Protein AF-A0A8S3YEE6-F1 (afdb_monomer)

Foldseek 3Di:
DVVVVVVVVVVVVVVVVVVVVVVVVVVVVVVVVVVVVVVVVVVVVVVVVVVVVVVVVVVVVVVVVVVVVVVVVVVVVVVVVVVVVVVVVVVVVVVVVVVVVVVVVVVVVVVVVVVVVVVVVVVVVVVVVVVVVVVVVVVVVVVVVVVVVVVVVVVVVVVDDDDDDDCDPVVVVVVVVVVVVVVVVVVVVVVVVVVVVVVVVVVVVVVVVVVVVVVVVVVVVVVVVVVVVVVVVVVVVDDPCCVVPVADQPPPHPCPPPPDDDDDPVVVVVVVVVVVVVVCPSVVRNVVVVVVVVVVVVVVVVVVVVVVVVVVVVVVVVCCLVDPDPVNVPDDHPVDDDPDDDDPPPPPPPPPVPPDDPDDPDDPPVNVVVVVPD

InterPro domains:
  IPR029440 Dynein regulatory complex protein 1, C-terminal [PF14775] (280-319)
  IPR039750 Dynein regulatory complex protein [PTHR21625] (1-246)

Sequence (374 aa):
LHNERLDMISREYCQQLEMICEEFDLERAMLKEHHHTEMNNIDDILYAMDAMHQADESEALAEYEMMEVEIKNKSLEGKQALRLKLGTKIEELWQQFRQMLHNCNEINEDRRTAFDIIKQKDDKRSKEIDINNRKLARLEKQIRQLRAKLRARTRGYDKGEGSAKDDDEDEAFNRAERMRLAKDFHQTKEEINQVRLHASEKLVRLIIDSSKAVKELRKQIDKAVSVLKLAEICRKLETEEEKLVPFYVSSLGEQKNLKNVAVEPSSRLLAEAMQDCYGLENFWKRYNKVLLDKLSLDKEKDSLTAENQQLRRLLKQYMDSISVNEQVMNQNNPLLVVKNGLTSCKMPEMCTCLRQAPPKTVIEAAHVARQLLN

Solvent-accessible surface area (backbone atoms only — not comparable to full-atom values): 21585 Å² total; per-residue (Å²): 110,72,66,60,50,52,54,46,52,52,48,52,50,51,50,51,52,49,51,52,51,51,51,50,52,49,52,53,50,52,52,52,51,51,51,51,52,52,51,52,52,48,52,54,48,50,52,52,50,52,54,49,50,53,49,54,52,50,50,52,52,52,51,51,53,51,50,52,51,50,53,52,46,54,53,50,50,52,53,52,52,51,51,50,57,53,49,52,52,50,50,52,50,52,50,51,51,50,51,52,53,50,52,51,51,51,53,49,51,54,51,49,53,54,48,52,54,50,50,56,51,48,59,50,49,51,55,50,49,53,54,49,52,56,51,48,55,52,49,52,52,49,51,53,52,49,53,51,53,47,54,61,50,47,72,67,48,81,79,68,87,89,89,88,86,85,60,71,65,64,49,51,55,51,48,54,54,50,52,50,52,50,49,55,50,50,52,54,51,51,52,52,49,52,54,52,49,54,52,48,52,52,48,54,50,51,52,52,54,50,53,50,51,51,52,52,54,49,53,52,49,54,51,51,51,50,53,51,52,49,50,54,59,52,57,72,75,51,51,71,66,51,70,76,52,58,70,76,81,55,88,76,56,92,63,89,71,72,87,78,66,88,74,54,82,77,52,50,62,52,51,56,59,43,60,80,41,62,89,41,54,63,56,54,51,45,51,52,51,55,51,50,52,51,55,51,51,52,52,50,50,52,52,53,51,53,49,51,53,48,52,53,50,51,50,48,52,54,51,51,72,75,42,96,43,74,74,45,74,74,46,98,42,93,90,63,81,74,95,73,86,88,77,79,82,72,66,77,74,76,79,66,82,82,65,76,71,77,80,77,84,78,78,57,72,73,63,58,56,62,67,74,73,112

Mean predicted aligned error: 21.63 Å

Organism: NCBI:txid100452

Secondary structure (DSSP, 8-state):
-HHHHHHHHHHHHHHHHHHHHHHHHHHHHHHHHHHHHHHHHHHHHHHHHHHHHHHHHHHHHHHHHHHHHHHHHHHHHHHHHHHHHHHHHHHHHHHHHHHHHHHHHHHHHHHHHHHHHHHHHHHHHHHHHHHHHHHHHHHHHHHHHHHHHHHHHHTTTTT------S-HHHHHHHHHHHHHHHHHHHHHHHHHHHHHHHHHHHHHHHHHHHHHHHHHHHHHHHHHHHHHHHHHHHHHHS-HHHHH--S---SS---TTGGGS---HHHHHHHHHHHTTGGGHHHHHHHHHHHHHHHHHHHHHHHHHHHHHHHHHHHHHHHHHHS--HHHHTS--TT---SSS------PPP--TT-PPPP-----HHHHHHHS--

Radius of gyration: 60.1 Å; Cα contacts (8 Å, |Δi|>4): 18; chains: 1; bounding box: 126×74×203 Å

pLDDT: mean 82.24, std 19.17, range [36.66, 98.19]

Structure (mmCIF, N/CA/C/O backbone):
data_AF-A0A8S3YEE6-F1
#
_entry.id   AF-A0A8S3YEE6-F1
#
loop_
_atom_site.group_PDB
_atom_site.id
_atom_site.type_symbol
_atom_site.label_atom_id
_atom_site.label_alt_id
_atom_site.label_comp_id
_atom_site.label_asym_id
_atom_site.label_entity_id
_atom_site.label_seq_id
_atom_site.pdbx_PDB_ins_code
_atom_site.Cartn_x
_atom_site.Cartn_y
_atom_site.Cartn_z
_atom_site.occupancy
_atom_site.B_iso_or_equiv
_atom_site.auth_seq_id
_atom_site.auth_comp_id
_atom_site.auth_asym_id
_atom_site.auth_atom_id
_atom_site.pdbx_PDB_model_num
ATOM 1 N N . LEU A 1 1 ? -63.039 6.258 112.478 1.00 63.81 1 LEU A N 1
ATOM 2 C CA . LEU A 1 1 ? -62.241 5.058 112.138 1.00 63.81 1 LEU A CA 1
ATOM 3 C C . LEU A 1 1 ? -62.551 4.463 110.762 1.00 63.81 1 LEU A C 1
ATOM 5 O O . LEU A 1 1 ? -61.678 4.541 109.912 1.00 63.81 1 LEU A O 1
ATOM 9 N N . HIS A 1 2 ? -63.733 3.888 110.482 1.00 69.31 2 HIS A N 1
ATOM 10 C CA . HIS A 1 2 ? -63.985 3.290 109.150 1.00 69.31 2 HIS A CA 1
ATOM 11 C C . HIS A 1 2 ? -64.164 4.340 108.035 1.00 69.31 2 HIS A C 1
ATOM 13 O O . HIS A 1 2 ? -63.555 4.212 106.978 1.00 69.31 2 HIS A O 1
ATOM 19 N N . ASN A 1 3 ? -64.899 5.424 108.312 1.00 74.94 3 ASN A N 1
ATOM 20 C CA . ASN A 1 3 ? -65.070 6.538 107.367 1.00 74.94 3 ASN A CA 1
ATOM 21 C C . ASN A 1 3 ? -63.749 7.269 107.080 1.00 74.94 3 ASN A C 1
ATOM 23 O O . ASN A 1 3 ? -63.423 7.502 105.929 1.00 74.94 3 ASN A O 1
ATOM 27 N N . GLU A 1 4 ? -62.923 7.514 108.101 1.00 75.94 4 GLU A N 1
ATOM 28 C CA . GLU A 1 4 ? -61.595 8.131 107.920 1.00 75.94 4 GLU A CA 1
ATOM 29 C C . GLU A 1 4 ? -60.660 7.277 107.049 1.00 75.94 4 GLU A C 1
ATOM 31 O O . GLU A 1 4 ? -59.846 7.814 106.302 1.00 75.94 4 GLU A O 1
ATOM 36 N N . ARG A 1 5 ? -60.785 5.943 107.118 1.00 78.94 5 ARG A N 1
ATOM 37 C CA . ARG A 1 5 ? -60.018 5.012 106.280 1.00 78.94 5 ARG A CA 1
ATOM 38 C C . ARG A 1 5 ? -60.508 5.007 104.831 1.00 78.94 5 ARG A C 1
ATOM 40 O O . ARG A 1 5 ? -59.680 4.949 103.929 1.00 78.94 5 ARG A O 1
ATOM 47 N N . LEU A 1 6 ? -61.821 5.088 104.606 1.00 82.88 6 LEU A N 1
ATOM 48 C CA . LEU A 1 6 ? -62.396 5.249 103.265 1.00 82.88 6 LEU A CA 1
ATOM 49 C C . LEU A 1 6 ? -61.996 6.593 102.642 1.00 82.88 6 LEU A C 1
ATOM 51 O O . LEU A 1 6 ? -61.593 6.618 101.485 1.00 82.88 6 LEU A O 1
ATOM 55 N N . ASP A 1 7 ? -62.000 7.677 103.420 1.00 83.94 7 ASP A N 1
ATOM 56 C CA . ASP A 1 7 ? -61.558 8.999 102.960 1.00 83.94 7 ASP A CA 1
ATOM 57 C C . ASP A 1 7 ? -60.056 9.044 102.658 1.00 83.94 7 ASP A C 1
ATOM 59 O O . ASP A 1 7 ? -59.615 9.795 101.790 1.00 83.94 7 ASP A O 1
ATOM 63 N N . MET A 1 8 ? -59.241 8.276 103.385 1.00 86.69 8 MET A N 1
ATOM 64 C CA . MET A 1 8 ? -57.809 8.139 103.109 1.00 86.69 8 MET A CA 1
ATOM 65 C C . MET A 1 8 ? -57.569 7.374 101.802 1.00 86.69 8 MET A C 1
ATOM 67 O O . MET A 1 8 ? -56.869 7.884 100.938 1.00 86.69 8 MET A O 1
ATOM 71 N N . ILE A 1 9 ? -58.222 6.222 101.609 1.00 86.69 9 ILE A N 1
ATOM 72 C CA . ILE A 1 9 ? -58.109 5.423 100.376 1.00 86.69 9 ILE A CA 1
ATOM 73 C C . ILE A 1 9 ? -58.664 6.188 99.170 1.00 86.69 9 ILE A C 1
ATOM 75 O O . ILE A 1 9 ? -58.085 6.138 98.093 1.00 86.69 9 ILE A O 1
ATOM 79 N N . SER A 1 10 ? -59.763 6.929 99.335 1.00 86.25 10 SER A N 1
ATOM 80 C CA . SER A 1 10 ? -60.301 7.771 98.263 1.00 86.25 10 SER A CA 1
ATOM 81 C C . SER A 1 10 ? -59.336 8.897 97.894 1.00 86.25 10 SER A C 1
ATOM 83 O O . SER A 1 10 ? -59.216 9.214 96.716 1.00 86.25 10 SER A O 1
ATOM 85 N N . ARG A 1 11 ? -58.633 9.491 98.870 1.00 88.56 11 ARG A N 1
ATOM 86 C CA . ARG A 1 11 ? -57.589 10.492 98.604 1.00 88.56 11 ARG A CA 1
ATOM 87 C C . ARG A 1 11 ? -56.377 9.879 97.909 1.00 88.56 11 ARG A C 1
ATOM 89 O O . ARG A 1 11 ? -55.910 10.455 96.937 1.00 88.56 11 ARG A O 1
ATOM 96 N N . GLU A 1 12 ? -55.915 8.716 98.357 1.00 88.44 12 GLU A N 1
ATOM 97 C CA . GLU A 1 12 ? -54.815 7.975 97.723 1.00 88.44 12 GLU A CA 1
ATOM 98 C C . GLU A 1 12 ? -55.166 7.558 96.288 1.00 88.44 12 GLU A C 1
ATOM 100 O O . GLU A 1 12 ? -54.354 7.724 95.384 1.00 88.44 12 GLU A O 1
ATOM 105 N N . TYR A 1 13 ? -56.392 7.083 96.052 1.00 90.56 13 TYR A N 1
ATOM 106 C CA . TYR A 1 13 ? -56.887 6.751 94.717 1.00 90.56 13 TYR A CA 1
ATOM 107 C C . TYR A 1 13 ? -56.945 7.984 93.811 1.00 90.56 13 TYR A C 1
ATOM 109 O O . TYR A 1 13 ? -56.474 7.922 92.680 1.00 90.56 13 TYR A O 1
ATOM 117 N N . CYS A 1 14 ? -57.475 9.112 94.298 1.00 91.50 14 CYS A N 1
ATOM 118 C CA . CYS A 1 14 ? -57.495 10.356 93.526 1.00 91.50 14 CYS A CA 1
ATOM 119 C C . CYS A 1 14 ? -56.078 10.847 93.202 1.00 91.50 14 CYS A C 1
ATOM 121 O O . CYS A 1 14 ? -55.842 11.253 92.073 1.00 91.50 14 CYS A O 1
ATOM 123 N N . GLN A 1 15 ? -55.137 10.754 94.147 1.00 92.00 15 GLN A N 1
ATOM 124 C CA . GLN A 1 15 ? -53.732 11.103 93.915 1.00 92.00 15 GLN A CA 1
ATOM 125 C C . GLN A 1 15 ? -53.071 10.184 92.884 1.00 92.00 15 GLN A C 1
ATOM 127 O O . GLN A 1 15 ? -52.366 10.660 92.007 1.00 92.00 15 GLN A O 1
ATOM 132 N N . GLN A 1 16 ? -53.309 8.873 92.950 1.00 90.88 16 GLN A N 1
ATOM 133 C CA . GLN A 1 16 ? -52.801 7.930 91.948 1.00 90.88 16 GLN A CA 1
ATOM 134 C C . GLN A 1 16 ? -53.408 8.175 90.568 1.00 90.88 16 GLN A C 1
ATOM 136 O O . GLN A 1 16 ? -52.700 8.104 89.570 1.00 90.88 16 GLN A O 1
ATOM 141 N N . LEU A 1 17 ? -54.703 8.487 90.507 1.00 93.44 17 LEU A N 1
ATOM 142 C CA . LEU A 1 17 ? -55.378 8.825 89.260 1.00 93.44 17 LEU A CA 1
ATOM 143 C C . LEU A 1 17 ? -54.824 10.127 88.665 1.00 93.44 17 LEU A C 1
ATOM 145 O O . LEU A 1 17 ? -54.610 10.194 87.461 1.00 93.44 17 LEU A O 1
ATOM 149 N N . GLU A 1 18 ? -54.560 11.131 89.500 1.00 93.75 18 GLU A N 1
ATOM 150 C CA . GLU A 1 18 ? -53.941 12.396 89.096 1.00 93.75 18 GLU A CA 1
ATOM 151 C C . GLU A 1 18 ? -52.511 12.179 88.584 1.00 93.75 18 GLU A C 1
ATOM 153 O O . GLU A 1 18 ? -52.214 12.594 87.468 1.00 93.75 18 GLU A O 1
ATOM 158 N N . MET A 1 19 ? -51.676 11.419 89.304 1.00 94.12 19 MET A N 1
ATOM 159 C CA . MET A 1 19 ? -50.324 11.063 88.849 1.00 94.12 19 MET A CA 1
ATOM 160 C C . MET A 1 19 ? -50.337 10.325 87.505 1.00 94.12 19 MET A C 1
ATOM 162 O O . MET A 1 19 ? -49.579 10.680 86.613 1.00 94.12 19 MET A O 1
ATOM 166 N N . ILE A 1 20 ? -51.217 9.334 87.324 1.00 94.19 20 ILE A N 1
ATOM 167 C CA . ILE A 1 20 ? -51.311 8.587 86.058 1.00 94.19 20 ILE A CA 1
ATOM 168 C C . ILE A 1 20 ? -51.791 9.493 84.916 1.00 94.19 20 ILE A C 1
ATOM 170 O O . ILE A 1 20 ? -51.318 9.359 83.789 1.00 94.19 20 ILE A O 1
ATOM 174 N N . CYS A 1 21 ? -52.724 10.413 85.177 1.00 94.38 21 CYS A N 1
ATOM 175 C CA . CYS A 1 21 ? -53.159 11.391 84.179 1.00 94.38 21 CYS A CA 1
ATOM 176 C C . CYS A 1 21 ? -52.013 12.330 83.776 1.00 94.38 21 CYS A C 1
ATOM 178 O O . CYS A 1 21 ? -51.818 12.563 82.585 1.00 94.38 21 CYS A O 1
ATOM 180 N N . GLU A 1 22 ? -51.237 12.825 84.742 1.00 95.06 22 GLU A N 1
ATOM 181 C CA . GLU A 1 22 ? -50.062 13.662 84.483 1.00 95.06 22 GLU A CA 1
ATOM 182 C C . GLU A 1 22 ? -48.980 12.899 83.708 1.00 95.06 22 GLU A C 1
ATOM 184 O O . GLU A 1 22 ? -48.466 13.410 82.714 1.00 95.06 22 GLU A O 1
ATOM 189 N N . GLU A 1 23 ? -48.671 11.662 84.104 1.00 94.88 23 GLU A N 1
ATOM 190 C CA . GLU A 1 23 ? -47.734 10.782 83.396 1.00 94.88 23 GLU A CA 1
ATOM 191 C C . GLU A 1 23 ? -48.195 10.518 81.959 1.00 94.88 23 GLU A C 1
ATOM 193 O O . GLU A 1 23 ? -47.405 10.651 81.024 1.00 94.88 23 GLU A O 1
ATOM 198 N N . PHE A 1 24 ? -49.481 10.225 81.753 1.00 95.81 24 PHE A N 1
ATOM 199 C CA . PHE A 1 24 ? -50.042 10.010 80.422 1.00 95.81 24 PHE A CA 1
ATOM 200 C C . PHE A 1 24 ? -49.959 11.267 79.547 1.00 95.81 24 PHE A C 1
ATOM 202 O O . PHE A 1 24 ? -49.604 11.180 78.368 1.00 95.81 24 PHE A O 1
ATOM 209 N N . ASP A 1 25 ? -50.274 12.441 80.095 1.00 95.69 25 ASP A N 1
ATOM 210 C CA . ASP A 1 25 ? -50.194 13.698 79.351 1.00 95.69 25 ASP A CA 1
ATOM 211 C C . ASP A 1 25 ? -48.740 14.075 79.026 1.00 95.69 25 ASP A C 1
ATOM 213 O O . ASP A 1 25 ? -48.468 14.547 77.915 1.00 95.69 25 ASP A O 1
ATOM 217 N N . LEU A 1 26 ? -47.798 13.795 79.933 1.00 96.19 26 LEU A N 1
ATOM 218 C CA . LEU A 1 26 ? -46.360 13.946 79.701 1.00 96.19 26 LEU A CA 1
ATOM 219 C C . LEU A 1 26 ? -45.859 12.998 78.608 1.00 96.19 26 LEU A C 1
ATOM 221 O O . LEU A 1 26 ? -45.224 13.448 77.654 1.00 96.19 26 LEU A O 1
ATOM 225 N N . GLU A 1 27 ? -46.174 11.704 78.688 1.00 95.81 27 GLU A N 1
ATOM 226 C CA . GLU A 1 27 ? -45.815 10.722 77.658 1.00 95.81 27 GLU A CA 1
ATOM 227 C C . GLU A 1 27 ? -46.410 11.090 76.298 1.00 95.81 27 GLU A C 1
ATOM 229 O O . GLU A 1 27 ? -45.727 11.041 75.272 1.00 95.81 27 GLU A O 1
ATOM 234 N N . ARG A 1 28 ? -47.670 11.532 76.275 1.00 95.94 28 ARG A N 1
ATOM 235 C CA . ARG A 1 28 ? -48.333 11.995 75.056 1.00 95.94 28 ARG A CA 1
ATOM 236 C C . ARG A 1 28 ? -47.659 13.235 74.474 1.00 95.94 28 ARG A C 1
ATOM 238 O O . ARG A 1 28 ? -47.588 13.353 73.248 1.00 95.94 28 ARG A O 1
ATOM 245 N N . ALA A 1 29 ? -47.206 14.168 75.310 1.00 96.19 29 ALA A N 1
ATOM 246 C CA . ALA A 1 29 ? -46.462 15.342 74.867 1.00 96.19 29 ALA A CA 1
ATOM 247 C C . ALA A 1 29 ? -45.104 14.940 74.272 1.00 96.19 29 ALA A C 1
ATOM 249 O O . ALA A 1 29 ? -44.813 15.325 73.139 1.00 96.19 29 ALA A O 1
ATOM 250 N N . MET A 1 30 ? -44.347 14.083 74.967 1.00 96.31 30 MET A N 1
ATOM 251 C CA . MET A 1 30 ? -43.065 13.557 74.485 1.00 96.31 30 MET A CA 1
ATOM 252 C C . MET A 1 30 ? -43.214 12.797 73.165 1.00 96.31 30 MET A C 1
ATOM 254 O O . MET A 1 30 ? -42.421 12.995 72.250 1.00 96.31 30 MET A O 1
ATOM 258 N N . LEU A 1 31 ? -44.251 11.964 73.016 1.00 96.12 31 LEU A N 1
ATOM 259 C CA . LEU A 1 31 ? -44.482 11.210 71.782 1.00 96.12 31 LEU A CA 1
ATOM 260 C C . LEU A 1 31 ? -44.803 12.130 70.598 1.00 96.12 31 LEU A C 1
ATOM 262 O O . LEU A 1 31 ? -44.346 11.881 69.485 1.00 96.12 31 LEU A O 1
ATOM 266 N N . LYS A 1 32 ? -45.578 13.198 70.821 1.00 96.12 32 LYS A N 1
ATOM 267 C CA . LYS A 1 32 ? -45.870 14.197 69.781 1.00 96.12 32 LYS A CA 1
ATOM 268 C C . LYS A 1 32 ? -44.627 14.981 69.383 1.00 96.12 32 LYS A C 1
ATOM 270 O O . LYS A 1 32 ? -44.433 15.214 68.194 1.00 96.12 32 LYS A O 1
ATOM 275 N N . GLU A 1 33 ? -43.817 15.387 70.355 1.00 96.94 33 GLU A N 1
ATOM 276 C CA . GLU A 1 33 ? -42.556 16.081 70.101 1.00 96.94 33 GLU A CA 1
ATOM 277 C C . GLU A 1 33 ? -41.596 15.180 69.325 1.00 96.94 33 GLU A C 1
ATOM 279 O O . GLU A 1 33 ? -41.106 15.579 68.273 1.00 96.94 33 GLU A O 1
ATOM 284 N N . HIS A 1 34 ? -41.429 13.930 69.763 1.00 96.06 34 HIS A N 1
ATOM 285 C CA . HIS A 1 34 ? -40.610 12.950 69.063 1.00 96.06 34 HIS A CA 1
ATOM 286 C C . HIS A 1 34 ? -41.113 12.708 67.634 1.00 96.06 34 HIS A C 1
ATOM 288 O O . HIS A 1 34 ? -40.337 12.754 66.683 1.00 96.06 34 HIS A O 1
ATOM 294 N N . HIS A 1 35 ? -42.424 12.537 67.446 1.00 96.31 35 HIS A N 1
ATOM 295 C CA . HIS A 1 35 ? -43.001 12.408 66.110 1.00 96.31 35 HIS A CA 1
ATOM 296 C C . HIS A 1 35 ? -42.727 13.642 65.239 1.00 96.31 35 HIS A C 1
ATOM 298 O O . HIS A 1 35 ? -42.396 13.495 64.067 1.00 96.31 35 HIS A O 1
ATOM 304 N N . HIS A 1 36 ? -42.820 14.849 65.802 1.00 97.00 36 HIS A N 1
ATOM 305 C CA . HIS A 1 36 ? -42.505 16.078 65.080 1.00 97.00 36 HIS A CA 1
ATOM 306 C C . HIS A 1 36 ? -41.024 16.148 64.684 1.00 97.00 36 HIS A C 1
ATOM 308 O O . HIS A 1 36 ? -40.724 16.492 63.544 1.00 97.00 36 HIS A O 1
ATOM 314 N N . THR A 1 37 ? -40.104 15.760 65.575 1.00 96.50 37 THR A N 1
ATOM 315 C CA . THR A 1 37 ? -38.673 15.694 65.244 1.00 96.50 37 THR A CA 1
ATOM 316 C C . THR A 1 37 ? -38.381 14.665 64.157 1.00 96.50 37 THR A C 1
ATOM 318 O O . THR A 1 37 ? -37.628 14.964 63.239 1.00 96.50 37 THR A O 1
ATOM 321 N N . GLU A 1 38 ? -39.015 13.489 64.202 1.00 95.94 38 GLU A N 1
ATOM 322 C CA . GLU A 1 38 ? -38.841 12.460 63.171 1.00 95.94 38 GLU A CA 1
ATOM 323 C C . GLU A 1 38 ? -39.396 12.915 61.814 1.00 95.94 38 GLU A C 1
ATOM 325 O O . GLU A 1 38 ? -38.757 12.686 60.792 1.00 95.94 38 GLU A O 1
ATOM 330 N N . MET A 1 39 ? -40.544 13.605 61.786 1.00 96.88 39 MET A N 1
ATOM 331 C CA . MET A 1 39 ? -41.083 14.184 60.547 1.00 96.88 39 MET A CA 1
ATOM 332 C C . MET A 1 39 ? -40.140 15.239 59.956 1.00 96.88 39 MET A C 1
ATOM 334 O O . MET A 1 39 ? -39.842 15.175 58.769 1.00 96.88 39 MET A O 1
ATOM 338 N N . ASN A 1 40 ? -39.602 16.144 60.781 1.00 96.81 40 ASN A N 1
ATOM 339 C CA . ASN A 1 40 ? -38.640 17.148 60.315 1.00 96.81 40 ASN A CA 1
ATOM 340 C C . ASN A 1 40 ? -37.344 16.496 59.795 1.00 96.81 40 ASN A C 1
ATOM 342 O O . ASN A 1 40 ? -36.834 16.893 58.754 1.00 96.81 40 ASN A O 1
ATOM 346 N N . ASN A 1 41 ? -36.838 15.457 60.472 1.00 96.62 41 ASN A N 1
ATOM 347 C CA . ASN A 1 41 ? -35.661 14.714 60.012 1.00 96.62 41 ASN A CA 1
ATOM 348 C C . ASN A 1 41 ? -35.906 14.049 58.648 1.00 96.62 41 ASN A C 1
ATOM 350 O O . ASN A 1 41 ? -35.016 14.030 57.801 1.00 96.62 41 ASN A O 1
ATOM 354 N N . ILE A 1 42 ? -37.099 13.484 58.432 1.00 96.88 42 ILE A N 1
ATOM 355 C CA . ILE A 1 42 ? -37.473 12.887 57.144 1.00 96.88 42 ILE A CA 1
ATOM 356 C C . ILE A 1 42 ? -37.543 13.963 56.057 1.00 96.88 42 ILE A C 1
ATOM 358 O O . ILE A 1 42 ? -37.022 13.732 54.968 1.00 96.88 42 ILE A O 1
ATOM 362 N N . ASP A 1 43 ? -38.123 15.127 56.348 1.00 97.06 43 ASP A N 1
ATOM 363 C CA . ASP A 1 43 ? -38.178 16.250 55.405 1.00 97.06 43 ASP A CA 1
ATOM 364 C C . ASP A 1 43 ? -36.769 16.740 55.020 1.00 97.06 43 ASP A C 1
ATOM 366 O O . ASP A 1 43 ? -36.494 16.954 53.838 1.00 97.06 43 ASP A O 1
ATOM 370 N N . ASP A 1 44 ? -35.843 16.831 55.980 1.00 97.69 44 ASP A N 1
ATOM 371 C CA . ASP A 1 44 ? -34.444 17.192 55.720 1.00 97.69 44 ASP A CA 1
ATOM 372 C C . ASP A 1 44 ? -33.729 16.145 54.850 1.00 97.69 44 ASP A C 1
ATOM 374 O O . ASP A 1 44 ? -32.987 16.494 53.926 1.00 97.69 44 ASP A O 1
ATOM 378 N N . ILE A 1 45 ? -33.965 14.853 55.109 1.00 97.06 45 ILE A N 1
ATOM 379 C CA . ILE A 1 45 ? -33.424 13.758 54.290 1.00 97.06 45 ILE A CA 1
ATOM 380 C C . ILE A 1 45 ? -33.986 13.825 52.868 1.00 97.06 45 ILE A C 1
ATOM 382 O O . ILE A 1 45 ? -33.223 13.673 51.915 1.00 97.06 45 ILE A O 1
ATOM 386 N N . LEU A 1 46 ? -35.291 14.064 52.711 1.00 96.81 46 LEU A N 1
ATOM 387 C CA . LEU A 1 46 ? -35.928 14.209 51.400 1.00 96.81 46 LEU A CA 1
ATOM 388 C C . LEU A 1 46 ? -35.343 15.397 50.635 1.00 96.81 46 LEU A C 1
ATOM 390 O O . LEU A 1 46 ? -34.975 15.244 49.474 1.00 96.81 46 LEU A O 1
ATOM 394 N N . TYR A 1 47 ? -35.167 16.543 51.293 1.00 97.62 47 TYR A N 1
ATOM 395 C CA . TYR A 1 47 ? -34.553 17.716 50.676 1.00 97.62 47 TYR A CA 1
ATOM 396 C C . TYR A 1 47 ? -33.101 17.455 50.248 1.00 97.62 47 TYR A C 1
ATOM 398 O O . TYR A 1 47 ? -32.698 17.824 49.144 1.00 97.62 47 TYR A O 1
ATOM 406 N N . ALA A 1 48 ? -32.309 16.789 51.095 1.00 97.69 48 ALA A N 1
ATOM 407 C CA . ALA A 1 48 ? -30.940 16.408 50.756 1.00 97.69 48 ALA A CA 1
ATOM 408 C C . ALA A 1 48 ? -30.898 15.424 49.576 1.00 97.69 48 ALA A C 1
ATOM 410 O O . ALA A 1 48 ? -30.070 15.577 48.680 1.00 97.69 48 ALA A O 1
ATOM 411 N N . MET A 1 49 ? -31.806 14.446 49.552 1.00 96.81 49 MET A N 1
ATOM 412 C CA . MET A 1 49 ? -31.924 13.472 48.470 1.00 96.81 49 MET A CA 1
ATOM 413 C C . MET A 1 49 ? -32.325 14.140 47.148 1.00 96.81 49 MET A C 1
ATOM 415 O O . MET A 1 49 ? -31.706 13.862 46.124 1.00 96.81 49 MET A O 1
ATOM 419 N N . ASP A 1 50 ? -33.288 15.062 47.162 1.00 97.00 50 ASP A N 1
ATOM 420 C CA . ASP A 1 50 ? -33.695 15.823 45.975 1.00 97.00 50 ASP A CA 1
ATOM 421 C C . ASP A 1 50 ? -32.557 16.709 45.450 1.00 97.00 50 ASP A C 1
ATOM 423 O O . ASP A 1 50 ? -32.325 16.773 44.242 1.00 97.00 50 ASP A O 1
ATOM 427 N N . ALA A 1 51 ? -31.803 17.358 46.342 1.00 97.31 51 ALA A N 1
ATOM 428 C CA . ALA A 1 51 ? -30.639 18.152 45.957 1.00 97.31 51 ALA A CA 1
ATOM 429 C C . ALA A 1 51 ? -29.530 17.287 45.335 1.00 97.31 51 ALA A C 1
ATOM 431 O O . ALA A 1 51 ? -28.916 17.693 44.347 1.00 97.31 51 ALA A O 1
ATOM 432 N N . MET A 1 52 ? -29.290 16.089 45.882 1.00 97.19 52 MET A N 1
ATOM 433 C CA . MET A 1 52 ? -28.353 15.124 45.301 1.00 97.19 52 MET A CA 1
ATOM 434 C C . MET A 1 52 ? -28.825 14.640 43.931 1.00 97.19 52 MET A C 1
ATOM 436 O O . MET A 1 52 ? -28.045 14.668 42.988 1.00 97.19 52 MET A O 1
ATOM 440 N N . HIS A 1 53 ? -30.102 14.281 43.781 1.00 96.44 53 HIS A N 1
ATOM 441 C CA . HIS A 1 53 ? -30.648 13.866 42.490 1.00 96.44 53 HIS A CA 1
ATOM 442 C C . HIS A 1 53 ? -30.547 14.964 41.429 1.00 96.44 53 HIS A C 1
ATOM 444 O O . HIS A 1 53 ? -30.169 14.678 40.298 1.00 96.44 53 HIS A O 1
ATOM 450 N N . GLN A 1 54 ? -30.808 16.224 41.784 1.00 97.25 54 GLN A N 1
ATOM 451 C CA . GLN A 1 54 ? -30.616 17.349 40.864 1.00 97.25 54 GLN A CA 1
ATOM 452 C C . GLN A 1 54 ? -29.143 17.544 40.478 1.00 97.25 54 GLN A C 1
ATOM 454 O O . GLN A 1 54 ? -28.851 17.887 39.331 1.00 97.25 54 GLN A O 1
ATOM 459 N N . ALA A 1 55 ? -28.213 17.332 41.414 1.00 97.44 55 ALA A N 1
ATOM 460 C CA . ALA A 1 55 ? -26.782 17.389 41.129 1.00 97.44 55 ALA A CA 1
ATOM 461 C C . ALA A 1 55 ? -26.355 16.258 40.180 1.00 97.44 55 ALA A C 1
ATOM 463 O O . ALA A 1 55 ? -25.710 16.543 39.172 1.00 97.44 55 ALA A O 1
ATOM 464 N N . ASP A 1 56 ? -26.788 15.023 40.445 1.00 96.75 56 ASP A N 1
ATOM 465 C CA . ASP A 1 56 ? -26.520 13.853 39.601 1.00 96.75 56 ASP A CA 1
ATOM 466 C C . ASP A 1 56 ? -27.104 14.037 38.189 1.00 96.75 56 ASP A C 1
ATOM 468 O O . ASP A 1 56 ? -26.440 13.760 37.190 1.00 96.75 56 ASP A O 1
ATOM 472 N N . GLU A 1 57 ? -28.336 14.548 38.076 1.00 96.00 57 GLU A N 1
ATOM 473 C CA . GLU A 1 57 ? -28.956 14.868 36.785 1.00 96.00 57 GLU A CA 1
ATOM 474 C C . GLU A 1 57 ? -28.171 15.949 36.032 1.00 96.00 57 GLU A C 1
ATOM 476 O O . GLU A 1 57 ? -27.942 15.824 34.826 1.00 96.00 57 GLU A O 1
ATOM 481 N N . SER A 1 58 ? -27.731 17.000 36.728 1.00 95.75 58 SER A N 1
ATOM 482 C CA . SER A 1 58 ? -26.930 18.066 36.126 1.00 95.75 58 SER A CA 1
ATOM 483 C C . SER A 1 58 ? -25.554 17.574 35.674 1.00 95.75 58 SER A C 1
ATOM 485 O O . SER A 1 58 ? -25.077 18.014 34.627 1.00 95.75 58 SER A O 1
ATOM 487 N N . GLU A 1 59 ? -24.908 16.698 36.445 1.00 97.25 59 GLU A N 1
ATOM 488 C CA . GLU A 1 59 ? -23.627 16.085 36.086 1.00 97.25 59 GLU A CA 1
ATOM 489 C C . GLU A 1 59 ? -23.794 15.192 34.857 1.00 97.25 59 GLU A C 1
ATOM 491 O O . GLU A 1 59 ? -23.080 15.372 33.871 1.00 97.25 59 GLU A O 1
ATOM 496 N N . ALA A 1 60 ? -24.811 14.326 34.852 1.00 95.25 60 ALA A N 1
ATOM 497 C CA . ALA A 1 60 ? -25.117 13.477 33.710 1.00 95.25 60 ALA A CA 1
ATOM 498 C C . ALA A 1 60 ? -25.359 14.309 32.439 1.00 95.25 60 ALA A C 1
ATOM 500 O O . ALA A 1 60 ? -24.781 14.018 31.393 1.00 95.25 60 ALA A O 1
ATOM 501 N N . LEU A 1 61 ? -26.163 15.378 32.511 1.00 97.31 61 LEU A N 1
ATOM 502 C CA . LEU A 1 61 ? -26.396 16.279 31.373 1.00 97.31 61 LEU A CA 1
ATOM 503 C C . LEU A 1 61 ? -25.101 16.933 30.874 1.00 97.31 61 LEU A C 1
ATOM 505 O O . LEU A 1 61 ? -24.868 16.960 29.664 1.00 97.31 61 LEU A O 1
ATOM 509 N N . ALA A 1 62 ? -24.240 17.404 31.777 1.00 96.94 62 ALA A N 1
ATOM 510 C CA . ALA A 1 62 ? -22.954 17.990 31.407 1.00 96.94 62 ALA A CA 1
ATOM 511 C C . ALA A 1 62 ? -22.025 16.968 30.724 1.00 96.94 62 ALA A C 1
ATOM 513 O O . ALA A 1 62 ? -21.369 17.293 29.729 1.00 96.94 62 ALA A O 1
ATOM 514 N N . GLU A 1 63 ? -21.994 15.723 31.206 1.00 97.19 63 GLU A N 1
ATOM 515 C CA . GLU A 1 63 ? -21.251 14.633 30.567 1.00 97.19 63 GLU A CA 1
ATOM 516 C C . GLU A 1 63 ? -21.784 14.322 29.164 1.00 97.19 63 GLU A C 1
ATOM 518 O O . GLU A 1 63 ? -20.997 14.177 28.221 1.00 97.19 63 GLU A O 1
ATOM 523 N N . TYR A 1 64 ? -23.110 14.267 28.992 1.00 96.19 64 TYR A N 1
ATOM 524 C CA . TYR A 1 64 ? -23.731 14.061 27.682 1.00 96.19 64 TYR A CA 1
ATOM 525 C C . TYR A 1 64 ? -23.385 15.190 26.706 1.00 96.19 64 TYR A C 1
ATOM 527 O O . TYR A 1 64 ? -23.002 14.913 25.566 1.00 96.19 64 TYR A O 1
ATOM 535 N N . GLU A 1 65 ? -23.469 16.450 27.139 1.00 96.50 65 GLU A N 1
ATOM 536 C CA . GLU A 1 65 ? -23.100 17.609 26.318 1.00 96.50 65 GLU A CA 1
ATOM 537 C C . GLU A 1 65 ? -21.616 17.574 25.927 1.00 96.50 65 GLU A C 1
ATOM 539 O O . GLU A 1 65 ? -21.267 17.792 24.761 1.00 96.50 65 GLU A O 1
ATOM 544 N N . MET A 1 66 ? -20.731 17.230 26.868 1.00 96.12 66 MET A N 1
ATOM 545 C CA . MET A 1 66 ? -19.304 17.059 26.600 1.00 96.12 66 MET A CA 1
ATOM 546 C C . MET A 1 66 ? -19.058 15.957 25.561 1.00 96.12 66 MET A C 1
ATOM 548 O O . MET A 1 66 ? -18.320 16.177 24.596 1.00 96.12 66 MET A O 1
ATOM 552 N N . MET A 1 67 ? -19.692 14.793 25.722 1.00 96.38 67 MET A N 1
ATOM 553 C CA . MET A 1 67 ? -19.566 13.674 24.788 1.00 96.38 67 MET A CA 1
ATOM 554 C C . MET A 1 67 ? -20.078 14.052 23.393 1.00 96.38 67 MET A C 1
ATOM 556 O O . MET A 1 67 ? -19.448 13.721 22.385 1.00 96.38 67 MET A O 1
ATOM 560 N N . GLU A 1 68 ? -21.188 14.786 23.306 1.00 97.75 68 GLU A N 1
ATOM 561 C CA . GLU A 1 68 ? -21.734 15.253 22.034 1.00 97.75 68 GLU A CA 1
ATOM 562 C C . GLU A 1 68 ? -20.759 16.203 21.318 1.00 97.75 68 GLU A C 1
ATOM 564 O O . GLU A 1 68 ? -20.515 16.066 20.112 1.00 97.75 68 GLU A O 1
ATOM 569 N N . VAL A 1 69 ? -20.161 17.144 22.054 1.00 97.62 69 VAL A N 1
ATOM 570 C CA . VAL A 1 69 ? -19.144 18.063 21.525 1.00 97.62 69 VAL A CA 1
ATOM 571 C C . VAL A 1 69 ? -17.899 17.301 21.075 1.00 97.62 69 VAL A C 1
ATOM 573 O O . VAL A 1 69 ? -17.384 17.562 19.985 1.00 97.62 69 VAL A O 1
ATOM 576 N N . GLU A 1 70 ? -17.433 16.325 21.853 1.00 97.88 70 GLU A N 1
ATOM 577 C CA . GLU A 1 70 ? -16.273 15.510 21.496 1.00 97.88 70 GLU A CA 1
ATOM 578 C C . GLU A 1 70 ? -16.520 14.707 20.209 1.00 97.88 70 GLU A C 1
ATOM 580 O O . GLU A 1 70 ? -15.677 14.695 19.308 1.00 97.88 70 GLU A O 1
ATOM 585 N N . ILE A 1 71 ? -17.697 14.086 20.067 1.00 96.81 71 ILE A N 1
ATOM 586 C CA . ILE A 1 71 ? -18.083 13.351 18.853 1.00 96.81 71 ILE A CA 1
ATOM 587 C C . ILE A 1 71 ? -18.142 14.293 17.644 1.00 96.81 71 ILE A C 1
ATOM 589 O O . ILE A 1 71 ? -17.616 13.962 16.573 1.00 96.81 71 ILE A O 1
ATOM 593 N N . LYS A 1 72 ? -18.745 15.481 17.797 1.00 98.00 72 LYS A N 1
ATOM 594 C CA . LYS A 1 72 ? -18.794 16.502 16.737 1.00 98.00 72 LYS A CA 1
ATOM 595 C C . LYS A 1 72 ? -17.388 16.940 16.322 1.00 98.00 72 LYS A C 1
ATOM 597 O O . LYS A 1 72 ? -17.110 16.997 15.122 1.00 98.00 72 LYS A O 1
ATOM 602 N N . ASN A 1 73 ? -16.497 17.178 17.283 1.00 97.25 73 ASN A N 1
ATOM 603 C CA . ASN A 1 73 ? -15.112 17.570 17.025 1.00 97.25 73 ASN A CA 1
ATOM 604 C C . ASN A 1 73 ? -14.335 16.465 16.302 1.00 97.25 73 ASN A C 1
ATOM 606 O O . ASN A 1 73 ? -13.771 16.731 15.243 1.00 97.25 73 ASN A O 1
ATOM 610 N N . LYS A 1 74 ? -14.400 15.211 16.770 1.00 97.62 74 LYS A N 1
ATOM 611 C CA . LYS A 1 74 ? -13.758 14.062 16.100 1.00 97.62 74 LYS A CA 1
ATOM 612 C C . LYS A 1 74 ? -14.241 13.886 14.658 1.00 97.62 74 LYS A C 1
ATOM 614 O O . LYS A 1 74 ? -13.446 13.633 13.752 1.00 97.62 74 LYS A O 1
ATOM 619 N N . SER A 1 75 ? -15.542 14.051 14.419 1.00 95.12 75 SER A N 1
ATOM 620 C CA . SER A 1 75 ? -16.121 14.002 13.070 1.00 95.12 75 SER A CA 1
ATOM 621 C C . SER A 1 75 ? -15.583 15.128 12.176 1.00 95.12 75 SER A C 1
ATOM 623 O O . SER A 1 75 ? -15.199 14.904 11.020 1.00 95.12 75 SER A O 1
ATOM 625 N N . LEU A 1 76 ? -15.496 16.345 12.718 1.00 97.81 76 LEU A N 1
ATOM 626 C CA . LEU A 1 76 ? -14.998 17.520 12.011 1.00 97.81 76 LEU A CA 1
ATOM 627 C C . LEU A 1 76 ? -13.498 17.406 11.693 1.00 97.81 76 LEU A C 1
ATOM 629 O O . LEU A 1 76 ? -13.100 17.675 10.557 1.00 97.81 76 LEU A O 1
ATOM 633 N N . GLU A 1 77 ? -12.690 16.926 12.636 1.00 97.00 77 GLU A N 1
ATOM 634 C CA . GLU A 1 77 ? -11.273 16.603 12.444 1.00 97.00 77 GLU A CA 1
ATOM 635 C C . GLU A 1 77 ? -11.081 15.528 11.371 1.00 97.00 77 GLU A C 1
ATOM 637 O O . GLU A 1 77 ? -10.278 15.706 10.453 1.00 97.00 77 GLU A O 1
ATOM 642 N N . GLY A 1 78 ? -11.872 14.449 11.406 1.00 96.94 78 GLY A N 1
ATOM 643 C CA . GLY A 1 78 ? -11.846 13.401 10.385 1.00 96.94 78 GLY A CA 1
ATOM 644 C C . GLY A 1 78 ? -12.133 13.947 8.982 1.00 96.94 78 GLY A C 1
ATOM 645 O O . GLY A 1 78 ? -11.414 13.644 8.023 1.00 96.94 78 GLY A O 1
ATOM 646 N N . LYS A 1 79 ? -13.133 14.827 8.857 1.00 97.88 79 LYS A N 1
ATOM 647 C CA . LYS A 1 79 ? -13.456 15.509 7.595 1.00 97.88 79 LYS A CA 1
ATOM 648 C C . LYS A 1 79 ? -12.320 16.422 7.127 1.00 97.88 79 LYS A C 1
ATOM 650 O O . LYS A 1 79 ? -12.002 16.428 5.936 1.00 97.88 79 LYS A O 1
ATOM 655 N N . GLN A 1 80 ? -11.705 17.187 8.028 1.00 97.25 80 GLN A N 1
ATOM 656 C CA . GLN A 1 80 ? -10.573 18.057 7.695 1.00 97.25 80 GLN A CA 1
ATOM 657 C C . GLN A 1 80 ? -9.340 17.252 7.271 1.00 97.25 80 GLN A C 1
ATOM 659 O O . GLN A 1 80 ? -8.726 17.574 6.254 1.00 97.25 80 GLN A O 1
ATOM 664 N N . ALA A 1 81 ? -9.030 16.163 7.975 1.00 97.88 81 ALA A N 1
ATOM 665 C CA . ALA A 1 81 ? -7.934 15.264 7.637 1.00 97.88 81 ALA A CA 1
ATOM 666 C C . ALA A 1 81 ? -8.126 14.632 6.250 1.00 97.88 81 ALA A C 1
ATOM 668 O O . ALA A 1 81 ? -7.192 14.599 5.448 1.00 97.88 81 ALA A O 1
ATOM 669 N N . LEU A 1 82 ? -9.342 14.175 5.928 1.00 97.25 82 LEU A N 1
ATOM 670 C CA . LEU A 1 82 ? -9.668 13.664 4.593 1.00 97.25 82 LEU A CA 1
ATOM 671 C C . LEU A 1 82 ? -9.547 14.748 3.521 1.00 97.25 82 LEU A C 1
ATOM 673 O O . LEU A 1 82 ? -8.966 14.500 2.465 1.00 97.25 82 LEU A O 1
ATOM 677 N N . ARG A 1 83 ? -10.046 15.959 3.793 1.00 98.19 83 ARG A N 1
ATOM 678 C CA . ARG A 1 83 ? -9.926 17.095 2.873 1.00 98.19 83 ARG A CA 1
ATOM 679 C C . ARG A 1 83 ? -8.465 17.430 2.583 1.00 98.19 83 ARG A C 1
ATOM 681 O O . ARG A 1 83 ? -8.132 17.651 1.424 1.00 98.19 83 ARG A O 1
ATOM 688 N N . LEU A 1 84 ? -7.607 17.436 3.603 1.00 98.00 84 LEU A N 1
ATOM 689 C CA . LEU A 1 84 ? -6.178 17.695 3.440 1.00 98.00 84 LEU A CA 1
ATOM 690 C C . LEU A 1 84 ? -5.510 16.595 2.607 1.00 98.00 84 LEU A C 1
ATOM 692 O O . LEU A 1 84 ? -4.844 16.911 1.629 1.00 98.00 84 LEU A O 1
ATOM 696 N N . LYS A 1 85 ? -5.753 15.316 2.931 1.00 97.25 85 LYS A N 1
ATOM 697 C CA . LYS A 1 85 ? -5.205 14.166 2.186 1.00 97.25 85 LYS A CA 1
ATOM 698 C C . LYS A 1 85 ? -5.621 14.165 0.713 1.00 97.25 85 LYS A C 1
ATOM 700 O O . LYS A 1 85 ? -4.819 13.858 -0.165 1.00 97.25 85 LYS A O 1
ATOM 705 N N . LEU A 1 86 ? -6.885 14.479 0.430 1.00 97.56 86 LEU A N 1
ATOM 706 C CA . LEU A 1 86 ? -7.374 14.570 -0.945 1.00 97.56 86 LEU A CA 1
ATOM 707 C C . LEU A 1 86 ? -6.816 15.808 -1.654 1.00 97.56 86 LEU A C 1
ATOM 709 O O . LEU A 1 86 ? -6.433 15.710 -2.816 1.00 97.56 86 LEU A O 1
ATOM 713 N N . GLY A 1 87 ? -6.720 16.941 -0.955 1.00 98.00 87 GLY A N 1
ATOM 714 C CA . GLY A 1 87 ? -6.111 18.167 -1.470 1.00 98.00 87 GLY A CA 1
ATOM 715 C C . GLY A 1 87 ? -4.656 17.959 -1.884 1.00 98.00 87 GLY A C 1
ATOM 716 O O . GLY A 1 87 ? -4.308 18.236 -3.029 1.00 98.00 87 GLY A O 1
ATOM 717 N N . THR A 1 88 ? -3.839 17.363 -1.012 1.00 97.50 88 THR A N 1
ATOM 718 C CA . THR A 1 88 ? -2.430 17.070 -1.312 1.00 97.50 88 THR A CA 1
ATOM 719 C C . THR A 1 88 ? -2.304 16.113 -2.495 1.00 97.50 88 THR A C 1
ATOM 721 O O . THR A 1 88 ? -1.474 16.323 -3.375 1.00 97.50 88 THR A O 1
ATOM 724 N N . LYS A 1 89 ? -3.177 15.097 -2.593 1.00 97.62 89 LYS A N 1
ATOM 725 C CA . LYS A 1 89 ? -3.153 14.167 -3.729 1.00 97.62 89 LYS A CA 1
ATOM 726 C C . LYS A 1 89 ? -3.518 14.838 -5.051 1.00 97.62 89 LYS A C 1
ATOM 728 O O . LYS A 1 89 ? -2.915 14.533 -6.080 1.00 97.62 89 LYS A O 1
ATOM 733 N N . ILE A 1 90 ? -4.494 15.742 -5.031 1.00 98.00 90 ILE A N 1
ATOM 734 C CA . ILE A 1 90 ? -4.870 16.543 -6.198 1.00 98.00 90 ILE A CA 1
ATOM 735 C C . ILE A 1 90 ? -3.692 17.428 -6.624 1.00 98.00 90 ILE A C 1
ATOM 737 O O . ILE A 1 90 ? -3.371 17.469 -7.809 1.00 98.00 90 ILE A O 1
ATOM 741 N N . GLU A 1 91 ? -3.015 18.086 -5.683 1.00 98.12 91 GLU A N 1
ATOM 742 C CA . GLU A 1 91 ? -1.845 18.928 -5.962 1.00 98.12 91 GLU A CA 1
ATOM 743 C C . GLU A 1 91 ? -0.674 18.133 -6.555 1.00 98.12 91 GLU A C 1
ATOM 745 O O . GLU A 1 91 ? -0.113 18.548 -7.572 1.00 98.12 91 GLU A O 1
ATOM 750 N N . GLU A 1 92 ? -0.359 16.959 -5.998 1.00 97.94 92 GLU A N 1
ATOM 751 C CA . GLU A 1 92 ? 0.650 16.043 -6.545 1.00 97.94 92 GLU A CA 1
ATOM 752 C C . GLU A 1 92 ? 0.339 15.654 -7.995 1.00 97.94 92 GLU A C 1
ATOM 754 O O . GLU A 1 92 ? 1.204 15.743 -8.869 1.00 97.94 92 GLU A O 1
ATOM 759 N N . LEU A 1 93 ? -0.904 15.238 -8.271 1.00 98.06 93 LEU A N 1
ATOM 760 C CA . LEU A 1 93 ? -1.326 14.863 -9.621 1.00 98.06 93 LEU A CA 1
ATOM 761 C C . LEU A 1 93 ? -1.236 16.056 -10.573 1.00 98.06 93 LEU A C 1
ATOM 763 O O . LEU A 1 93 ? -0.734 15.921 -11.687 1.00 98.06 93 LEU A O 1
ATOM 767 N N . TRP A 1 94 ? -1.654 17.243 -10.134 1.00 98.19 94 TRP A N 1
ATOM 768 C CA . TRP A 1 94 ? -1.525 18.466 -10.924 1.00 98.19 94 TRP A CA 1
ATOM 769 C C . TRP A 1 94 ? -0.077 18.831 -11.231 1.00 98.19 94 TRP A C 1
ATOM 771 O O . TRP A 1 94 ? 0.209 19.338 -12.320 1.00 98.19 94 TRP A O 1
ATOM 781 N N . GLN A 1 95 ? 0.840 18.603 -10.295 1.00 98.19 95 GLN A N 1
ATOM 782 C CA . GLN A 1 95 ? 2.261 18.837 -10.516 1.00 98.19 95 GLN A CA 1
ATOM 783 C C . GLN A 1 95 ? 2.829 17.837 -11.528 1.00 98.19 95 GLN A C 1
ATOM 785 O O . GLN A 1 95 ? 3.520 18.251 -12.459 1.00 98.19 95 GLN A O 1
ATOM 790 N N . GLN A 1 96 ? 2.467 16.556 -11.417 1.00 97.88 96 GLN A N 1
ATOM 791 C CA . GLN A 1 96 ? 2.856 15.522 -12.380 1.00 97.88 96 GLN A CA 1
ATOM 792 C C . GLN A 1 96 ? 2.327 15.826 -13.786 1.00 97.88 96 GLN A C 1
ATOM 794 O O . GLN A 1 96 ? 3.087 15.784 -14.751 1.00 97.88 96 GLN A O 1
ATOM 799 N N . PHE A 1 97 ? 1.052 16.208 -13.919 1.00 97.19 97 PHE A N 1
ATOM 800 C CA . PHE A 1 97 ? 0.478 16.596 -15.210 1.00 97.19 97 PHE A CA 1
ATOM 801 C C . PHE A 1 97 ? 1.211 17.783 -15.832 1.00 97.19 97 PHE A C 1
ATOM 803 O O . PHE A 1 97 ? 1.518 17.755 -17.024 1.00 97.19 97 PHE A O 1
ATOM 810 N N . ARG A 1 98 ? 1.538 18.808 -15.034 1.00 97.88 98 ARG A N 1
ATOM 811 C CA . ARG A 1 98 ? 2.302 19.966 -15.515 1.00 97.88 98 ARG A CA 1
ATOM 812 C C . ARG A 1 98 ? 3.710 19.588 -15.961 1.00 97.88 98 ARG A C 1
ATOM 814 O O . ARG A 1 98 ? 4.134 20.039 -17.020 1.00 97.88 98 ARG A O 1
ATOM 821 N N . GLN A 1 99 ? 4.404 18.739 -15.208 1.00 97.56 99 GLN A N 1
ATOM 822 C CA . GLN A 1 99 ? 5.731 18.244 -15.584 1.00 97.56 99 GLN A CA 1
ATOM 823 C C . GLN A 1 99 ? 5.687 17.430 -16.882 1.00 97.56 99 GLN A C 1
ATOM 825 O O . GLN A 1 99 ? 6.508 17.647 -17.769 1.00 97.56 99 GLN A O 1
ATOM 830 N N . MET A 1 100 ? 4.699 16.545 -17.033 1.00 95.88 100 MET A N 1
ATOM 831 C CA . MET A 1 100 ? 4.528 15.750 -18.251 1.00 95.88 100 MET A CA 1
ATOM 832 C C . MET A 1 100 ? 4.215 16.620 -19.470 1.00 95.88 100 MET A C 1
ATOM 834 O O . MET A 1 100 ? 4.806 16.413 -20.528 1.00 95.88 100 MET A O 1
ATOM 838 N N . LEU A 1 101 ? 3.329 17.610 -19.322 1.00 97.06 101 LEU A N 1
ATOM 839 C CA . LEU A 1 101 ? 3.032 18.587 -20.374 1.00 97.06 101 LEU A CA 1
ATOM 840 C C . LEU A 1 101 ? 4.273 19.390 -20.765 1.00 97.06 101 LEU A C 1
ATOM 842 O O . LEU A 1 101 ? 4.538 19.559 -21.952 1.00 97.06 101 LEU A O 1
ATOM 846 N N . HIS A 1 102 ? 5.039 19.853 -19.778 1.00 97.69 102 HIS A N 1
ATOM 847 C CA . HIS A 1 102 ? 6.265 20.605 -20.014 1.00 97.69 102 HIS A CA 1
ATOM 848 C C . HIS A 1 102 ? 7.289 19.776 -20.796 1.00 97.69 102 HIS A C 1
ATOM 850 O O . HIS A 1 102 ? 7.691 20.190 -21.877 1.00 97.69 102 HIS A O 1
ATOM 856 N N . ASN A 1 103 ? 7.592 18.560 -20.336 1.00 97.56 103 ASN A N 1
ATOM 857 C CA . ASN A 1 103 ? 8.512 17.648 -21.017 1.00 97.56 103 ASN A CA 1
ATOM 858 C C . ASN A 1 103 ? 8.039 17.293 -22.441 1.00 97.56 103 ASN A C 1
ATOM 860 O O . ASN A 1 103 ? 8.828 17.254 -23.379 1.00 97.56 103 ASN A O 1
ATOM 864 N N . CYS A 1 104 ? 6.735 17.066 -22.644 1.00 95.81 104 CYS A N 1
ATOM 865 C CA . CYS A 1 104 ? 6.201 16.810 -23.985 1.00 95.81 104 CYS A CA 1
ATOM 866 C C . CYS A 1 104 ? 6.387 18.012 -24.919 1.00 95.81 104 CYS A C 1
ATOM 868 O O . CYS A 1 104 ? 6.713 17.824 -26.091 1.00 95.81 104 CYS A O 1
ATOM 870 N N . ASN A 1 105 ? 6.183 19.232 -24.419 1.00 96.81 105 ASN A N 1
ATOM 871 C CA . ASN A 1 105 ? 6.414 20.445 -25.198 1.00 96.81 105 ASN A CA 1
ATOM 872 C C . ASN A 1 105 ? 7.898 20.623 -25.526 1.00 96.81 105 ASN A C 1
ATOM 874 O O . ASN A 1 105 ? 8.214 20.884 -26.681 1.00 96.81 105 ASN A O 1
ATOM 878 N N . GLU A 1 106 ? 8.794 20.407 -24.562 1.00 97.00 106 GLU A N 1
ATOM 879 C CA . GLU A 1 106 ? 10.243 20.457 -24.789 1.00 97.00 106 GLU A CA 1
ATOM 880 C C . GLU A 1 106 ? 10.684 19.435 -25.843 1.00 97.00 106 GLU A C 1
ATOM 882 O O . GLU A 1 106 ? 11.304 19.806 -26.835 1.00 97.00 106 GLU A O 1
ATOM 887 N N . ILE A 1 107 ? 10.263 18.171 -25.721 1.00 96.19 107 ILE A N 1
ATOM 888 C CA . ILE A 1 107 ? 10.577 17.132 -26.714 1.00 96.19 107 ILE A CA 1
ATOM 889 C C . ILE A 1 107 ? 10.026 17.497 -28.100 1.00 96.19 107 ILE A C 1
ATOM 891 O O . ILE A 1 107 ? 10.667 17.219 -29.118 1.00 96.19 107 ILE A O 1
ATOM 895 N N . ASN A 1 108 ? 8.827 18.080 -28.176 1.00 95.44 108 ASN A N 1
ATOM 896 C CA . ASN A 1 108 ? 8.251 18.501 -29.451 1.00 95.44 108 ASN A CA 1
ATOM 897 C C . ASN A 1 108 ? 9.022 19.674 -30.071 1.00 95.44 108 ASN A C 1
ATOM 899 O O . ASN A 1 108 ? 9.255 19.653 -31.280 1.00 95.44 108 ASN A O 1
ATOM 903 N N . GLU A 1 109 ? 9.456 20.651 -29.275 1.00 96.38 109 GLU A N 1
ATOM 904 C CA . GLU A 1 109 ? 10.300 21.759 -29.737 1.00 96.38 109 GLU A CA 1
ATOM 905 C C . GLU A 1 109 ? 11.691 21.268 -30.173 1.00 96.38 109 GLU A C 1
ATOM 907 O O . GLU A 1 109 ? 12.159 21.622 -31.257 1.00 96.38 109 GLU A O 1
ATOM 912 N N . ASP A 1 110 ? 12.318 20.352 -29.435 1.00 95.88 110 ASP A N 1
ATOM 913 C CA . ASP A 1 110 ? 13.591 19.729 -29.823 1.00 95.88 110 ASP A CA 1
ATOM 914 C C . ASP A 1 110 ? 13.472 18.959 -31.145 1.00 95.88 110 ASP A C 1
ATOM 916 O O . ASP A 1 110 ? 14.320 19.055 -32.036 1.00 95.88 110 ASP A O 1
ATOM 920 N N . ARG A 1 111 ? 12.380 18.209 -31.328 1.00 94.94 111 ARG A N 1
ATOM 921 C CA . ARG A 1 111 ? 12.103 17.513 -32.593 1.00 94.94 111 ARG A CA 1
ATOM 922 C C . ARG A 1 111 ? 11.867 18.489 -33.734 1.00 94.94 111 ARG A C 1
ATOM 924 O O . ARG A 1 111 ? 12.343 18.247 -34.844 1.00 94.94 111 ARG A O 1
ATOM 931 N N . ARG A 1 112 ? 11.144 19.578 -33.474 1.00 96.50 112 ARG A N 1
ATOM 932 C CA . ARG A 1 112 ? 10.871 20.627 -34.458 1.00 96.50 112 ARG A CA 1
ATOM 933 C C . ARG A 1 112 ? 12.161 21.306 -34.905 1.00 96.50 112 ARG A C 1
ATOM 935 O O . ARG A 1 112 ? 12.409 21.394 -36.104 1.00 96.50 112 ARG A O 1
ATOM 942 N N . THR A 1 113 ? 13.019 21.697 -33.968 1.00 96.50 113 THR A N 1
ATOM 943 C CA . THR A 1 113 ? 14.312 22.321 -34.277 1.00 96.50 113 THR A CA 1
ATOM 944 C C . THR A 1 113 ? 15.247 21.361 -35.015 1.00 96.50 113 THR A C 1
ATOM 946 O O . THR A 1 113 ? 15.853 21.745 -36.018 1.00 96.50 113 THR A O 1
ATOM 949 N N . ALA A 1 114 ? 15.321 20.090 -34.605 1.00 96.12 114 ALA A N 1
ATOM 950 C CA . ALA A 1 114 ? 16.097 19.069 -35.310 1.00 96.12 114 ALA A CA 1
ATOM 951 C C . ALA A 1 114 ? 15.602 18.858 -36.751 1.00 96.12 114 ALA A C 1
ATOM 953 O O . ALA A 1 114 ? 16.411 18.780 -37.683 1.00 96.12 114 ALA A O 1
ATOM 954 N N . PHE A 1 115 ? 14.281 18.810 -36.946 1.00 96.19 115 PHE A N 1
ATOM 955 C CA . PHE A 1 115 ? 13.673 18.728 -38.270 1.00 96.19 115 PHE A CA 1
ATOM 956 C C . PHE A 1 115 ? 14.019 19.951 -39.125 1.00 96.19 115 PHE A C 1
ATOM 958 O O . PHE A 1 115 ? 14.459 19.787 -40.262 1.00 96.19 115 PHE A O 1
ATOM 965 N N . ASP A 1 116 ? 13.904 21.161 -38.577 1.00 97.00 116 ASP A N 1
ATOM 966 C CA . ASP A 1 116 ? 14.226 22.397 -39.293 1.00 97.00 116 ASP A CA 1
ATOM 967 C C . ASP A 1 116 ? 15.705 22.452 -39.711 1.00 97.00 116 ASP A C 1
ATOM 969 O O . ASP A 1 116 ? 16.017 22.837 -40.841 1.00 97.00 116 ASP A O 1
ATOM 973 N N . ILE A 1 117 ? 16.627 21.985 -38.861 1.00 97.00 117 ILE A N 1
ATOM 974 C CA . ILE A 1 117 ? 18.056 21.878 -39.200 1.00 97.00 117 ILE A CA 1
ATOM 975 C C . ILE A 1 117 ? 18.276 20.909 -40.368 1.00 97.00 117 ILE A C 1
ATOM 977 O O . ILE A 1 117 ? 19.044 21.208 -41.289 1.00 97.00 117 ILE A O 1
ATOM 981 N N . ILE A 1 118 ? 17.640 19.735 -40.334 1.00 95.69 118 ILE A N 1
ATOM 982 C CA . ILE A 1 118 ? 17.772 18.733 -41.400 1.00 95.69 118 ILE A CA 1
ATOM 983 C C . ILE A 1 118 ? 17.175 19.270 -42.699 1.00 95.69 118 ILE A C 1
ATOM 985 O O . ILE A 1 118 ? 17.832 19.191 -43.735 1.00 95.69 118 ILE A O 1
ATOM 989 N N . LYS A 1 119 ? 15.995 19.888 -42.636 1.00 97.69 119 LYS A N 1
ATOM 990 C CA . LYS A 1 119 ? 15.331 20.516 -43.780 1.00 97.69 119 LYS A CA 1
ATOM 991 C C . LYS A 1 119 ? 16.218 21.577 -44.432 1.00 97.69 119 LYS A C 1
ATOM 993 O O . LYS A 1 119 ? 16.435 21.537 -45.637 1.00 97.69 119 LYS A O 1
ATOM 998 N N . GLN A 1 120 ? 16.833 22.459 -43.642 1.00 97.25 120 GLN A N 1
ATOM 999 C CA . GLN A 1 120 ? 17.772 23.455 -44.167 1.00 97.25 120 GLN A CA 1
ATOM 1000 C C . GLN A 1 120 ? 19.007 22.826 -44.832 1.00 97.25 120 GLN A C 1
ATOM 1002 O O . GLN A 1 120 ? 19.520 23.363 -45.817 1.00 97.25 120 GLN A O 1
ATOM 1007 N N . LYS A 1 121 ? 19.528 21.713 -44.296 1.00 96.94 121 LYS A N 1
ATOM 1008 C CA . LYS A 1 121 ? 20.648 20.981 -44.913 1.00 96.94 121 LYS A CA 1
ATOM 1009 C C . LYS A 1 121 ? 20.228 20.309 -46.218 1.00 96.94 121 LYS A C 1
ATOM 1011 O O . LYS A 1 121 ? 21.010 20.331 -47.166 1.00 96.94 121 LYS A O 1
ATOM 1016 N N . ASP A 1 122 ? 19.030 19.741 -46.266 1.00 97.12 122 ASP A N 1
ATOM 1017 C CA . ASP A 1 122 ? 18.479 19.104 -47.461 1.00 97.12 122 ASP A CA 1
ATOM 1018 C C . ASP A 1 122 ? 18.244 20.128 -48.578 1.00 97.12 122 ASP A C 1
ATOM 1020 O O . ASP A 1 122 ? 18.740 19.947 -49.687 1.00 97.12 122 ASP A O 1
ATOM 1024 N N . ASP A 1 123 ? 17.658 21.285 -48.255 1.00 96.50 123 ASP A N 1
ATOM 1025 C CA . ASP A 1 123 ? 17.480 22.397 -49.197 1.00 96.50 123 ASP A CA 1
ATOM 1026 C C . ASP A 1 123 ? 18.818 22.877 -49.789 1.00 96.50 123 ASP A C 1
ATOM 1028 O O . ASP A 1 123 ? 18.910 23.197 -50.977 1.00 96.50 123 ASP A O 1
ATOM 1032 N N . LYS A 1 124 ? 19.883 22.934 -48.974 1.00 97.00 124 LYS A N 1
ATOM 1033 C CA . LYS A 1 124 ? 21.235 23.290 -49.443 1.00 97.00 124 LYS A CA 1
ATOM 1034 C C . LYS A 1 124 ? 21.810 22.217 -50.366 1.00 97.00 124 LYS A C 1
ATOM 1036 O O . LYS A 1 124 ? 22.273 22.546 -51.456 1.00 97.00 124 LYS A O 1
ATOM 1041 N N . ARG A 1 125 ? 21.739 20.947 -49.961 1.00 95.31 125 ARG A N 1
ATOM 1042 C CA . ARG A 1 125 ? 22.227 19.812 -50.760 1.00 95.31 125 ARG A CA 1
ATOM 1043 C C . ARG A 1 125 ? 21.478 19.684 -52.080 1.00 95.31 125 ARG A C 1
ATOM 1045 O O . ARG A 1 125 ? 22.111 19.455 -53.101 1.00 95.31 125 ARG A O 1
ATOM 1052 N N . SER A 1 126 ? 20.166 19.889 -52.081 1.00 96.44 126 SER A N 1
ATOM 1053 C CA . SER A 1 126 ? 19.336 19.883 -53.287 1.00 96.44 126 SER A CA 1
ATOM 1054 C C . SER A 1 126 ? 19.808 20.945 -54.290 1.00 96.44 126 SER A C 1
ATOM 1056 O O . SER A 1 126 ? 20.105 20.629 -55.444 1.00 96.44 126 SER A O 1
ATOM 1058 N N . LYS A 1 127 ? 20.053 22.182 -53.826 1.00 96.56 127 LYS A N 1
ATOM 1059 C CA . LYS A 1 127 ? 20.638 23.250 -54.663 1.00 96.56 127 LYS A CA 1
ATOM 1060 C C . LYS A 1 127 ? 22.036 22.895 -55.187 1.00 96.56 127 LYS A C 1
ATOM 1062 O O . LYS A 1 127 ? 22.358 23.202 -56.335 1.00 96.56 127 LYS A O 1
ATOM 1067 N N . GLU A 1 128 ? 22.879 22.262 -54.373 1.00 96.56 128 GLU A N 1
ATOM 1068 C CA . GLU A 1 128 ? 24.214 21.809 -54.789 1.00 96.56 128 GLU A CA 1
ATOM 1069 C C . GLU A 1 128 ? 24.150 20.688 -55.838 1.00 96.56 128 GLU A C 1
ATOM 1071 O O . GLU A 1 128 ? 24.892 20.728 -56.823 1.00 96.56 128 GLU A O 1
ATOM 1076 N N . ILE A 1 129 ? 23.240 19.724 -55.667 1.00 95.25 129 ILE A N 1
ATOM 1077 C CA . ILE A 1 129 ? 22.979 18.643 -56.626 1.00 95.25 129 ILE A CA 1
ATOM 1078 C C . ILE A 1 129 ? 22.532 19.234 -57.962 1.00 95.25 129 ILE A C 1
ATOM 1080 O O . ILE A 1 129 ? 23.081 18.857 -58.996 1.00 95.25 129 ILE A O 1
ATOM 1084 N N . ASP A 1 130 ? 21.631 20.216 -57.963 1.00 96.06 130 ASP A N 1
ATOM 1085 C CA . ASP A 1 130 ? 21.200 20.896 -59.188 1.00 96.06 130 ASP A CA 1
ATOM 1086 C C . ASP A 1 130 ? 22.362 21.582 -59.917 1.00 96.06 130 ASP A C 1
ATOM 1088 O O . ASP A 1 130 ? 22.500 21.474 -61.141 1.00 96.06 130 ASP A O 1
ATOM 1092 N N . ILE A 1 131 ? 23.236 22.274 -59.179 1.00 96.44 131 ILE A N 1
ATOM 1093 C CA . ILE A 1 131 ? 24.432 22.910 -59.750 1.00 96.44 131 ILE A CA 1
ATOM 1094 C C . ILE A 1 131 ? 25.371 21.851 -60.338 1.00 96.44 131 ILE A C 1
ATOM 1096 O O . ILE A 1 131 ? 25.880 22.026 -61.451 1.00 96.44 131 ILE A O 1
ATOM 1100 N N . ASN A 1 132 ? 25.597 20.752 -59.620 1.00 95.50 132 ASN A N 1
ATOM 1101 C CA . ASN A 1 132 ? 26.465 19.668 -60.063 1.00 95.50 132 ASN A CA 1
ATOM 1102 C C . ASN A 1 132 ? 25.888 18.935 -61.277 1.00 95.50 132 ASN A C 1
ATOM 1104 O O . ASN A 1 132 ? 26.626 18.722 -62.232 1.00 95.50 132 ASN A O 1
ATOM 1108 N N . ASN A 1 133 ? 24.584 18.664 -61.319 1.00 95.62 133 ASN A N 1
ATOM 1109 C CA . ASN A 1 133 ? 23.899 18.083 -62.476 1.00 95.62 133 ASN A CA 1
ATOM 1110 C C . ASN A 1 133 ? 24.048 18.968 -63.719 1.00 95.62 133 ASN A C 1
ATOM 1112 O O . ASN A 1 133 ? 24.356 18.477 -64.805 1.00 95.62 133 ASN A O 1
ATOM 1116 N N . ARG A 1 134 ? 23.934 20.297 -63.567 1.00 95.94 134 ARG A N 1
ATOM 1117 C CA . ARG A 1 134 ? 24.197 21.242 -64.669 1.00 95.94 134 ARG A CA 1
ATOM 1118 C C . ARG A 1 134 ? 25.654 21.188 -65.136 1.00 95.94 134 ARG A C 1
ATOM 1120 O O . ARG A 1 134 ? 25.905 21.260 -66.340 1.00 95.94 134 ARG A O 1
ATOM 1127 N N . LYS A 1 135 ? 26.625 21.073 -64.221 1.00 96.31 135 LYS A N 1
ATOM 1128 C CA . LYS A 1 135 ? 28.051 20.907 -64.571 1.00 96.31 135 LYS A CA 1
ATOM 1129 C C . LYS A 1 135 ? 28.306 19.568 -65.264 1.00 96.31 135 LYS A C 1
ATOM 1131 O O . LYS A 1 135 ? 28.998 19.540 -66.278 1.00 96.31 135 LYS A O 1
ATOM 1136 N N . LEU A 1 136 ? 27.711 18.492 -64.763 1.00 94.88 136 LEU A N 1
ATOM 1137 C CA . LEU A 1 136 ? 27.828 17.140 -65.295 1.00 94.88 136 LEU A CA 1
ATOM 1138 C C . LEU A 1 136 ? 27.279 17.088 -66.726 1.00 94.88 136 LEU A C 1
ATOM 1140 O O . LEU A 1 136 ? 27.998 16.673 -67.628 1.00 94.88 136 LEU A O 1
ATOM 1144 N N . ALA A 1 137 ? 26.104 17.671 -66.980 1.00 94.50 137 ALA A N 1
ATOM 1145 C CA . ALA A 1 137 ? 25.548 17.795 -68.329 1.00 94.50 137 ALA A CA 1
ATOM 1146 C C . ALA A 1 137 ? 26.473 18.569 -69.298 1.00 94.50 137 ALA A C 1
ATOM 1148 O O . ALA A 1 137 ? 26.594 18.216 -70.476 1.00 94.50 137 ALA A O 1
ATOM 1149 N N . ARG A 1 138 ? 27.168 19.617 -68.819 1.00 95.69 138 ARG A N 1
ATOM 1150 C CA . ARG A 1 138 ? 28.167 20.358 -69.619 1.00 95.69 138 ARG A CA 1
ATOM 1151 C C . ARG A 1 138 ? 29.395 19.498 -69.931 1.00 95.69 138 ARG A C 1
ATOM 1153 O O . ARG A 1 138 ? 29.815 19.457 -71.088 1.00 95.69 138 ARG A O 1
ATOM 1160 N N . LEU A 1 139 ? 29.944 18.803 -68.934 1.00 94.19 139 LEU A N 1
ATOM 1161 C CA . LEU A 1 139 ? 31.091 17.904 -69.101 1.00 94.19 139 LEU A CA 1
ATOM 1162 C C . LEU A 1 139 ? 30.752 16.726 -70.019 1.00 94.19 139 LEU A C 1
ATOM 1164 O O . LEU A 1 139 ? 31.522 16.410 -70.917 1.00 94.19 139 LEU A O 1
ATOM 1168 N N . GLU A 1 140 ? 29.571 16.127 -69.891 1.00 94.25 140 GLU A N 1
ATOM 1169 C CA . GLU A 1 140 ? 29.098 15.077 -70.796 1.00 94.25 140 GLU A CA 1
ATOM 1170 C C . GLU A 1 140 ? 28.998 15.554 -72.244 1.00 94.25 140 GLU A C 1
ATOM 1172 O O . GLU A 1 140 ? 29.309 14.805 -73.175 1.00 94.25 140 GLU A O 1
ATOM 1177 N N . LYS A 1 141 ? 28.556 16.798 -72.468 1.00 95.25 141 LYS A N 1
ATOM 1178 C CA . LYS A 1 141 ? 28.551 17.396 -73.808 1.00 95.25 141 LYS A CA 1
ATOM 1179 C C . LYS A 1 141 ? 29.979 17.530 -74.347 1.00 95.25 141 LYS A C 1
ATOM 1181 O O . LYS A 1 141 ? 30.215 17.166 -75.498 1.00 95.25 141 LYS A O 1
ATOM 1186 N N . GLN A 1 142 ? 30.932 17.974 -73.525 1.00 95.00 142 GLN A N 1
ATOM 1187 C CA . GLN A 1 142 ? 32.350 18.066 -73.901 1.00 95.00 142 GLN A CA 1
ATOM 1188 C C . GLN A 1 142 ? 32.972 16.690 -74.175 1.00 95.00 142 GLN A C 1
ATOM 1190 O O . GLN A 1 142 ? 33.624 16.513 -75.201 1.00 95.00 142 GLN A O 1
ATOM 1195 N N . ILE A 1 143 ? 32.724 15.689 -73.327 1.00 92.44 143 ILE A N 1
ATOM 1196 C CA . ILE A 1 143 ? 33.189 14.310 -73.532 1.00 92.44 143 ILE A CA 1
ATOM 1197 C C . ILE A 1 143 ? 32.614 13.752 -74.834 1.00 92.44 143 ILE A C 1
ATOM 1199 O O . ILE A 1 143 ? 33.352 13.163 -75.622 1.00 92.44 143 ILE A O 1
ATOM 1203 N N . ARG A 1 144 ? 31.319 13.960 -75.110 1.00 93.31 144 ARG A N 1
ATOM 1204 C CA . ARG A 1 144 ? 30.705 13.556 -76.386 1.00 93.31 144 ARG A CA 1
ATOM 1205 C C . ARG A 1 144 ? 31.391 14.219 -77.581 1.00 93.31 144 ARG A C 1
ATOM 1207 O O . ARG A 1 144 ? 31.692 13.527 -78.554 1.00 93.31 144 ARG A O 1
ATOM 1214 N N . GLN A 1 145 ? 31.690 15.516 -77.494 1.00 93.06 145 GLN A N 1
ATOM 1215 C CA . GLN A 1 145 ? 32.427 16.246 -78.533 1.00 93.06 145 GLN A CA 1
ATOM 1216 C C . GLN A 1 145 ? 33.852 15.705 -78.722 1.00 93.06 145 GLN A C 1
ATOM 1218 O O . GLN A 1 145 ? 34.266 15.449 -79.851 1.00 93.06 145 GLN A O 1
ATOM 1223 N N . LEU A 1 146 ? 34.598 15.485 -77.639 1.00 90.25 146 LEU A N 1
ATOM 1224 C CA . LEU A 1 146 ? 35.961 14.953 -77.692 1.00 90.25 146 LEU A CA 1
ATOM 1225 C C . LEU A 1 146 ? 35.990 13.517 -78.216 1.00 90.25 146 LEU A C 1
ATOM 1227 O O . LEU A 1 146 ? 36.784 13.224 -79.098 1.00 90.25 146 LEU A O 1
ATOM 1231 N N . ARG A 1 147 ? 35.082 12.638 -77.775 1.00 89.81 147 ARG A N 1
ATOM 1232 C CA . ARG A 1 147 ? 34.942 11.276 -78.320 1.00 89.81 147 ARG A CA 1
ATOM 1233 C C . ARG A 1 147 ? 34.604 11.284 -79.810 1.00 89.81 147 ARG A C 1
ATOM 1235 O O . ARG A 1 147 ? 35.052 10.404 -80.537 1.00 89.81 147 ARG A O 1
ATOM 1242 N N . ALA A 1 148 ? 33.818 12.251 -80.287 1.00 85.88 148 ALA A N 1
ATOM 1243 C CA . ALA A 1 148 ? 33.567 12.417 -81.719 1.00 85.88 148 ALA A CA 1
ATOM 1244 C C . ALA A 1 148 ? 34.846 12.812 -82.479 1.00 85.88 148 ALA A C 1
ATOM 1246 O O . ALA A 1 148 ? 35.161 12.184 -83.488 1.00 85.88 148 ALA A O 1
ATOM 1247 N N . LYS A 1 149 ? 35.627 13.770 -81.956 1.00 86.88 149 LYS A N 1
ATOM 1248 C CA . LYS A 1 149 ? 36.940 14.145 -82.518 1.00 86.88 149 LYS A CA 1
ATOM 1249 C C . LYS A 1 149 ? 37.939 12.986 -82.494 1.00 86.88 149 LYS A C 1
ATOM 1251 O O . LYS A 1 149 ? 38.648 12.771 -83.470 1.00 86.88 149 LYS A O 1
ATOM 1256 N N . LEU A 1 150 ? 37.979 12.226 -81.401 1.00 81.25 150 LEU A N 1
ATOM 1257 C CA . LEU A 1 150 ? 38.890 11.101 -81.229 1.00 81.25 150 LEU A CA 1
ATOM 1258 C C . LEU A 1 150 ? 38.536 9.987 -82.212 1.00 81.25 150 LEU A C 1
ATOM 1260 O O . LEU A 1 150 ? 39.405 9.588 -82.963 1.00 81.25 150 LEU A O 1
ATOM 1264 N N . ARG A 1 151 ? 37.257 9.609 -82.348 1.00 80.00 151 ARG A N 1
ATOM 1265 C CA . ARG A 1 151 ? 36.810 8.665 -83.392 1.00 80.00 151 ARG A CA 1
ATOM 1266 C C . ARG A 1 151 ? 37.151 9.125 -84.812 1.00 80.00 151 ARG A C 1
ATOM 1268 O O . ARG A 1 151 ? 37.488 8.292 -85.647 1.00 80.00 151 ARG A O 1
ATOM 1275 N N . ALA A 1 152 ? 37.092 10.428 -85.088 1.00 70.00 152 ALA A N 1
ATOM 1276 C CA . ALA A 1 152 ? 37.544 10.972 -86.368 1.00 70.00 152 ALA A CA 1
ATOM 1277 C C . ALA A 1 152 ? 39.065 10.809 -86.563 1.00 70.00 152 ALA A C 1
ATOM 1279 O O . ALA A 1 152 ? 39.506 10.502 -87.665 1.00 70.00 152 ALA A O 1
ATOM 1280 N N . ARG A 1 153 ? 39.859 10.951 -85.492 1.00 67.56 153 ARG A N 1
ATOM 1281 C CA . ARG A 1 153 ? 41.313 10.723 -85.492 1.00 67.56 153 ARG A CA 1
ATOM 1282 C C . ARG A 1 153 ? 41.670 9.234 -85.587 1.00 67.56 153 ARG A C 1
ATOM 1284 O O . ARG A 1 153 ? 42.541 8.897 -86.375 1.00 67.56 153 ARG A O 1
ATOM 1291 N N . THR A 1 154 ? 41.003 8.344 -84.848 1.00 63.34 154 THR A N 1
ATOM 1292 C CA . THR A 1 154 ? 41.286 6.895 -84.831 1.00 63.34 154 THR A CA 1
ATOM 1293 C C . THR A 1 154 ? 40.916 6.215 -86.145 1.00 63.34 154 THR A C 1
ATOM 1295 O O . THR A 1 154 ? 41.670 5.364 -86.593 1.00 63.34 154 THR A O 1
ATOM 1298 N N . ARG A 1 155 ? 39.858 6.659 -86.847 1.00 58.81 155 ARG A N 1
ATOM 1299 C CA . ARG A 1 155 ? 39.636 6.257 -88.255 1.00 58.81 155 ARG A CA 1
ATOM 1300 C C . ARG A 1 155 ? 40.816 6.601 -89.172 1.00 58.81 155 ARG A C 1
ATOM 1302 O O . ARG A 1 155 ? 40.944 6.009 -90.234 1.00 58.81 155 ARG A O 1
ATOM 1309 N N . GLY A 1 156 ? 41.656 7.562 -88.785 1.00 52.81 156 GLY A N 1
ATOM 1310 C CA . GLY A 1 156 ? 42.910 7.873 -89.470 1.00 52.81 156 GLY A CA 1
ATOM 1311 C C . GLY A 1 156 ? 44.092 6.975 -89.079 1.00 52.81 156 GLY A C 1
ATOM 1312 O O . GLY A 1 156 ? 45.034 6.894 -89.856 1.00 52.81 156 GLY A O 1
ATOM 1313 N N . TYR A 1 157 ? 44.049 6.302 -87.920 1.00 50.22 157 TYR A N 1
ATOM 1314 C CA . TYR A 1 157 ? 45.117 5.425 -87.405 1.00 50.22 157 TYR A CA 1
ATOM 1315 C C . TYR A 1 157 ? 44.843 3.926 -87.593 1.00 50.22 157 TYR A C 1
ATOM 1317 O O . TYR A 1 157 ? 45.787 3.147 -87.549 1.00 50.22 157 TYR A O 1
ATOM 1325 N N . ASP A 1 158 ? 43.610 3.521 -87.913 1.00 44.47 158 ASP A N 1
ATOM 1326 C CA . ASP A 1 158 ? 43.224 2.144 -88.295 1.00 44.47 158 ASP A CA 1
ATOM 1327 C C . ASP A 1 158 ? 43.812 1.698 -89.664 1.00 44.47 158 ASP A C 1
ATOM 1329 O O . ASP A 1 158 ? 43.271 0.853 -90.370 1.00 44.47 158 ASP A O 1
ATOM 1333 N N . LYS A 1 159 ? 44.918 2.330 -90.080 1.00 45.47 159 LYS A N 1
ATOM 1334 C CA . LYS A 1 159 ? 45.737 2.029 -91.262 1.00 45.47 159 LYS A CA 1
ATOM 1335 C C . LYS A 1 159 ? 47.206 1.731 -90.908 1.00 45.47 159 LYS A C 1
ATOM 1337 O O . LYS A 1 159 ? 48.039 1.711 -91.808 1.00 45.47 159 LYS A O 1
ATOM 1342 N N . GLY A 1 160 ? 47.549 1.535 -89.634 1.00 39.31 160 GLY A N 1
ATOM 1343 C CA . GLY A 1 160 ? 48.927 1.262 -89.212 1.00 39.31 160 GLY A CA 1
ATOM 1344 C C . GLY A 1 160 ? 48.996 0.239 -88.084 1.00 39.31 160 GLY A C 1
ATOM 1345 O O . GLY A 1 160 ? 48.883 0.602 -86.918 1.00 39.31 160 GLY A O 1
ATOM 1346 N N . GLU A 1 161 ? 49.183 -1.026 -88.452 1.00 37.41 161 GLU A N 1
ATOM 1347 C CA . GLU A 1 161 ? 49.486 -2.153 -87.563 1.00 37.41 161 GLU A CA 1
ATOM 1348 C C . GLU A 1 161 ? 50.992 -2.253 -87.264 1.00 37.41 161 GLU A C 1
ATOM 1350 O O . GLU A 1 161 ? 51.817 -2.038 -88.153 1.00 37.41 161 GLU A O 1
ATOM 1355 N N . GLY A 1 162 ? 51.325 -2.710 -86.048 1.00 38.53 162 GLY A N 1
ATOM 1356 C CA . GLY A 1 162 ? 52.502 -3.556 -85.808 1.00 38.53 162 GLY A CA 1
ATOM 1357 C C . GLY A 1 162 ? 53.459 -3.118 -84.692 1.00 38.53 162 GLY A C 1
ATOM 1358 O O . GLY A 1 162 ? 54.200 -2.157 -84.863 1.00 38.53 162 GLY A O 1
ATOM 1359 N N . SER A 1 163 ? 53.498 -3.886 -83.591 1.00 38.59 163 SER A N 1
ATOM 1360 C CA . SER A 1 163 ? 54.699 -4.590 -83.077 1.00 38.59 163 SER A CA 1
ATOM 1361 C C . SER A 1 163 ? 54.580 -4.880 -81.570 1.00 38.59 163 SER A C 1
ATOM 1363 O O . SER A 1 163 ? 54.633 -3.959 -80.761 1.00 38.59 163 SER A O 1
ATOM 1365 N N . ALA A 1 164 ? 54.445 -6.156 -81.196 1.00 47.78 164 ALA A N 1
ATOM 1366 C CA . ALA A 1 164 ? 54.539 -6.658 -79.821 1.00 47.78 164 ALA A CA 1
ATOM 1367 C C . ALA A 1 164 ? 55.285 -8.002 -79.860 1.00 47.78 164 ALA A C 1
ATOM 1369 O O . ALA A 1 164 ? 54.713 -8.994 -80.316 1.00 47.78 164 ALA A O 1
ATOM 1370 N N . LYS A 1 165 ? 56.578 -8.007 -79.506 1.00 50.50 165 LYS A N 1
ATOM 1371 C CA . LYS A 1 165 ? 57.426 -9.217 -79.464 1.00 50.50 165 LYS A CA 1
ATOM 1372 C C . LYS A 1 165 ? 58.518 -9.220 -78.371 1.00 50.50 165 LYS A C 1
ATOM 1374 O O . LYS A 1 165 ? 59.319 -10.144 -78.376 1.00 50.50 165 LYS A O 1
ATOM 1379 N N . ASP A 1 166 ? 58.518 -8.277 -77.423 1.00 48.97 166 ASP A N 1
ATOM 1380 C CA . ASP A 1 166 ? 59.580 -8.167 -76.397 1.00 48.97 166 ASP A CA 1
ATOM 1381 C C . ASP A 1 166 ? 59.098 -8.447 -74.948 1.00 48.97 166 ASP A C 1
ATOM 1383 O O . ASP A 1 166 ? 59.853 -8.244 -74.003 1.00 48.97 166 ASP A O 1
ATOM 1387 N N . ASP A 1 167 ? 57.869 -8.943 -74.740 1.00 55.84 167 ASP A N 1
ATOM 1388 C CA . ASP A 1 167 ? 57.230 -9.000 -73.406 1.00 55.84 167 ASP A CA 1
ATOM 1389 C C . ASP A 1 167 ? 57.434 -10.323 -72.618 1.00 55.84 167 ASP A C 1
ATOM 1391 O O . ASP A 1 167 ? 57.035 -10.413 -71.458 1.00 55.84 167 ASP A O 1
ATOM 1395 N N . ASP A 1 168 ? 58.048 -11.366 -73.190 1.00 58.22 168 ASP A N 1
ATOM 1396 C CA . ASP A 1 168 ? 57.944 -12.739 -72.648 1.00 58.22 168 ASP A CA 1
ATOM 1397 C C . ASP A 1 168 ? 58.760 -13.015 -71.357 1.00 58.22 168 ASP A C 1
ATOM 1399 O O . ASP A 1 168 ? 58.323 -13.807 -70.507 1.00 58.22 168 ASP A O 1
ATOM 1403 N N . GLU A 1 169 ? 59.924 -12.377 -71.165 1.00 57.62 169 GLU A N 1
ATOM 1404 C CA . GLU A 1 169 ? 60.791 -12.597 -69.985 1.00 57.62 169 GLU A CA 1
ATOM 1405 C C . GLU A 1 169 ? 60.318 -11.810 -68.751 1.00 57.62 169 GLU A C 1
ATOM 1407 O O . GLU A 1 169 ? 60.231 -12.364 -67.646 1.00 57.62 169 GLU A O 1
ATOM 1412 N N . ASP A 1 170 ? 59.903 -10.556 -68.944 1.00 60.50 170 ASP A N 1
ATOM 1413 C CA . ASP A 1 170 ? 59.287 -9.734 -67.898 1.00 60.50 170 ASP A CA 1
ATOM 1414 C C . ASP A 1 170 ? 57.959 -10.339 -67.432 1.00 60.50 170 ASP A C 1
ATOM 1416 O O . ASP A 1 170 ? 57.621 -10.307 -66.244 1.00 60.50 170 ASP A O 1
ATOM 1420 N N . GLU A 1 171 ? 57.200 -10.961 -68.335 1.00 61.38 171 GLU A N 1
ATOM 1421 C CA . GLU A 1 171 ? 55.951 -11.624 -67.982 1.00 61.38 171 GLU A CA 1
ATOM 1422 C C . GLU A 1 171 ? 56.187 -12.870 -67.109 1.00 61.38 171 GLU A C 1
ATOM 1424 O O . GLU A 1 171 ? 55.379 -13.165 -66.227 1.00 61.38 171 GLU A O 1
ATOM 1429 N N . ALA A 1 172 ? 57.311 -13.580 -67.274 1.00 65.50 172 ALA A N 1
ATOM 1430 C CA . ALA A 1 172 ? 57.659 -14.744 -66.455 1.00 65.50 172 ALA A CA 1
ATOM 1431 C C . ALA A 1 172 ? 58.030 -14.370 -65.011 1.00 65.50 172 ALA A C 1
ATOM 1433 O O . ALA A 1 172 ? 57.525 -14.991 -64.070 1.00 65.50 172 ALA A O 1
ATOM 1434 N N . PHE A 1 173 ? 58.847 -13.330 -64.827 1.00 69.88 173 PHE A N 1
ATOM 1435 C CA . PHE A 1 173 ? 59.179 -12.797 -63.502 1.00 69.88 173 PHE A CA 1
ATOM 1436 C C . PHE A 1 173 ? 57.930 -12.250 -62.792 1.00 69.88 173 PHE A C 1
ATOM 1438 O O . PHE A 1 173 ? 57.633 -12.627 -61.654 1.00 69.88 173 PHE A O 1
ATOM 1445 N N . ASN A 1 174 ? 57.114 -11.470 -63.509 1.00 71.00 174 ASN A N 1
ATOM 1446 C CA . ASN A 1 174 ? 55.843 -10.957 -62.998 1.00 71.00 174 ASN A CA 1
ATOM 1447 C C . ASN A 1 174 ? 54.849 -12.080 -62.649 1.00 71.00 174 ASN A C 1
ATOM 1449 O O . ASN A 1 174 ? 54.100 -11.960 -61.677 1.00 71.00 174 ASN A O 1
ATOM 1453 N N . ARG A 1 175 ? 54.826 -13.195 -63.396 1.00 77.00 175 ARG A N 1
ATOM 1454 C CA . ARG A 1 175 ? 54.013 -14.382 -63.061 1.00 77.00 175 ARG A CA 1
ATOM 1455 C C . ARG A 1 175 ? 54.448 -15.015 -61.736 1.00 77.00 175 ARG A C 1
ATOM 1457 O O . ARG A 1 175 ? 53.584 -15.345 -60.922 1.00 77.00 175 ARG A O 1
ATOM 1464 N N . ALA A 1 176 ? 55.751 -15.151 -61.495 1.00 79.31 176 ALA A N 1
ATOM 1465 C CA . ALA A 1 176 ? 56.278 -15.710 -60.249 1.00 79.31 176 ALA A CA 1
ATOM 1466 C C . ALA A 1 176 ? 55.980 -14.809 -59.036 1.00 79.31 176 ALA A C 1
ATOM 1468 O O . ALA A 1 176 ? 55.528 -15.294 -57.996 1.00 79.31 176 ALA A O 1
ATOM 1469 N N . GLU A 1 177 ? 56.151 -13.492 -59.180 1.00 78.88 177 GLU A N 1
ATOM 1470 C CA . GLU A 1 177 ? 55.839 -12.525 -58.123 1.00 78.88 177 GLU A CA 1
ATOM 1471 C C . GLU A 1 177 ? 54.331 -12.470 -57.820 1.00 78.88 177 GLU A C 1
ATOM 1473 O O . GLU A 1 177 ? 53.931 -12.497 -56.654 1.00 78.88 177 GLU A O 1
ATOM 1478 N N . ARG A 1 178 ? 53.472 -12.526 -58.851 1.00 83.38 178 ARG A N 1
ATOM 1479 C CA . ARG A 1 178 ? 52.009 -12.653 -58.692 1.00 83.38 178 ARG A CA 1
ATOM 1480 C C . ARG A 1 178 ? 51.611 -13.937 -57.970 1.00 83.38 178 ARG A C 1
ATOM 1482 O O . ARG A 1 178 ? 50.709 -13.901 -57.137 1.00 83.38 178 ARG A O 1
ATOM 1489 N N . MET A 1 179 ? 52.268 -15.060 -58.261 1.00 81.81 179 MET A N 1
ATOM 1490 C CA . MET A 1 179 ? 51.991 -16.334 -57.591 1.00 81.81 179 MET A CA 1
ATOM 1491 C C . MET A 1 179 ? 52.389 -16.295 -56.109 1.00 81.81 179 MET A C 1
ATOM 1493 O O . MET A 1 179 ? 51.650 -16.799 -55.262 1.00 81.81 179 MET A O 1
ATOM 1497 N N . ARG A 1 180 ? 53.511 -15.643 -55.778 1.00 86.56 180 ARG A N 1
ATOM 1498 C CA . ARG A 1 180 ? 53.925 -15.404 -54.388 1.00 86.56 180 ARG A CA 1
ATOM 1499 C C . ARG A 1 180 ? 52.934 -14.497 -53.653 1.00 86.56 180 ARG A C 1
ATOM 1501 O O . ARG A 1 180 ? 52.447 -14.882 -52.596 1.00 86.56 180 ARG A O 1
ATOM 1508 N N . LEU A 1 181 ? 52.564 -13.359 -54.244 1.00 87.00 181 LEU A N 1
ATOM 1509 C CA . LEU A 1 181 ? 51.562 -12.441 -53.688 1.00 87.00 181 LEU A CA 1
ATOM 1510 C C . LEU A 1 181 ? 50.196 -13.118 -53.497 1.00 87.00 181 LEU A C 1
ATOM 1512 O O . LEU A 1 181 ? 49.521 -12.868 -52.502 1.00 87.00 181 LEU A O 1
ATOM 1516 N N . ALA A 1 182 ? 49.790 -14.001 -54.413 1.00 89.50 182 ALA A N 1
ATOM 1517 C CA . ALA A 1 182 ? 48.555 -14.772 -54.285 1.00 89.50 182 ALA A CA 1
ATOM 1518 C C . ALA A 1 182 ? 48.611 -15.769 -53.116 1.00 89.50 182 ALA A C 1
ATOM 1520 O O . ALA A 1 182 ? 47.621 -15.930 -52.401 1.00 89.50 182 ALA A O 1
ATOM 1521 N N . LYS A 1 183 ? 49.766 -16.409 -52.891 1.00 91.75 183 LYS A N 1
ATOM 1522 C CA . LYS A 1 183 ? 49.983 -17.291 -51.739 1.00 91.75 183 LYS A CA 1
ATOM 1523 C C . LYS A 1 183 ? 49.908 -16.511 -50.428 1.00 91.75 183 LYS A C 1
ATOM 1525 O O . LYS A 1 183 ? 49.158 -16.917 -49.542 1.00 91.75 183 LYS A O 1
ATOM 1530 N N . ASP A 1 184 ? 50.613 -15.387 -50.340 1.00 89.94 184 ASP A N 1
ATOM 1531 C CA . ASP A 1 184 ? 50.610 -14.522 -49.156 1.00 89.94 184 ASP A CA 1
ATOM 1532 C C . ASP A 1 184 ? 49.187 -13.988 -48.890 1.00 89.94 184 ASP A C 1
ATOM 1534 O O . ASP A 1 184 ? 48.690 -14.051 -47.767 1.00 89.94 184 ASP A O 1
ATOM 1538 N N . PHE A 1 185 ? 48.455 -13.586 -49.939 1.00 91.69 185 PHE A N 1
ATOM 1539 C CA . PHE A 1 185 ? 47.049 -13.182 -49.836 1.00 91.69 185 PHE A CA 1
ATOM 1540 C C . PHE A 1 185 ? 46.142 -14.306 -49.322 1.00 91.69 185 PHE A C 1
ATOM 1542 O O . PHE A 1 185 ? 45.274 -14.061 -48.482 1.00 91.69 185 PHE A O 1
ATOM 1549 N N . HIS A 1 186 ? 46.309 -15.535 -49.816 1.00 92.94 186 HIS A N 1
ATOM 1550 C CA . HIS A 1 186 ? 45.529 -16.676 -49.342 1.00 92.94 186 HIS A CA 1
ATOM 1551 C C . HIS A 1 186 ? 45.821 -17.004 -47.876 1.00 92.94 186 HIS A C 1
ATOM 1553 O O . HIS A 1 186 ? 44.867 -17.216 -47.128 1.00 92.94 186 HIS A O 1
ATOM 1559 N N . GLN A 1 187 ? 47.086 -16.950 -47.451 1.00 94.94 187 GLN A N 1
ATOM 1560 C CA . GLN A 1 187 ? 47.478 -17.153 -46.054 1.00 94.94 187 GLN A CA 1
ATOM 1561 C C . GLN A 1 187 ? 46.868 -16.090 -45.136 1.00 94.94 187 GLN A C 1
ATOM 1563 O O . GLN A 1 187 ? 46.150 -16.427 -44.197 1.00 94.94 187 GLN A O 1
ATOM 1568 N N . THR A 1 188 ? 47.035 -14.802 -45.453 1.00 92.56 188 THR A N 1
ATOM 1569 C CA . THR A 1 188 ? 46.438 -13.724 -44.650 1.00 92.56 188 THR A CA 1
ATOM 1570 C C . THR A 1 188 ? 44.908 -13.795 -44.646 1.00 92.56 188 THR A C 1
ATOM 1572 O O . THR A 1 188 ? 44.268 -13.510 -43.636 1.00 92.56 188 THR A O 1
ATOM 1575 N N . LYS A 1 189 ? 44.276 -14.202 -45.755 1.00 95.12 189 LYS A N 1
ATOM 1576 C CA . LYS A 1 189 ? 42.818 -14.385 -45.812 1.00 95.12 189 LYS A CA 1
ATOM 1577 C C . LYS A 1 189 ? 42.349 -15.524 -44.906 1.00 95.12 189 LYS A C 1
ATOM 1579 O O . LYS A 1 189 ? 41.290 -15.402 -44.288 1.00 95.12 189 LYS A O 1
ATOM 1584 N N . GLU A 1 190 ? 43.112 -16.608 -44.825 1.00 95.06 190 GLU A N 1
ATOM 1585 C CA . GLU A 1 190 ? 42.839 -17.717 -43.914 1.00 95.06 190 GLU A CA 1
ATOM 1586 C C . GLU A 1 190 ? 42.987 -17.285 -42.450 1.00 95.06 190 GLU A C 1
ATOM 1588 O O . GLU A 1 190 ? 42.060 -17.492 -41.667 1.00 95.06 190 GLU A O 1
ATOM 1593 N N . GLU A 1 191 ? 44.059 -16.568 -42.104 1.00 95.38 191 GLU A N 1
ATOM 1594 C CA . GLU A 1 191 ? 44.262 -15.987 -40.768 1.00 95.38 191 GLU A CA 1
ATOM 1595 C C . GLU A 1 191 ? 43.124 -15.029 -40.376 1.00 95.38 191 GLU A C 1
ATOM 1597 O O . GLU A 1 191 ? 42.557 -15.133 -39.286 1.00 95.38 191 GLU A O 1
ATOM 1602 N N . ILE A 1 192 ? 42.710 -14.133 -41.282 1.00 92.88 192 ILE A N 1
ATOM 1603 C CA . ILE A 1 192 ? 41.574 -13.223 -41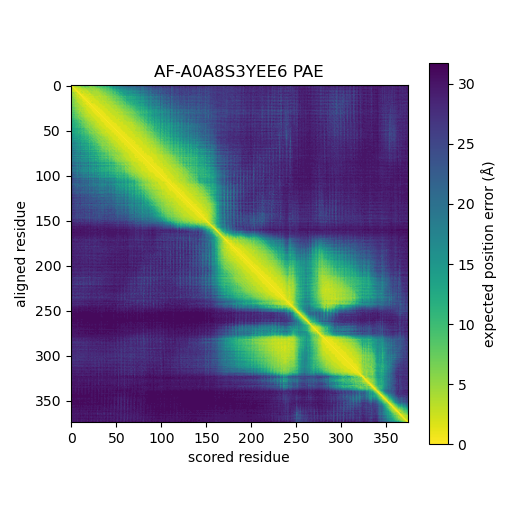.056 1.00 92.88 192 ILE A CA 1
ATOM 1604 C C . ILE A 1 192 ? 40.289 -14.014 -40.794 1.00 92.88 192 ILE A C 1
ATOM 1606 O O . ILE A 1 192 ? 39.505 -13.645 -39.915 1.00 92.88 192 ILE A O 1
ATOM 1610 N N . ASN A 1 193 ? 40.050 -15.091 -41.542 1.00 95.19 193 ASN A N 1
ATOM 1611 C CA . ASN A 1 193 ? 38.873 -15.928 -41.341 1.00 95.19 193 ASN A CA 1
ATOM 1612 C C . ASN A 1 193 ? 38.921 -16.656 -39.992 1.00 95.19 193 ASN A C 1
ATOM 1614 O O . ASN A 1 193 ? 37.906 -16.680 -39.299 1.00 95.19 193 ASN A O 1
ATOM 1618 N N . GLN A 1 194 ? 40.079 -17.171 -39.574 1.00 96.19 194 GLN A N 1
ATOM 1619 C CA . GLN A 1 194 ? 40.247 -17.800 -38.259 1.00 96.19 194 GLN A CA 1
ATOM 1620 C C . GLN A 1 194 ? 39.988 -16.809 -37.117 1.00 96.19 194 GLN A C 1
ATOM 1622 O O . GLN A 1 194 ? 39.231 -17.113 -36.194 1.00 96.19 194 GLN A O 1
ATOM 1627 N N . VAL A 1 195 ? 40.529 -15.588 -37.207 1.00 95.50 195 VAL A N 1
ATOM 1628 C CA . VAL A 1 195 ? 40.277 -14.532 -36.212 1.00 95.50 195 VAL A CA 1
ATOM 1629 C C . VAL A 1 195 ? 38.791 -14.163 -36.165 1.00 95.50 195 VAL A C 1
ATOM 1631 O O . VAL A 1 195 ? 38.233 -14.003 -35.079 1.00 95.50 195 VAL A O 1
ATOM 1634 N N . ARG A 1 196 ? 38.122 -14.069 -37.323 1.00 95.25 196 ARG A N 1
ATOM 1635 C CA . ARG A 1 196 ? 36.674 -13.804 -37.400 1.00 95.25 196 ARG A CA 1
ATOM 1636 C C . ARG A 1 196 ? 35.845 -14.922 -36.774 1.00 95.25 196 ARG A C 1
ATOM 1638 O O . ARG A 1 196 ? 34.905 -14.616 -36.042 1.00 95.25 196 ARG A O 1
ATOM 1645 N N . LEU A 1 197 ? 36.193 -16.184 -37.030 1.00 96.19 197 LEU A N 1
ATOM 1646 C CA . LEU A 1 197 ? 35.518 -17.344 -36.441 1.00 96.19 197 LEU A CA 1
ATOM 1647 C C . LEU A 1 197 ? 35.678 -17.351 -34.920 1.00 96.19 197 LEU A C 1
ATOM 1649 O O . LEU A 1 197 ? 34.677 -17.342 -34.209 1.00 96.19 197 LEU A O 1
ATOM 1653 N N . HIS A 1 198 ? 36.907 -17.232 -34.415 1.00 96.56 198 HIS A N 1
ATOM 1654 C CA . HIS A 1 198 ? 37.169 -17.206 -32.975 1.00 96.56 198 HIS A CA 1
ATOM 1655 C C . HIS A 1 198 ? 36.486 -16.015 -32.274 1.00 96.56 198 HIS A C 1
ATOM 1657 O O . HIS A 1 198 ? 35.930 -16.150 -31.182 1.00 96.56 198 HIS A O 1
ATOM 1663 N N . ALA A 1 199 ? 36.478 -14.833 -32.901 1.00 94.62 199 ALA A N 1
ATOM 1664 C CA . ALA A 1 199 ? 35.756 -13.674 -32.378 1.00 94.62 199 ALA A CA 1
ATOM 1665 C C . ALA A 1 199 ? 34.236 -13.909 -32.343 1.00 94.62 199 ALA A C 1
ATOM 1667 O O . ALA A 1 199 ? 33.586 -13.543 -31.361 1.00 94.62 199 ALA A O 1
ATOM 1668 N N . SER A 1 200 ? 33.676 -14.544 -33.378 1.00 95.88 200 SER A N 1
ATOM 1669 C CA . SER A 1 200 ? 32.257 -14.906 -33.436 1.00 95.88 200 SER A CA 1
ATOM 1670 C C . SER A 1 200 ? 31.891 -15.925 -32.354 1.00 95.88 200 SER A C 1
ATOM 1672 O O . SER A 1 200 ? 30.933 -15.704 -31.616 1.00 95.88 200 SER A O 1
ATOM 1674 N N . GLU A 1 201 ? 32.692 -16.975 -32.172 1.00 96.31 201 GLU A N 1
ATOM 1675 C CA . GLU A 1 201 ? 32.500 -17.977 -31.116 1.00 96.31 201 GLU A CA 1
ATOM 1676 C C . GLU A 1 201 ? 32.560 -17.354 -29.718 1.00 96.31 201 GLU A C 1
ATOM 1678 O O . GLU A 1 201 ? 31.689 -17.602 -28.878 1.00 96.31 201 GLU A O 1
ATOM 1683 N N . LYS A 1 202 ? 33.549 -16.487 -29.466 1.00 96.81 202 LYS A N 1
ATOM 1684 C CA . LYS A 1 202 ? 33.676 -15.776 -28.189 1.00 96.81 202 LYS A CA 1
ATOM 1685 C C . LYS A 1 202 ? 32.475 -14.865 -27.928 1.00 96.81 202 LYS A C 1
ATOM 1687 O O . LYS A 1 202 ? 31.995 -14.808 -26.795 1.00 96.81 202 LYS A O 1
ATOM 1692 N N . LEU A 1 203 ? 31.973 -14.181 -28.958 1.00 96.81 203 LEU A N 1
ATOM 1693 C CA . LEU A 1 203 ? 30.777 -13.346 -28.856 1.00 96.81 203 LEU A CA 1
ATOM 1694 C C . LEU A 1 203 ? 29.537 -14.188 -28.535 1.00 96.81 203 LEU A C 1
ATOM 1696 O O . LEU A 1 203 ? 28.792 -13.843 -27.620 1.00 96.81 203 LEU A O 1
ATOM 1700 N N . VAL A 1 204 ? 29.337 -15.310 -29.231 1.00 97.25 204 VAL A N 1
ATOM 1701 C CA . VAL A 1 204 ? 28.224 -16.235 -28.969 1.00 97.25 204 VAL A CA 1
ATOM 1702 C C . VAL A 1 204 ? 28.281 -16.752 -27.534 1.00 97.25 204 VAL A C 1
ATOM 1704 O O . VAL A 1 204 ? 27.272 -16.720 -26.830 1.00 97.25 204 VAL A O 1
ATOM 1707 N N . ARG A 1 205 ? 29.464 -17.155 -27.057 1.00 97.25 205 ARG A N 1
ATOM 1708 C CA . ARG A 1 205 ? 29.650 -17.612 -25.675 1.00 97.25 205 ARG A CA 1
ATOM 1709 C C . ARG A 1 205 ? 29.296 -16.527 -24.658 1.00 97.25 205 ARG A C 1
ATOM 1711 O O . ARG A 1 205 ? 28.534 -16.792 -23.734 1.00 97.25 205 ARG A O 1
ATOM 1718 N N . LEU A 1 206 ? 29.764 -15.295 -24.868 1.00 97.19 206 LEU A N 1
ATOM 1719 C CA . LEU A 1 206 ? 29.441 -14.159 -23.999 1.00 97.19 206 LEU A CA 1
ATOM 1720 C C . LEU A 1 206 ? 27.934 -13.854 -23.977 1.00 97.19 206 LEU A C 1
ATOM 1722 O O . LEU A 1 206 ? 27.371 -13.567 -22.919 1.00 97.19 206 LEU A O 1
ATOM 1726 N N . ILE A 1 207 ? 27.261 -13.934 -25.127 1.00 97.19 207 ILE A N 1
ATOM 1727 C CA . ILE A 1 207 ? 25.806 -13.756 -25.222 1.00 97.19 207 ILE A CA 1
ATOM 1728 C C . ILE A 1 207 ? 25.078 -14.856 -24.438 1.00 97.19 207 ILE A C 1
ATOM 1730 O O . ILE A 1 207 ? 24.144 -14.566 -23.691 1.00 97.19 207 ILE A O 1
ATOM 1734 N N . ILE A 1 208 ? 25.510 -16.112 -24.556 1.00 97.62 208 ILE A N 1
ATOM 1735 C CA . ILE A 1 208 ? 24.907 -17.223 -23.811 1.00 97.62 208 ILE A CA 1
ATOM 1736 C C . ILE A 1 208 ? 25.101 -17.021 -22.305 1.00 97.62 208 ILE A C 1
ATOM 1738 O O . ILE A 1 208 ? 24.115 -17.055 -21.566 1.00 97.62 208 ILE A O 1
ATOM 1742 N N . ASP A 1 209 ? 26.326 -16.745 -21.857 1.00 97.62 209 ASP A N 1
ATOM 1743 C CA . ASP A 1 209 ? 26.651 -16.583 -20.437 1.00 97.62 209 ASP A CA 1
ATOM 1744 C C . ASP A 1 209 ? 25.922 -15.377 -19.823 1.00 97.62 209 ASP A C 1
ATOM 1746 O O . ASP A 1 209 ? 25.308 -15.496 -18.759 1.00 97.62 209 ASP A O 1
ATOM 1750 N N . SER A 1 210 ? 25.883 -14.240 -20.529 1.00 97.31 210 SER A N 1
ATOM 1751 C CA . SER A 1 210 ? 25.111 -13.065 -20.099 1.00 97.31 210 SER A CA 1
ATOM 1752 C C . SER A 1 210 ? 23.610 -13.350 -20.055 1.00 97.31 210 SER A C 1
ATOM 1754 O O . SER A 1 210 ? 22.955 -13.031 -19.063 1.00 97.31 210 SER A O 1
ATOM 1756 N N . SER A 1 211 ? 23.050 -14.021 -21.066 1.00 97.38 211 SER A N 1
ATOM 1757 C CA . SER A 1 211 ? 21.630 -14.385 -21.070 1.00 97.38 211 SER A CA 1
ATOM 1758 C C . SER A 1 211 ? 21.276 -15.336 -19.921 1.00 97.38 211 SER A C 1
ATOM 1760 O O . SER A 1 211 ? 20.207 -15.212 -19.320 1.00 97.38 211 SER A O 1
ATOM 1762 N N . LYS A 1 212 ? 22.181 -16.260 -19.572 1.00 98.06 212 LYS A N 1
ATOM 1763 C CA . LYS A 1 212 ? 22.031 -17.182 -18.445 1.00 98.06 212 LYS A CA 1
ATOM 1764 C C . LYS A 1 212 ? 22.068 -16.429 -17.116 1.00 98.06 212 LYS A C 1
ATOM 1766 O O . LYS A 1 212 ? 21.185 -16.648 -16.290 1.00 98.06 212 LYS A O 1
ATOM 1771 N N . ALA A 1 213 ? 23.021 -15.513 -16.940 1.00 97.50 21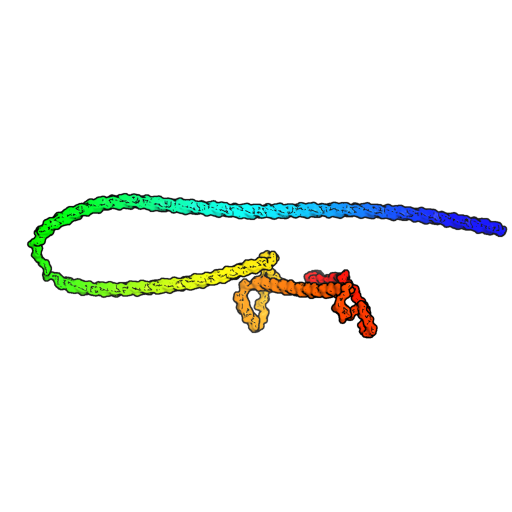3 ALA A N 1
ATOM 1772 C CA . ALA A 1 213 ? 23.110 -14.661 -15.756 1.00 97.50 213 ALA A CA 1
ATOM 1773 C C . ALA A 1 213 ? 21.849 -13.799 -15.584 1.00 97.50 213 ALA A C 1
ATOM 1775 O O . ALA A 1 213 ? 21.262 -13.770 -14.505 1.00 97.50 213 ALA A O 1
ATOM 1776 N N . VAL A 1 214 ? 21.362 -13.177 -16.663 1.00 97.56 214 VAL A N 1
ATOM 1777 C CA . VAL A 1 214 ? 20.121 -12.385 -16.647 1.00 97.56 214 VAL A CA 1
ATOM 1778 C C . VAL A 1 214 ? 18.914 -13.245 -16.271 1.00 97.56 214 VAL A C 1
ATOM 1780 O O . VAL A 1 214 ? 18.084 -12.813 -15.474 1.00 97.56 214 VAL A O 1
ATOM 1783 N N . LYS A 1 215 ? 18.801 -14.467 -16.807 1.00 97.94 215 LYS A N 1
ATOM 1784 C CA . LYS A 1 215 ? 17.716 -15.392 -16.442 1.00 97.94 215 LYS A CA 1
ATOM 1785 C C . LYS A 1 215 ? 17.768 -15.778 -14.966 1.00 97.94 215 LYS A C 1
ATOM 1787 O O . LYS A 1 215 ? 16.720 -15.827 -14.331 1.00 97.94 215 LYS A O 1
ATOM 1792 N N . GLU A 1 216 ? 18.953 -16.040 -14.424 1.00 97.75 216 GLU A N 1
ATOM 1793 C CA . GLU A 1 216 ? 19.087 -16.402 -13.013 1.00 97.75 216 GLU A CA 1
ATOM 1794 C C . GLU A 1 216 ? 18.751 -15.222 -12.097 1.00 97.75 216 GLU A C 1
ATOM 1796 O O . GLU A 1 216 ? 17.952 -15.375 -11.177 1.00 97.75 216 GLU A O 1
ATOM 1801 N N . LEU A 1 217 ? 19.238 -14.017 -12.409 1.00 97.31 217 LEU A N 1
ATOM 1802 C CA . LEU A 1 217 ? 18.879 -12.805 -11.668 1.00 97.31 217 LEU A CA 1
ATOM 1803 C C . LEU A 1 217 ? 17.370 -12.533 -11.704 1.00 97.31 217 LEU A C 1
ATOM 1805 O O . LEU A 1 217 ? 16.786 -12.211 -10.673 1.00 97.31 217 LEU A O 1
ATOM 1809 N N . ARG A 1 218 ? 16.709 -12.732 -12.854 1.00 97.38 218 ARG A N 1
ATOM 1810 C CA . ARG A 1 218 ? 15.243 -12.620 -12.958 1.00 97.38 218 ARG A CA 1
ATOM 1811 C C . ARG A 1 218 ? 14.522 -13.609 -12.044 1.00 97.38 218 ARG A C 1
ATOM 1813 O O . ARG A 1 218 ? 13.620 -13.198 -11.327 1.00 97.38 218 ARG A O 1
ATOM 1820 N N . LYS A 1 219 ? 14.960 -14.871 -11.984 1.00 97.50 219 LYS A N 1
ATOM 1821 C CA . LYS A 1 219 ? 14.383 -15.853 -11.048 1.00 97.50 219 LYS A CA 1
ATOM 1822 C C . LYS A 1 219 ? 14.541 -15.429 -9.589 1.00 97.50 219 LYS A C 1
ATOM 1824 O O . LYS A 1 219 ? 13.636 -15.659 -8.792 1.00 97.50 219 LYS A O 1
ATOM 1829 N N . GLN A 1 220 ? 15.678 -14.838 -9.220 1.00 97.50 220 GLN A N 1
ATOM 1830 C CA . GLN A 1 220 ? 15.881 -14.335 -7.858 1.00 97.50 220 GLN A CA 1
ATOM 1831 C C . GLN A 1 220 ? 14.967 -13.139 -7.558 1.00 97.50 220 GLN A C 1
ATOM 1833 O O . GLN A 1 220 ? 14.390 -13.074 -6.474 1.00 97.50 220 GLN A O 1
ATOM 1838 N N . ILE A 1 221 ? 14.749 -12.250 -8.534 1.00 97.44 221 ILE A N 1
ATOM 1839 C CA . ILE A 1 221 ? 13.761 -11.165 -8.429 1.00 97.44 221 ILE A CA 1
ATOM 1840 C C . ILE A 1 221 ? 12.349 -11.737 -8.245 1.00 97.44 221 ILE A C 1
ATOM 1842 O O . ILE A 1 221 ? 11.642 -11.309 -7.337 1.00 97.44 221 ILE A O 1
ATOM 1846 N N . ASP A 1 222 ? 11.947 -12.740 -9.028 1.00 97.12 222 ASP A N 1
ATOM 1847 C CA . ASP A 1 222 ? 10.618 -13.359 -8.919 1.00 97.12 222 ASP A CA 1
ATOM 1848 C C . ASP A 1 222 ? 10.389 -14.013 -7.545 1.00 97.12 222 ASP A C 1
ATOM 1850 O O . ASP A 1 222 ? 9.298 -13.915 -6.970 1.00 97.12 222 ASP A O 1
ATOM 1854 N N . LYS A 1 223 ? 11.433 -14.631 -6.972 1.00 97.31 223 LYS A N 1
ATOM 1855 C CA . LYS A 1 223 ? 11.412 -15.149 -5.596 1.00 97.31 223 LYS A CA 1
ATOM 1856 C C . LYS A 1 223 ? 11.262 -14.020 -4.577 1.00 97.31 223 LYS A C 1
ATOM 1858 O O . LYS A 1 223 ? 10.397 -14.112 -3.711 1.00 97.31 223 LYS A O 1
ATOM 1863 N N . ALA A 1 224 ? 12.043 -12.947 -4.697 1.00 96.44 224 ALA A N 1
ATOM 1864 C CA . ALA A 1 224 ? 11.955 -11.797 -3.797 1.00 96.44 224 ALA A CA 1
ATOM 1865 C C . ALA A 1 224 ? 10.567 -11.133 -3.850 1.00 96.44 224 ALA A C 1
ATOM 1867 O O . ALA A 1 224 ? 9.971 -10.855 -2.812 1.00 96.44 224 ALA A O 1
ATOM 1868 N N . VAL A 1 225 ? 10.004 -10.961 -5.049 1.00 96.94 225 VAL A N 1
ATOM 1869 C CA . VAL A 1 225 ? 8.642 -10.441 -5.245 1.00 96.94 225 VAL A CA 1
ATOM 1870 C C . VAL A 1 225 ? 7.606 -11.362 -4.605 1.00 96.94 225 VAL A C 1
ATOM 1872 O O . VAL A 1 225 ? 6.678 -10.880 -3.960 1.00 96.94 225 VAL A O 1
ATOM 1875 N N . SER A 1 226 ? 7.757 -12.680 -4.747 1.00 97.31 226 SER A N 1
ATOM 1876 C CA . SER A 1 226 ? 6.870 -13.650 -4.094 1.00 97.31 226 SER A CA 1
ATOM 1877 C C . SER A 1 226 ? 6.921 -13.538 -2.5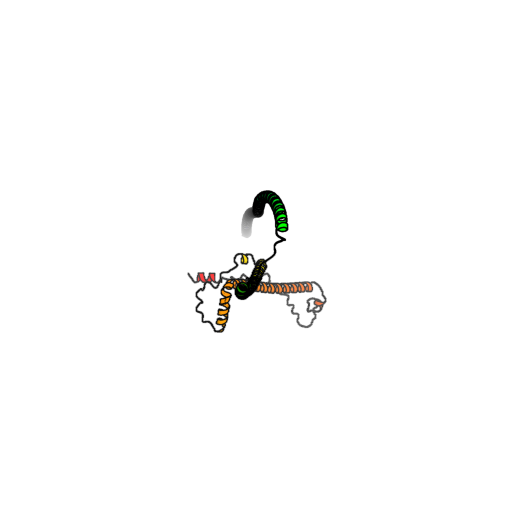67 1.00 97.31 226 SER A C 1
ATOM 1879 O O . SER A 1 226 ? 5.869 -13.510 -1.931 1.00 97.31 226 SER A O 1
ATOM 1881 N N . VAL A 1 227 ? 8.116 -13.397 -1.980 1.00 95.88 227 VAL A N 1
ATOM 1882 C CA . VAL A 1 227 ? 8.285 -13.196 -0.529 1.00 95.88 227 VAL A CA 1
ATOM 1883 C C . VAL A 1 227 ? 7.625 -11.893 -0.070 1.00 95.88 227 VAL A C 1
ATOM 1885 O O . VAL A 1 227 ? 6.903 -11.901 0.923 1.00 95.88 227 VAL A O 1
ATOM 1888 N N . LEU A 1 228 ? 7.797 -10.791 -0.808 1.00 95.44 228 LEU A N 1
ATOM 1889 C CA . LEU A 1 228 ? 7.164 -9.508 -0.480 1.00 95.44 228 LEU A CA 1
ATOM 1890 C C . LEU A 1 228 ? 5.635 -9.568 -0.565 1.00 95.44 228 LEU A C 1
ATOM 1892 O O . LEU A 1 228 ? 4.956 -9.074 0.331 1.00 95.44 228 LEU A O 1
ATOM 1896 N N . LYS A 1 229 ? 5.084 -10.214 -1.600 1.00 96.31 229 LYS A N 1
ATOM 1897 C CA . LYS A 1 229 ? 3.631 -10.410 -1.734 1.00 96.31 229 LYS A CA 1
ATOM 1898 C C . LYS A 1 229 ? 3.066 -11.244 -0.587 1.00 96.31 229 LYS A C 1
ATOM 1900 O O . LYS A 1 229 ? 2.022 -10.896 -0.043 1.00 96.31 229 LYS A O 1
ATOM 1905 N N . LEU A 1 230 ? 3.751 -12.324 -0.204 1.00 95.81 230 LEU A N 1
ATOM 1906 C CA . LEU A 1 230 ? 3.360 -13.131 0.954 1.00 95.81 230 LEU A CA 1
ATOM 1907 C C . LEU A 1 230 ? 3.408 -12.301 2.240 1.00 95.81 230 LEU A C 1
ATOM 1909 O O . LEU A 1 230 ? 2.448 -12.327 3.001 1.00 95.81 230 LEU A O 1
ATOM 1913 N N . ALA A 1 231 ? 4.463 -11.510 2.446 1.00 91.25 231 ALA A N 1
ATOM 1914 C CA . ALA A 1 231 ? 4.568 -10.618 3.597 1.00 91.25 231 ALA A CA 1
ATOM 1915 C C . ALA A 1 231 ? 3.430 -9.583 3.638 1.00 91.25 231 ALA A C 1
ATOM 1917 O O . ALA A 1 231 ? 2.881 -9.329 4.705 1.00 91.25 231 ALA A O 1
ATOM 1918 N N . GLU A 1 232 ? 3.027 -9.021 2.494 1.00 92.62 232 GLU A N 1
ATOM 1919 C CA . GLU A 1 232 ? 1.902 -8.083 2.411 1.00 92.62 232 GLU A CA 1
ATOM 1920 C C . GLU A 1 232 ? 0.562 -8.751 2.751 1.00 92.62 232 GLU A C 1
ATOM 1922 O O . GLU A 1 232 ? -0.242 -8.182 3.490 1.00 92.62 232 GLU A O 1
ATOM 1927 N N . ILE A 1 233 ? 0.317 -9.963 2.241 1.00 94.94 233 ILE A N 1
ATOM 1928 C CA . ILE A 1 233 ? -0.902 -10.724 2.548 1.00 94.94 233 ILE A CA 1
ATOM 1929 C C . ILE A 1 233 ? -0.940 -11.085 4.037 1.00 94.94 233 ILE A C 1
ATOM 1931 O O . ILE A 1 233 ? -1.964 -10.862 4.678 1.00 94.94 233 ILE A O 1
ATOM 1935 N N . CYS A 1 234 ? 0.170 -11.569 4.603 1.00 90.25 234 CYS A N 1
ATOM 1936 C CA . CYS A 1 234 ? 0.272 -11.854 6.034 1.00 90.25 234 CYS A CA 1
ATOM 1937 C C . CYS A 1 234 ? 0.049 -10.590 6.876 1.00 90.25 234 CYS A C 1
ATOM 1939 O O . CYS A 1 234 ? -0.720 -10.630 7.831 1.00 90.25 234 CYS A O 1
ATOM 1941 N N . ARG A 1 235 ? 0.608 -9.441 6.469 1.00 89.31 235 ARG A N 1
ATOM 1942 C CA . ARG A 1 235 ? 0.448 -8.155 7.170 1.00 89.31 235 ARG A CA 1
ATOM 1943 C C . ARG A 1 235 ? -0.998 -7.669 7.260 1.00 89.31 235 ARG A C 1
ATOM 1945 O O . A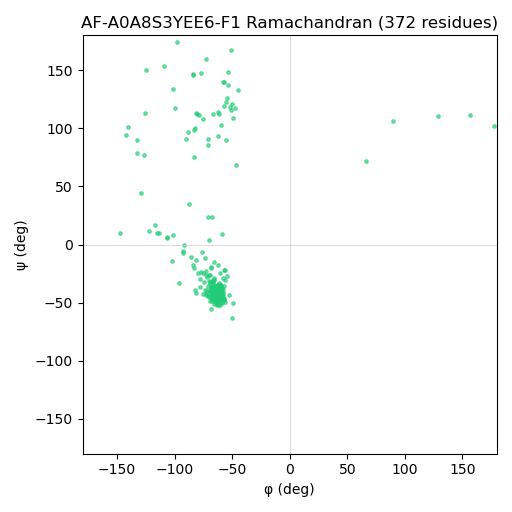RG A 1 235 ? -1.328 -6.911 8.168 1.00 89.31 235 ARG A O 1
ATOM 1952 N N . LYS A 1 236 ? -1.885 -8.099 6.357 1.00 92.81 236 LYS A N 1
ATOM 1953 C CA . LYS A 1 236 ? -3.326 -7.794 6.447 1.00 92.81 236 LYS A CA 1
ATOM 1954 C C . LYS A 1 236 ? -4.014 -8.509 7.612 1.00 92.81 236 LYS A C 1
ATOM 1956 O O . LYS A 1 236 ? -5.027 -8.006 8.083 1.00 92.81 236 LYS A O 1
ATOM 1961 N N . LEU A 1 237 ? -3.484 -9.652 8.046 1.00 89.88 237 LEU A N 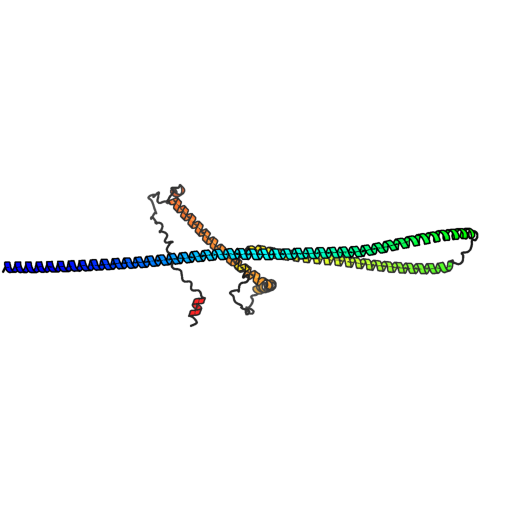1
ATOM 1962 C CA . LEU A 1 237 ? -4.033 -10.471 9.131 1.00 89.88 237 LEU A CA 1
ATOM 1963 C C . LEU A 1 237 ? -3.421 -10.141 10.501 1.00 89.88 237 LEU A C 1
ATOM 1965 O O . LEU A 1 237 ? -3.887 -10.653 11.512 1.00 89.88 237 LEU A O 1
ATOM 1969 N N . GLU A 1 238 ? -2.390 -9.299 10.533 1.00 88.94 238 GLU A N 1
ATOM 1970 C CA . GLU A 1 238 ? -1.730 -8.854 11.762 1.00 88.94 238 GLU A CA 1
ATOM 1971 C C . GLU A 1 238 ? -2.558 -7.782 12.478 1.00 88.94 238 GLU A C 1
ATOM 1973 O O . GLU A 1 238 ? -3.212 -6.943 11.843 1.00 88.94 238 GLU A O 1
ATOM 1978 N N . THR A 1 239 ? -2.483 -7.777 13.808 1.00 87.19 239 THR A N 1
ATOM 1979 C CA . THR A 1 239 ? -3.132 -6.755 14.639 1.00 87.19 239 THR A CA 1
ATOM 1980 C C . THR A 1 239 ? -2.400 -5.411 14.535 1.00 87.19 239 THR A C 1
ATOM 1982 O O . THR A 1 239 ? -1.234 -5.341 14.140 1.00 87.19 239 THR A O 1
ATOM 1985 N N . GLU A 1 240 ? -3.068 -4.304 14.878 1.00 85.06 240 GLU A N 1
ATOM 1986 C CA . GLU A 1 240 ? -2.434 -2.973 14.847 1.00 85.06 240 GLU A CA 1
ATOM 1987 C C . GLU A 1 240 ? -1.228 -2.887 15.798 1.00 85.06 240 GLU A C 1
ATOM 1989 O O . GLU A 1 240 ? -0.201 -2.310 15.442 1.00 85.06 240 GLU A O 1
ATOM 1994 N N . GLU A 1 241 ? -1.292 -3.550 16.954 1.00 81.38 241 GLU A N 1
ATOM 1995 C CA . GLU A 1 241 ? -0.166 -3.648 17.889 1.00 81.38 241 GLU A CA 1
ATOM 1996 C C . GLU A 1 241 ? 1.061 -4.311 17.245 1.00 81.38 241 GLU A C 1
ATOM 1998 O O . GLU A 1 241 ? 2.180 -3.818 17.376 1.00 81.38 241 GLU A O 1
ATOM 2003 N N . GLU A 1 242 ? 0.865 -5.388 16.482 1.00 82.81 242 GLU A N 1
ATOM 2004 C CA . GLU A 1 242 ? 1.942 -6.102 15.784 1.00 82.81 242 GLU A CA 1
ATOM 2005 C C . GLU A 1 242 ? 2.498 -5.350 14.577 1.00 82.81 242 GLU A C 1
ATOM 2007 O O . GLU A 1 242 ? 3.630 -5.613 14.154 1.00 82.81 242 GLU A O 1
ATOM 2012 N N . LYS A 1 243 ? 1.713 -4.436 13.996 1.00 85.06 243 LYS A N 1
ATOM 2013 C CA . LYS A 1 243 ? 2.161 -3.542 12.921 1.00 85.06 243 LYS A CA 1
ATOM 2014 C C . LYS A 1 243 ? 2.994 -2.384 13.462 1.00 85.06 243 LYS A C 1
ATOM 2016 O O . LYS A 1 243 ? 3.929 -1.965 12.777 1.00 85.06 243 LYS A O 1
ATOM 2021 N N . LEU A 1 244 ? 2.643 -1.871 14.644 1.00 81.56 244 LEU A N 1
ATOM 2022 C CA . LEU A 1 244 ? 3.317 -0.750 15.305 1.00 81.56 244 LEU A CA 1
ATOM 2023 C C . LEU A 1 244 ? 4.574 -1.192 16.060 1.00 81.56 244 LEU A C 1
ATOM 2025 O O . LEU A 1 244 ? 5.596 -0.512 15.987 1.00 81.56 244 LEU A O 1
ATOM 2029 N N . VAL A 1 245 ? 4.530 -2.353 16.721 1.00 77.50 245 VAL A N 1
ATOM 2030 C CA . VAL A 1 245 ? 5.663 -2.934 17.457 1.00 77.50 245 VAL A CA 1
ATOM 2031 C C . VAL A 1 245 ? 5.916 -4.374 16.983 1.00 77.50 245 VAL A C 1
ATOM 2033 O O . VAL A 1 245 ? 5.571 -5.339 17.666 1.00 77.50 245 VAL A O 1
ATOM 2036 N N . PRO A 1 246 ? 6.548 -4.560 15.805 1.00 71.00 246 PRO A N 1
ATOM 2037 C CA . PRO A 1 246 ? 6.783 -5.893 15.242 1.00 71.00 246 PRO A CA 1
ATOM 2038 C C . PRO A 1 246 ? 7.790 -6.740 16.029 1.00 71.00 246 PRO A C 1
ATOM 2040 O O . PRO A 1 246 ? 7.830 -7.959 15.861 1.00 71.00 246 PRO A O 1
ATOM 2043 N N . PHE A 1 247 ? 8.623 -6.101 16.855 1.00 73.62 247 PHE A N 1
ATOM 2044 C CA . PHE A 1 247 ? 9.700 -6.744 17.601 1.00 73.62 247 PHE A CA 1
ATOM 2045 C C . PHE A 1 247 ? 9.563 -6.422 19.083 1.00 73.62 247 PHE A C 1
ATOM 2047 O O . PHE A 1 247 ? 9.732 -5.282 19.507 1.00 73.62 247 PHE A O 1
ATOM 2054 N N . TYR A 1 248 ? 9.267 -7.443 19.874 1.00 66.19 248 TYR A N 1
ATOM 2055 C CA . TYR A 1 248 ? 9.213 -7.343 21.327 1.00 66.19 248 TYR A CA 1
ATOM 2056 C C . TYR A 1 248 ? 10.603 -7.503 21.921 1.00 66.19 248 TYR A C 1
ATOM 2058 O O . TYR A 1 248 ? 11.432 -8.298 21.463 1.00 66.19 248 TYR A O 1
ATOM 2066 N N . VAL A 1 249 ? 10.817 -6.772 23.008 1.00 59.03 249 VAL A N 1
ATOM 2067 C CA . VAL A 1 249 ? 11.915 -7.030 23.926 1.00 59.03 249 VAL A CA 1
ATOM 2068 C C . VAL A 1 249 ? 11.616 -8.376 24.577 1.00 59.03 249 VAL A C 1
ATOM 2070 O O . VAL A 1 249 ? 10.627 -8.515 25.293 1.00 59.03 249 VAL A O 1
ATOM 2073 N N . SER A 1 250 ? 12.421 -9.399 24.279 1.00 56.12 250 SER A N 1
ATOM 2074 C CA . SER A 1 250 ? 12.330 -10.665 25.005 1.00 56.12 250 SER A CA 1
ATOM 2075 C C . SER A 1 250 ? 12.466 -10.373 26.499 1.00 56.12 250 SER A C 1
ATOM 2077 O O . SER A 1 250 ? 13.442 -9.764 26.924 1.00 56.12 250 SER A O 1
ATOM 2079 N N . SER A 1 251 ? 11.499 -10.826 27.296 1.00 50.16 251 SER A N 1
ATOM 2080 C CA . SER A 1 251 ? 11.528 -10.734 28.763 1.00 50.16 251 SER A CA 1
ATOM 2081 C C . SER A 1 251 ? 12.702 -11.517 29.367 1.00 50.16 251 SER A C 1
ATOM 2083 O O . SER A 1 251 ? 13.106 -11.267 30.500 1.00 50.16 251 SER A O 1
ATOM 2085 N N . LEU A 1 252 ? 13.299 -12.431 28.589 1.00 48.72 252 LEU A N 1
ATOM 2086 C CA . LEU A 1 252 ? 14.699 -12.816 28.744 1.00 48.72 252 LEU A CA 1
ATOM 2087 C C . LEU A 1 252 ? 15.545 -11.632 28.275 1.00 48.72 252 LEU A C 1
ATOM 2089 O O . LEU A 1 252 ? 15.892 -11.539 27.096 1.00 48.72 252 LEU A O 1
ATOM 2093 N N . GLY A 1 253 ? 15.789 -10.703 29.200 1.00 39.72 253 GLY A N 1
ATOM 2094 C CA . GLY A 1 253 ? 16.556 -9.492 28.954 1.00 39.72 253 GLY A CA 1
ATOM 2095 C C . GLY A 1 253 ? 17.908 -9.770 28.306 1.00 39.72 253 GLY A C 1
ATOM 2096 O O . GLY A 1 253 ? 18.372 -10.906 28.249 1.00 39.72 253 GLY A O 1
ATOM 2097 N N . GLU A 1 254 ? 18.525 -8.694 27.831 1.00 41.00 254 GLU A N 1
ATOM 2098 C CA . GLU A 1 254 ? 19.842 -8.593 27.207 1.00 41.00 254 GLU A CA 1
ATOM 2099 C C . GLU A 1 254 ? 20.967 -9.331 27.967 1.00 41.00 254 GLU A C 1
ATOM 2101 O O . GLU A 1 254 ? 21.911 -8.737 28.478 1.00 41.00 254 GLU A O 1
ATOM 2106 N N . GLN A 1 255 ? 20.948 -10.659 28.002 1.00 41.81 255 GLN A N 1
ATOM 2107 C CA . GLN A 1 255 ? 22.089 -11.468 28.377 1.00 41.81 255 GLN A CA 1
ATOM 2108 C C . GLN A 1 255 ? 22.955 -11.621 27.135 1.00 41.81 255 GLN A C 1
ATOM 2110 O O . GLN A 1 255 ? 23.091 -12.691 26.549 1.00 41.81 255 GLN A O 1
ATOM 2115 N N . LYS A 1 256 ? 23.663 -10.537 26.804 1.00 45.06 256 LYS A N 1
ATOM 2116 C CA . LYS A 1 256 ? 24.885 -10.569 25.982 1.00 45.06 256 LYS A CA 1
ATOM 2117 C C . LYS A 1 256 ? 26.006 -11.446 26.597 1.00 45.06 256 LYS A C 1
ATOM 2119 O O . LYS A 1 256 ? 27.115 -11.462 26.076 1.00 45.06 256 LYS A O 1
ATOM 2124 N N . ASN A 1 257 ? 25.718 -12.206 27.661 1.00 37.97 257 ASN A N 1
ATOM 2125 C CA . ASN A 1 257 ? 26.661 -12.994 28.455 1.00 37.97 257 ASN A CA 1
ATOM 2126 C C . ASN A 1 257 ? 26.441 -14.521 28.405 1.00 37.97 257 ASN A C 1
ATOM 2128 O O . ASN A 1 257 ? 27.119 -15.243 29.128 1.00 37.97 257 ASN A O 1
ATOM 2132 N N . LEU A 1 258 ? 25.582 -15.059 27.532 1.00 43.69 258 LEU A N 1
ATOM 2133 C CA . LEU A 1 258 ? 25.447 -16.519 27.344 1.00 43.69 258 LEU A CA 1
ATOM 2134 C C . LEU A 1 258 ? 26.425 -17.092 26.298 1.00 43.69 258 LEU A C 1
ATOM 2136 O O . LEU A 1 258 ? 26.105 -18.038 25.587 1.00 43.69 258 LEU A O 1
ATOM 2140 N N . LYS A 1 259 ? 27.646 -16.550 26.198 1.00 45.25 259 LYS A N 1
ATOM 2141 C CA . LYS A 1 259 ? 28.712 -17.166 25.382 1.00 45.25 259 LYS A CA 1
ATOM 2142 C C . LYS A 1 259 ? 29.360 -18.392 26.044 1.00 45.25 259 LYS A C 1
ATOM 2144 O O . LYS A 1 259 ? 30.132 -19.075 25.385 1.00 45.25 259 LYS A O 1
ATOM 2149 N N . ASN A 1 260 ? 29.026 -18.701 27.301 1.00 45.38 260 ASN A N 1
ATOM 2150 C CA . ASN A 1 260 ? 29.703 -19.737 28.089 1.00 45.38 260 ASN A CA 1
ATOM 2151 C C . ASN A 1 260 ? 28.735 -20.751 28.729 1.00 45.38 260 ASN A C 1
ATOM 215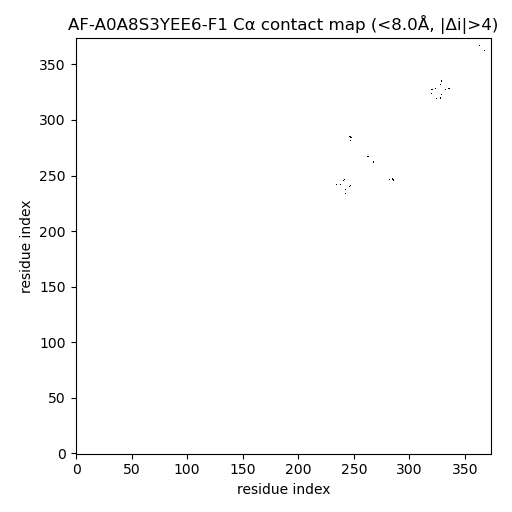3 O O . ASN A 1 260 ? 28.895 -21.094 29.898 1.00 45.38 260 ASN A O 1
ATOM 2157 N N . VAL A 1 261 ? 27.731 -21.242 27.998 1.00 44.94 261 VAL A N 1
ATOM 2158 C CA . VAL A 1 261 ? 27.012 -22.458 28.420 1.00 44.94 261 VAL A CA 1
ATOM 2159 C C . VAL A 1 261 ? 27.567 -23.624 27.615 1.00 44.94 261 VAL A C 1
ATOM 2161 O O . VAL A 1 261 ? 27.525 -23.610 26.388 1.00 44.94 261 VAL A O 1
ATOM 2164 N N . ALA A 1 262 ? 28.159 -24.590 28.319 1.00 48.44 262 ALA A N 1
ATOM 2165 C CA . ALA A 1 262 ? 28.750 -25.794 27.752 1.00 48.44 262 ALA A CA 1
ATOM 2166 C C . ALA A 1 262 ? 27.754 -26.488 26.807 1.00 48.44 262 ALA A C 1
ATOM 2168 O O . ALA A 1 262 ? 26.679 -26.920 27.217 1.00 48.44 262 ALA A O 1
ATOM 2169 N N . VAL A 1 263 ? 28.110 -26.537 25.525 1.00 48.81 263 VAL A N 1
ATOM 2170 C CA . VAL A 1 263 ? 27.265 -27.041 24.440 1.00 48.81 263 VAL A CA 1
ATOM 2171 C C . VAL A 1 263 ? 27.351 -28.569 24.413 1.00 48.81 263 VAL A C 1
ATOM 2173 O O . VAL A 1 263 ? 28.404 -29.127 24.104 1.00 48.81 263 VAL A O 1
ATOM 2176 N N . GLU A 1 264 ? 26.242 -29.245 24.723 1.00 53.78 264 GLU A N 1
ATOM 2177 C CA . GLU A 1 264 ? 26.032 -30.662 24.395 1.00 53.78 264 GLU A CA 1
ATOM 2178 C C . GLU A 1 264 ? 26.254 -30.923 22.889 1.00 53.78 264 GLU A C 1
ATOM 2180 O O . GLU A 1 264 ? 25.930 -30.065 22.062 1.00 53.78 264 GLU A O 1
ATOM 2185 N N . PRO A 1 265 ? 26.737 -32.113 22.482 1.00 53.56 265 PRO A N 1
ATOM 2186 C CA . PRO A 1 265 ? 27.069 -32.413 21.084 1.00 53.56 265 PRO A CA 1
ATOM 2187 C C . PRO A 1 265 ? 25.890 -32.245 20.105 1.00 53.56 265 PRO A C 1
ATOM 2189 O O . PRO A 1 265 ? 26.110 -31.853 18.960 1.00 53.56 265 PRO A O 1
ATOM 2192 N N . SER A 1 266 ? 24.645 -32.438 20.553 1.00 53.78 266 SER A N 1
ATOM 2193 C CA . SER A 1 266 ? 23.429 -32.218 19.749 1.00 53.78 266 SER A CA 1
ATOM 2194 C C . SER A 1 266 ? 23.127 -30.736 19.483 1.00 53.78 266 SER A C 1
ATOM 2196 O O . SER A 1 266 ? 22.556 -30.390 18.451 1.00 53.78 266 SER A O 1
ATOM 2198 N N . SER A 1 267 ? 23.557 -29.841 20.375 1.00 59.56 267 SER A N 1
ATOM 2199 C CA . SER A 1 267 ? 23.339 -28.393 20.264 1.00 59.56 267 SER A CA 1
ATOM 2200 C C . SER A 1 267 ? 24.337 -27.708 19.327 1.00 59.56 267 SER A C 1
ATOM 2202 O O . SER A 1 267 ? 24.116 -26.571 18.921 1.00 59.56 267 SER A O 1
ATOM 2204 N N . ARG A 1 268 ? 25.421 -28.390 18.932 1.00 58.31 268 ARG A N 1
ATOM 2205 C CA . ARG A 1 268 ? 26.447 -27.828 18.042 1.00 58.31 268 ARG A CA 1
ATOM 2206 C C . ARG A 1 268 ? 25.988 -27.750 16.584 1.00 58.31 268 ARG A C 1
ATOM 2208 O O . ARG A 1 268 ? 26.172 -26.714 15.961 1.00 58.31 268 ARG A O 1
ATOM 2215 N N . LEU A 1 269 ? 25.325 -28.796 16.082 1.00 63.59 269 LEU A N 1
ATOM 2216 C CA . LEU A 1 269 ? 24.722 -28.801 14.740 1.00 63.59 269 LEU A CA 1
ATOM 2217 C C . LEU A 1 269 ? 23.584 -27.781 14.631 1.00 63.59 269 LEU A C 1
ATOM 2219 O O . LEU A 1 269 ? 23.442 -27.106 13.616 1.00 63.59 269 LEU A O 1
ATOM 2223 N N . LEU A 1 270 ? 22.798 -27.641 15.703 1.00 64.75 270 LEU A N 1
ATOM 2224 C CA . LEU A 1 270 ? 21.757 -26.624 15.789 1.00 64.75 270 LEU A CA 1
ATOM 2225 C C . LEU A 1 270 ? 22.366 -25.214 15.788 1.00 64.75 270 LEU A C 1
ATOM 2227 O O . LEU A 1 270 ? 21.875 -24.348 15.079 1.00 64.75 270 LEU A O 1
ATOM 2231 N N . ALA A 1 271 ? 23.457 -24.991 16.527 1.00 63.84 271 ALA A N 1
ATOM 2232 C CA . ALA A 1 271 ? 24.147 -23.703 16.568 1.00 63.84 271 ALA A CA 1
ATOM 2233 C C . ALA A 1 271 ? 24.770 -23.316 15.214 1.00 63.84 271 ALA A C 1
ATOM 2235 O O . ALA A 1 271 ? 24.735 -22.147 14.837 1.00 63.84 271 ALA A O 1
ATOM 2236 N N . GLU A 1 272 ? 25.300 -24.288 14.471 1.00 65.56 272 GLU A N 1
ATOM 2237 C CA . GLU A 1 272 ? 25.863 -24.089 13.130 1.00 65.56 272 GLU A CA 1
ATOM 2238 C C . GLU A 1 272 ? 24.753 -23.792 12.102 1.00 65.56 272 GLU A C 1
ATOM 2240 O O . GLU A 1 272 ? 24.851 -22.831 11.346 1.00 65.56 272 GLU A O 1
ATOM 2245 N N . ALA A 1 273 ? 23.620 -24.502 12.161 1.00 64.62 273 ALA A N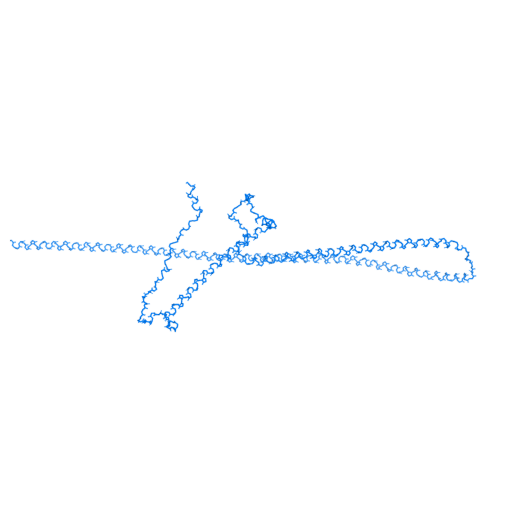 1
ATOM 2246 C CA . ALA A 1 273 ? 22.434 -24.188 11.354 1.00 64.62 273 ALA A CA 1
ATOM 2247 C C . ALA A 1 273 ? 21.780 -22.842 11.735 1.00 64.62 273 ALA A C 1
ATOM 2249 O O . ALA A 1 273 ? 21.192 -22.154 10.897 1.00 64.62 273 ALA A O 1
ATOM 2250 N N . MET A 1 274 ? 21.881 -22.442 13.006 1.00 60.84 274 MET A N 1
ATOM 2251 C CA . MET A 1 274 ? 21.399 -21.148 13.488 1.00 60.84 274 MET A CA 1
ATOM 2252 C C . MET A 1 274 ? 22.310 -19.985 13.074 1.00 60.84 274 MET A C 1
ATOM 2254 O O . MET A 1 274 ? 21.802 -18.872 12.947 1.00 60.84 274 MET A O 1
ATOM 2258 N N . GLN A 1 275 ? 23.603 -20.211 12.801 1.00 65.00 275 GLN A N 1
ATOM 2259 C CA . GLN A 1 275 ? 24.492 -19.173 12.257 1.00 65.00 275 GLN A CA 1
ATOM 2260 C C . GLN A 1 275 ? 24.024 -18.682 10.881 1.00 65.00 275 GLN A C 1
ATOM 2262 O O . GLN A 1 275 ? 23.990 -17.472 10.653 1.00 65.00 275 GLN A O 1
ATOM 2267 N N . ASP A 1 276 ? 23.552 -19.583 10.016 1.00 64.81 276 ASP A N 1
ATOM 2268 C CA . ASP A 1 276 ? 22.958 -19.223 8.718 1.00 64.81 276 ASP A CA 1
ATOM 2269 C C . ASP A 1 276 ? 21.611 -18.488 8.863 1.00 64.81 276 ASP A C 1
ATOM 2271 O O . ASP A 1 276 ? 21.171 -17.768 7.964 1.00 64.81 276 ASP A O 1
ATOM 2275 N N . CYS A 1 277 ? 20.959 -18.626 10.021 1.00 62.97 277 CYS A N 1
ATOM 2276 C CA . CYS A 1 277 ? 19.666 -18.020 10.338 1.00 62.97 277 CYS A CA 1
ATOM 2277 C C . CYS A 1 277 ? 19.773 -16.770 11.224 1.00 62.97 277 CYS A C 1
ATOM 2279 O O . CYS A 1 277 ? 18.740 -16.251 11.653 1.00 62.97 277 CYS A O 1
ATOM 2281 N N . TYR A 1 278 ? 20.981 -16.256 11.479 1.00 67.94 278 TYR A N 1
ATOM 2282 C CA . TYR A 1 278 ? 21.207 -15.110 12.369 1.00 67.94 278 TYR A CA 1
ATOM 2283 C C . TYR A 1 278 ? 20.395 -13.864 11.956 1.00 67.94 278 TYR A C 1
ATOM 2285 O O . TYR A 1 278 ? 19.918 -13.103 12.794 1.00 67.94 278 TYR A O 1
ATOM 2293 N N . GLY A 1 279 ? 20.130 -13.689 10.656 1.00 74.06 279 GLY A N 1
ATOM 2294 C CA . GLY A 1 279 ? 19.278 -12.608 10.141 1.00 74.06 279 GLY A CA 1
ATOM 2295 C C . GLY A 1 279 ? 17.767 -12.781 10.377 1.00 74.06 279 GLY A C 1
ATOM 2296 O O . GLY A 1 279 ? 17.013 -11.833 10.164 1.00 74.06 279 GLY A O 1
ATOM 2297 N N . LEU A 1 280 ? 17.303 -13.962 10.803 1.00 82.56 280 LEU A N 1
ATOM 2298 C CA . LEU A 1 280 ? 15.883 -14.296 10.985 1.00 82.56 280 LEU A CA 1
ATOM 2299 C C . LEU A 1 280 ? 15.447 -14.370 12.456 1.00 82.56 280 LEU A C 1
ATOM 2301 O O . LEU A 1 280 ? 14.297 -14.711 12.727 1.00 82.56 280 LEU A O 1
ATOM 2305 N N . GLU A 1 281 ? 16.299 -14.017 13.419 1.00 80.62 281 GLU A N 1
ATOM 2306 C CA . GLU A 1 281 ? 15.943 -14.060 14.848 1.00 80.62 281 GLU A CA 1
ATOM 2307 C C . GLU A 1 281 ? 14.649 -13.294 15.155 1.00 80.62 281 GLU A C 1
ATOM 2309 O O . GLU A 1 281 ? 13.763 -13.785 15.851 1.00 80.62 281 GLU A O 1
ATOM 2314 N N . ASN A 1 282 ? 14.502 -12.104 14.576 1.00 82.31 282 ASN A N 1
ATOM 2315 C CA . ASN A 1 282 ? 13.319 -11.270 14.755 1.00 82.31 282 ASN A CA 1
ATOM 2316 C C . ASN A 1 282 ? 12.070 -11.836 14.064 1.00 82.31 282 ASN A C 1
ATOM 2318 O O . ASN A 1 282 ? 10.962 -11.662 14.570 1.00 82.31 282 ASN A O 1
ATOM 2322 N N . PHE A 1 283 ? 12.239 -12.545 12.945 1.00 85.56 283 PHE A N 1
ATOM 2323 C CA . PHE A 1 283 ? 11.144 -13.262 12.293 1.00 85.56 283 PHE A CA 1
ATOM 2324 C C . PHE A 1 283 ? 10.640 -14.397 13.186 1.00 85.56 283 PHE A C 1
ATOM 2326 O O . PHE A 1 283 ? 9.440 -14.505 13.422 1.00 85.56 283 PHE A O 1
ATOM 2333 N N . TRP A 1 284 ? 11.553 -15.199 13.739 1.00 85.06 284 TRP A N 1
ATOM 2334 C CA . TRP A 1 284 ? 11.201 -16.311 14.621 1.00 85.06 284 TRP A CA 1
ATOM 2335 C C . TRP A 1 284 ? 10.624 -15.856 15.945 1.00 85.06 284 TRP A C 1
ATOM 2337 O O . TRP A 1 284 ? 9.676 -16.473 16.426 1.00 85.06 284 TRP A O 1
ATOM 2347 N N . LYS A 1 285 ? 11.135 -14.747 16.496 1.00 84.00 285 LYS A N 1
ATOM 2348 C CA . LYS A 1 285 ? 10.467 -14.057 17.595 1.00 84.00 285 LYS A CA 1
ATOM 2349 C C . LYS A 1 285 ? 9.023 -13.842 17.197 1.00 84.00 285 LYS A C 1
ATOM 2351 O O . LYS A 1 285 ? 8.184 -14.472 17.841 1.00 84.00 285 LYS A O 1
ATOM 2356 N N . ARG A 1 286 ? 8.762 -13.059 16.135 1.00 85.62 286 ARG 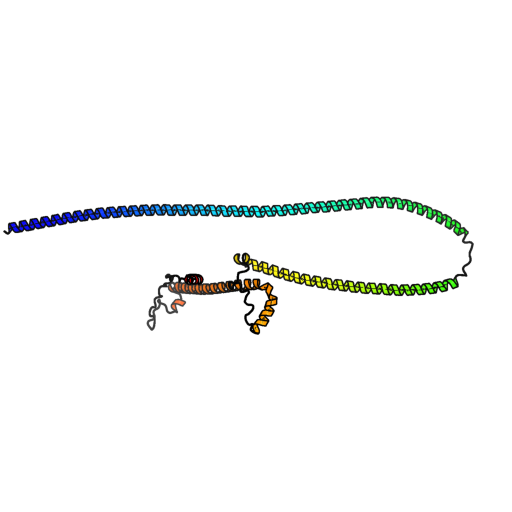A N 1
ATOM 2357 C CA . ARG A 1 286 ? 7.420 -12.684 15.636 1.00 85.62 286 ARG A CA 1
ATOM 2358 C C . ARG A 1 286 ? 6.485 -13.880 15.477 1.00 85.62 286 ARG A C 1
ATOM 2360 O O . ARG A 1 286 ? 5.379 -13.886 16.006 1.00 85.62 286 ARG A O 1
ATOM 2367 N N . TYR A 1 287 ? 6.975 -14.913 14.804 1.00 87.94 287 TYR A N 1
ATOM 2368 C CA . TYR A 1 287 ? 6.257 -16.161 14.584 1.00 87.94 287 TYR A CA 1
ATOM 2369 C C . TYR A 1 287 ? 5.851 -16.841 15.899 1.00 87.94 287 TYR A C 1
ATOM 2371 O O . TYR A 1 287 ? 4.701 -17.243 16.055 1.00 87.94 287 TYR A O 1
ATOM 2379 N N . ASN A 1 288 ? 6.764 -16.926 16.869 1.00 89.38 288 ASN A N 1
ATOM 2380 C CA . ASN A 1 288 ? 6.502 -17.607 18.134 1.00 89.38 288 ASN A CA 1
ATOM 2381 C C . ASN A 1 288 ? 5.445 -16.899 18.993 1.00 89.38 288 ASN A C 1
ATOM 2383 O O . ASN A 1 288 ? 4.673 -17.590 19.649 1.00 89.38 288 ASN A O 1
ATOM 2387 N N . LYS A 1 289 ? 5.357 -15.560 18.985 1.00 87.12 289 LYS A N 1
ATOM 2388 C CA . LYS A 1 289 ? 4.268 -14.860 19.699 1.00 87.12 289 LYS A CA 1
ATOM 2389 C C . LYS A 1 289 ? 2.926 -15.180 19.067 1.00 87.12 289 LYS A C 1
ATOM 2391 O O . LYS A 1 289 ? 2.039 -15.631 19.773 1.00 87.12 289 LYS A O 1
ATOM 2396 N N . VAL A 1 290 ? 2.806 -15.030 17.747 1.00 89.44 290 VAL A N 1
ATOM 2397 C CA . VAL A 1 290 ? 1.545 -15.325 17.050 1.00 89.44 290 VAL A CA 1
ATOM 2398 C C . VAL A 1 290 ? 1.147 -16.789 17.258 1.00 89.44 290 VAL A C 1
ATOM 2400 O O . VAL A 1 290 ? -0.030 -17.096 17.419 1.00 89.44 290 VAL A O 1
ATOM 2403 N N . LEU A 1 291 ? 2.117 -17.706 17.323 1.00 92.62 291 LEU A N 1
ATOM 2404 C CA . LEU A 1 291 ? 1.858 -19.101 17.669 1.00 92.62 291 LEU A CA 1
ATOM 2405 C C . LEU A 1 291 ? 1.316 -19.259 19.100 1.00 92.62 291 LEU A C 1
ATOM 2407 O O . LEU A 1 291 ? 0.383 -20.033 19.303 1.00 92.62 291 LEU A O 1
ATOM 2411 N N . LEU A 1 292 ? 1.872 -18.542 20.080 1.00 91.75 292 LEU A N 1
ATOM 2412 C CA . LEU A 1 292 ? 1.370 -18.547 21.459 1.00 91.75 292 LEU A CA 1
ATOM 2413 C C . LEU A 1 292 ? -0.041 -17.955 21.553 1.00 91.75 292 LEU A C 1
ATOM 2415 O O . LEU A 1 292 ? -0.894 -18.560 22.199 1.00 91.75 292 LEU A O 1
ATOM 2419 N N . ASP A 1 293 ? -0.301 -16.849 20.860 1.00 90.75 293 ASP A N 1
ATOM 2420 C CA . ASP A 1 293 ? -1.614 -16.197 20.808 1.00 90.75 293 ASP A CA 1
ATOM 2421 C C . ASP A 1 293 ? -2.651 -17.101 20.123 1.00 90.75 293 ASP A C 1
ATOM 2423 O O . ASP A 1 293 ? -3.778 -17.262 20.581 1.00 90.75 293 ASP A O 1
ATOM 2427 N N . LYS A 1 294 ? -2.257 -17.799 19.055 1.00 95.06 294 LYS A N 1
ATOM 2428 C CA . LYS A 1 294 ? -3.105 -18.806 18.409 1.00 95.06 294 LYS A CA 1
ATOM 2429 C C . LYS A 1 294 ? -3.442 -19.949 19.368 1.00 95.06 294 LYS A C 1
ATOM 2431 O O . LYS A 1 294 ? -4.583 -20.399 19.412 1.00 95.06 294 LYS A O 1
ATOM 2436 N N . LEU A 1 295 ? -2.465 -20.425 20.143 1.00 96.25 295 LEU A N 1
ATOM 2437 C CA . LEU A 1 295 ? -2.678 -21.493 21.123 1.00 96.25 295 LEU A CA 1
ATOM 2438 C C . LEU A 1 295 ? -3.541 -21.050 22.313 1.00 96.25 295 LEU A C 1
ATOM 2440 O O . LEU A 1 295 ? -4.263 -21.884 22.861 1.00 96.25 295 LEU A O 1
ATOM 2444 N N . SER A 1 296 ? -3.479 -19.785 22.739 1.00 95.00 296 SER A N 1
ATOM 2445 C CA . SER A 1 296 ? -4.357 -19.267 23.795 1.00 95.00 296 SER A CA 1
ATOM 2446 C C . SER A 1 296 ? -5.800 -19.136 23.302 1.00 95.00 296 SER A C 1
ATOM 2448 O O . SER A 1 296 ? -6.706 -19.625 23.977 1.00 95.00 296 SER A O 1
ATOM 2450 N N . LEU A 1 297 ? -6.003 -18.602 22.093 1.00 96.19 297 LEU A N 1
ATOM 2451 C CA . LEU A 1 297 ? -7.320 -18.498 21.456 1.00 96.19 297 LEU A CA 1
ATOM 2452 C C . LEU A 1 297 ? -7.965 -19.867 21.212 1.00 96.19 297 LEU A C 1
ATOM 2454 O O . LEU A 1 297 ? -9.161 -20.032 21.446 1.00 96.19 297 LEU A O 1
ATOM 2458 N N . ASP A 1 298 ? -7.190 -20.864 20.779 1.00 97.69 298 ASP A N 1
ATOM 2459 C CA . ASP A 1 298 ? -7.696 -22.231 20.607 1.00 97.69 298 ASP A CA 1
ATOM 2460 C C . ASP A 1 298 ? -8.213 -22.805 21.936 1.00 97.69 298 ASP A C 1
ATOM 2462 O O . ASP A 1 298 ? -9.307 -23.367 21.983 1.00 97.69 298 ASP A O 1
ATOM 2466 N N . LYS A 1 299 ? -7.478 -22.609 23.039 1.00 97.44 299 LYS A N 1
ATOM 2467 C CA . LYS A 1 299 ? -7.913 -23.065 24.369 1.00 97.44 299 LYS A CA 1
ATOM 2468 C C . LYS A 1 299 ? -9.187 -22.367 24.836 1.00 97.44 299 LYS A C 1
ATOM 2470 O O . LYS A 1 299 ? -10.062 -23.015 25.410 1.00 97.44 299 LYS A O 1
ATOM 2475 N N . GLU A 1 300 ? -9.294 -21.061 24.613 1.00 97.38 300 GLU A N 1
ATOM 2476 C CA . GLU A 1 300 ? -10.488 -20.294 24.974 1.00 97.38 300 GLU A CA 1
ATOM 2477 C C . GLU A 1 300 ? -11.702 -20.747 24.157 1.00 97.38 300 GLU A C 1
ATOM 2479 O O . GLU A 1 300 ? -12.769 -21.007 24.715 1.00 97.38 300 GLU A O 1
ATOM 2484 N N . LYS A 1 301 ? -11.524 -20.946 22.848 1.00 97.88 301 LYS A N 1
ATOM 2485 C CA . LYS A 1 301 ? -12.548 -21.516 21.971 1.00 97.88 301 LYS A CA 1
ATOM 2486 C C . LYS A 1 301 ? -13.002 -22.888 22.464 1.00 97.88 301 LYS A C 1
ATOM 2488 O O . LYS A 1 301 ? -14.206 -23.131 22.549 1.00 97.88 301 LYS A O 1
ATOM 2493 N N . ASP A 1 302 ? -12.075 -23.777 22.805 1.00 97.88 302 ASP A N 1
ATOM 2494 C CA . ASP A 1 302 ? -12.410 -25.105 23.321 1.00 97.88 302 ASP A CA 1
ATOM 2495 C C . ASP A 1 302 ? -13.214 -25.003 24.630 1.00 97.88 302 ASP A C 1
ATOM 2497 O O . ASP A 1 302 ? -14.253 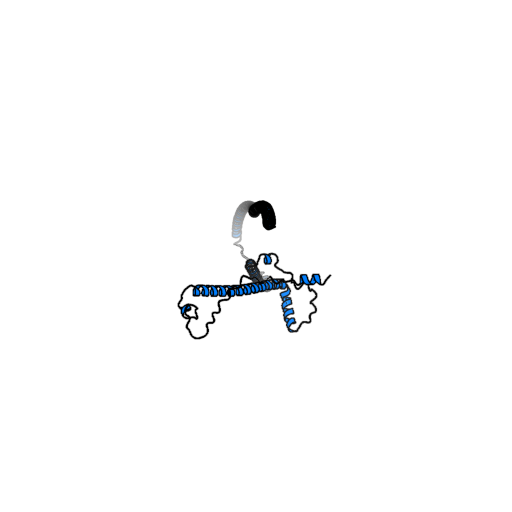-25.653 24.767 1.00 97.88 302 ASP A O 1
ATOM 2501 N N . SER A 1 303 ? -12.827 -24.108 25.544 1.00 97.56 303 SER A N 1
ATOM 2502 C CA . SER A 1 303 ? -13.576 -23.840 26.780 1.00 97.56 303 SER A CA 1
ATOM 2503 C C . SER A 1 303 ? -14.998 -23.331 26.504 1.00 97.56 303 SER A C 1
ATOM 2505 O O . SER A 1 303 ? -15.969 -23.880 27.029 1.00 97.56 303 SER A O 1
ATOM 2507 N N . LEU A 1 304 ? -15.142 -22.328 25.633 1.00 97.88 304 LEU A N 1
ATOM 2508 C CA . LEU A 1 304 ? -16.440 -21.752 25.268 1.00 97.88 304 LEU A CA 1
ATOM 2509 C C . LEU A 1 304 ? -17.335 -22.761 24.543 1.00 97.88 304 LEU A C 1
ATOM 2511 O O . LEU A 1 304 ? -18.550 -22.775 24.738 1.00 97.88 304 LEU A O 1
ATOM 2515 N N . THR A 1 305 ? -16.766 -23.635 23.711 1.00 98.00 305 THR A N 1
ATOM 2516 C CA . THR A 1 305 ? -17.548 -24.688 23.049 1.00 98.00 305 THR A CA 1
ATOM 2517 C C . THR A 1 305 ? -18.043 -25.738 24.040 1.00 98.00 305 THR A C 1
ATOM 2519 O O . THR A 1 305 ? -19.197 -26.160 23.930 1.00 98.00 305 THR A O 1
ATOM 2522 N N . ALA A 1 306 ? -17.236 -26.115 25.036 1.00 97.44 306 ALA A N 1
ATOM 2523 C CA . ALA A 1 306 ? -17.657 -27.013 26.107 1.00 97.44 306 ALA A CA 1
ATOM 2524 C C . ALA A 1 306 ? -18.787 -26.398 26.953 1.00 97.44 306 ALA A C 1
ATOM 2526 O O . ALA A 1 306 ? -19.791 -27.066 27.222 1.00 97.44 306 ALA A O 1
ATOM 2527 N N . GLU A 1 307 ? -18.673 -25.113 27.299 1.00 97.69 307 GLU A N 1
ATOM 2528 C CA . GLU A 1 307 ? -19.718 -24.372 28.009 1.00 97.69 307 GLU A CA 1
ATOM 2529 C C . GLU A 1 307 ? -21.002 -24.271 27.173 1.00 97.69 307 GLU A C 1
ATOM 2531 O O . GLU A 1 307 ? -22.085 -24.602 27.654 1.00 97.69 307 GLU A O 1
ATOM 2536 N N . ASN A 1 308 ? -20.902 -23.930 25.885 1.00 97.75 308 ASN A N 1
ATOM 2537 C CA . ASN A 1 308 ? -22.058 -23.871 24.988 1.00 97.75 308 ASN A CA 1
ATOM 2538 C C . ASN A 1 308 ? -22.763 -25.234 24.881 1.00 97.75 308 ASN A C 1
ATOM 2540 O O . ASN A 1 308 ? -23.991 -25.313 24.925 1.00 97.75 308 ASN A O 1
ATOM 2544 N N . GLN A 1 309 ? -22.001 -26.329 24.799 1.00 97.50 309 GLN A N 1
ATOM 2545 C CA . GLN A 1 309 ? -22.555 -27.684 24.830 1.00 97.50 309 GLN A CA 1
ATOM 2546 C C . GLN A 1 309 ? -23.237 -28.002 26.166 1.00 97.50 309 GLN A C 1
ATOM 2548 O O . GLN A 1 309 ? -24.263 -28.683 26.184 1.00 97.50 309 GLN A O 1
ATOM 2553 N N . GLN A 1 310 ? -22.696 -27.536 27.292 1.00 96.62 310 GLN A N 1
ATOM 2554 C CA . GLN A 1 310 ? -23.329 -27.689 28.601 1.00 96.62 310 GLN A CA 1
ATOM 2555 C C . GLN A 1 310 ? -24.634 -26.889 28.697 1.00 96.62 310 GLN A C 1
ATOM 2557 O O . GLN A 1 310 ? -25.648 -27.449 29.107 1.00 96.62 310 GLN A O 1
ATOM 2562 N N . LEU A 1 311 ? -24.648 -25.633 28.249 1.00 97.06 311 LEU A N 1
ATOM 2563 C CA . LEU A 1 311 ? -25.848 -24.793 28.214 1.00 97.06 311 LEU A CA 1
ATOM 2564 C C . LEU A 1 311 ? -26.927 -25.388 27.307 1.00 97.06 311 LEU A C 1
ATOM 2566 O O . LEU A 1 311 ? -28.089 -25.452 27.696 1.00 97.06 311 LEU A O 1
ATOM 2570 N N . ARG A 1 312 ? -26.556 -25.913 26.133 1.00 96.00 312 ARG A N 1
ATOM 2571 C CA . ARG A 1 312 ? -27.488 -26.637 25.252 1.00 96.00 312 ARG A CA 1
ATOM 2572 C C . ARG A 1 312 ? -28.062 -27.887 25.917 1.00 96.00 312 ARG A C 1
ATOM 2574 O O . ARG A 1 312 ? -29.242 -28.169 25.735 1.00 96.00 312 ARG A O 1
ATOM 2581 N N . ARG A 1 313 ? -27.255 -28.628 26.688 1.00 93.62 313 ARG A N 1
ATOM 2582 C CA . ARG A 1 313 ? -27.725 -29.791 27.462 1.00 93.62 313 ARG A CA 1
ATOM 2583 C C . ARG A 1 313 ? -28.693 -29.380 28.572 1.00 93.62 313 ARG A C 1
ATOM 2585 O O . ARG A 1 313 ? -29.744 -29.998 28.687 1.00 93.62 313 ARG A O 1
ATOM 2592 N N . LEU A 1 314 ? -28.375 -28.328 29.327 1.00 92.62 314 LEU A N 1
ATOM 2593 C CA . LEU A 1 314 ? -29.244 -27.763 30.369 1.00 92.62 314 LEU A CA 1
ATOM 2594 C C . LEU A 1 314 ? -30.569 -27.262 29.790 1.00 92.62 314 LEU A C 1
ATOM 2596 O O . LEU A 1 314 ? -31.631 -27.579 30.316 1.00 92.62 314 LEU A O 1
ATOM 2600 N N . LEU A 1 315 ? -30.516 -26.537 28.672 1.00 92.69 315 LEU A N 1
ATOM 2601 C CA . LEU A 1 315 ? -31.707 -26.069 27.975 1.00 92.69 315 LEU A CA 1
ATOM 2602 C C . LEU A 1 315 ? -32.550 -27.246 27.482 1.00 92.69 315 LEU A C 1
ATOM 2604 O O . LEU A 1 315 ? -33.762 -27.241 27.665 1.00 92.69 315 LEU A O 1
ATOM 2608 N N . LYS A 1 316 ? -31.920 -28.276 26.903 1.00 88.81 316 LYS A N 1
ATOM 2609 C CA . LYS A 1 316 ? -32.627 -29.494 26.498 1.00 88.81 316 LYS A CA 1
ATOM 2610 C C . LYS A 1 316 ? -33.317 -30.149 27.697 1.00 88.81 316 LYS A C 1
ATOM 2612 O O . LYS A 1 316 ? -34.505 -30.422 27.617 1.00 88.81 316 LYS A O 1
ATOM 2617 N N . GLN A 1 317 ? -32.614 -30.313 28.816 1.00 84.38 317 GLN A N 1
ATOM 2618 C CA . GLN A 1 317 ? -33.181 -30.868 30.047 1.00 84.38 317 GLN A CA 1
ATOM 2619 C C . GLN A 1 317 ? -34.362 -30.037 30.577 1.00 84.38 317 GLN A C 1
ATOM 2621 O O . GLN A 1 317 ? -35.340 -30.604 31.051 1.00 84.38 317 GLN A O 1
ATOM 2626 N N . TYR A 1 318 ? -34.290 -28.707 30.490 1.00 86.50 318 TYR A N 1
ATOM 2627 C CA . TYR A 1 318 ? -35.387 -27.812 30.869 1.00 86.50 318 TYR A CA 1
ATOM 2628 C C . TYR A 1 318 ? -36.597 -27.938 29.928 1.00 86.50 318 TYR A C 1
ATOM 2630 O O . TYR A 1 318 ? -37.739 -27.968 30.372 1.00 86.50 318 TYR A O 1
ATOM 2638 N N . MET A 1 319 ? -36.368 -28.069 28.621 1.00 85.69 319 MET A N 1
ATOM 2639 C CA . MET A 1 319 ? -37.450 -28.298 27.656 1.00 85.69 319 MET A CA 1
ATOM 2640 C C . MET A 1 319 ? -38.088 -29.683 27.832 1.00 85.69 319 MET A C 1
ATOM 2642 O O . MET A 1 319 ? -39.305 -29.822 27.720 1.00 85.69 319 MET A O 1
ATOM 2646 N N . ASP A 1 320 ? -37.283 -30.691 28.159 1.00 80.19 320 ASP A N 1
ATOM 2647 C CA . ASP A 1 320 ? -37.722 -32.055 28.462 1.00 80.19 320 ASP A CA 1
ATOM 2648 C C . ASP A 1 320 ? -38.470 -32.137 29.812 1.00 80.19 320 ASP A C 1
ATOM 2650 O O . ASP A 1 320 ? -39.322 -33.002 29.992 1.00 80.19 320 ASP A O 1
ATOM 2654 N N . SER A 1 321 ? -38.207 -31.236 30.768 1.00 74.88 321 SER A N 1
ATOM 2655 C CA . SER A 1 321 ? -38.956 -31.194 32.034 1.00 74.88 321 SER A CA 1
ATOM 2656 C C . SER A 1 321 ? -40.321 -30.512 31.913 1.00 74.88 321 SER A C 1
ATOM 2658 O O . SER A 1 321 ? -41.215 -30.803 32.706 1.00 74.88 321 SER A O 1
ATOM 2660 N N . ILE A 1 322 ? -40.497 -29.623 30.931 1.00 78.44 322 ILE A N 1
ATOM 2661 C CA . ILE A 1 322 ? -41.748 -28.878 30.710 1.00 78.44 322 ILE A CA 1
ATOM 2662 C C . ILE A 1 322 ? -42.627 -29.543 29.648 1.00 78.44 322 ILE A C 1
ATOM 2664 O O . ILE A 1 322 ? -43.853 -29.491 29.745 1.00 78.44 322 ILE A O 1
ATOM 2668 N N . SER A 1 323 ? -42.028 -30.174 28.636 1.00 74.69 323 SER A N 1
ATOM 2669 C CA . SER A 1 323 ? -42.757 -30.870 27.572 1.00 74.69 323 SER A CA 1
ATOM 2670 C C . SER A 1 323 ? -42.760 -32.382 27.793 1.00 74.69 323 SER A C 1
ATOM 2672 O O . SER A 1 323 ? -41.735 -32.995 28.075 1.00 74.69 323 SER A O 1
ATOM 2674 N N . VAL A 1 324 ? -43.926 -33.012 27.648 1.00 65.75 324 VAL A N 1
ATOM 2675 C CA . VAL A 1 324 ? -44.044 -34.471 27.755 1.00 65.75 324 VAL A CA 1
ATOM 2676 C C . VAL A 1 324 ? -43.669 -35.086 26.410 1.00 65.75 324 VAL A C 1
ATOM 2678 O O . VAL A 1 324 ? -44.478 -35.118 25.486 1.00 65.75 324 VAL A O 1
ATOM 2681 N N . ASN A 1 325 ? -42.426 -35.551 26.300 1.00 68.81 325 ASN A N 1
ATOM 2682 C CA . ASN A 1 325 ? -41.879 -36.180 25.098 1.00 68.81 325 ASN A CA 1
ATOM 2683 C C . ASN A 1 325 ? -41.666 -37.692 25.306 1.00 68.81 325 ASN A C 1
ATOM 2685 O O . ASN A 1 325 ? -41.412 -38.141 26.423 1.00 68.81 325 ASN A O 1
ATOM 2689 N N . GLU A 1 326 ? -41.705 -38.494 24.237 1.00 72.75 326 GLU A N 1
ATOM 2690 C CA . GLU A 1 326 ? -41.545 -39.963 24.310 1.00 72.75 326 GLU A CA 1
ATOM 2691 C C . GLU A 1 326 ? -40.182 -40.383 24.900 1.00 72.75 326 GLU A C 1
ATOM 2693 O O . GLU A 1 326 ? -40.085 -41.337 25.670 1.00 72.75 326 GLU A O 1
ATOM 2698 N N . GLN A 1 327 ? -39.125 -39.612 24.615 1.00 70.56 327 GLN A N 1
ATOM 2699 C CA . GLN A 1 327 ? -37.797 -39.812 25.209 1.00 70.56 327 GLN A CA 1
ATOM 2700 C C . GLN A 1 327 ? -37.767 -39.545 26.714 1.00 70.56 327 GLN A C 1
ATOM 2702 O O . GLN A 1 327 ? -37.006 -40.207 27.415 1.00 70.56 327 GLN A O 1
ATOM 2707 N N . VAL A 1 328 ? -38.586 -38.606 27.196 1.00 67.88 328 VAL A N 1
ATOM 2708 C CA . VAL A 1 328 ? -38.743 -38.338 28.626 1.00 67.88 328 VAL A CA 1
ATOM 2709 C C . VAL A 1 328 ? -39.443 -39.540 29.229 1.00 67.88 328 VAL A C 1
ATOM 2711 O O . VAL A 1 328 ? -38.841 -40.219 30.032 1.00 67.88 328 VAL A O 1
ATOM 2714 N N . MET A 1 329 ? -40.615 -39.941 28.734 1.00 66.12 329 MET A N 1
ATOM 2715 C CA . MET A 1 329 ? -41.390 -41.070 29.281 1.00 66.12 329 MET A CA 1
ATOM 2716 C C . MET A 1 329 ? -40.625 -42.408 29.377 1.00 66.12 329 MET A C 1
ATOM 2718 O O . MET A 1 329 ? -40.924 -43.199 30.267 1.00 66.12 329 MET A O 1
ATOM 2722 N N . ASN A 1 330 ? -39.619 -42.635 28.522 1.00 73.19 330 ASN A N 1
ATOM 2723 C CA . ASN A 1 330 ? -38.757 -43.826 28.537 1.00 73.19 330 ASN A CA 1
ATOM 2724 C C . ASN A 1 330 ? -37.542 -43.743 29.489 1.00 73.19 330 ASN A C 1
ATOM 2726 O O . ASN A 1 330 ? -36.855 -44.745 29.686 1.00 73.19 330 ASN A O 1
ATOM 2730 N N . GLN A 1 331 ? -37.239 -42.572 30.051 1.00 68.38 331 GLN A N 1
ATOM 2731 C CA . GLN A 1 331 ? -36.175 -42.366 31.039 1.00 68.38 331 GLN A CA 1
ATOM 2732 C C . GLN A 1 331 ? -36.744 -42.361 32.472 1.00 68.38 331 GLN A C 1
ATOM 2734 O O . GLN A 1 331 ? -37.952 -42.458 32.682 1.00 68.38 331 GLN A O 1
ATOM 2739 N N . ASN A 1 332 ? -35.877 -42.306 33.490 1.00 65.00 332 ASN A N 1
ATOM 2740 C CA . ASN A 1 332 ? -36.320 -42.188 34.882 1.00 65.00 332 ASN A CA 1
ATOM 2741 C C . ASN A 1 332 ? -36.791 -40.752 35.151 1.00 65.00 332 ASN A C 1
ATOM 2743 O O . ASN A 1 332 ? -35.966 -39.845 35.275 1.00 65.00 332 ASN A O 1
ATOM 2747 N N . ASN A 1 333 ? -38.105 -40.559 35.288 1.00 65.00 333 ASN A N 1
ATOM 2748 C CA . ASN A 1 333 ? -38.724 -39.229 35.348 1.00 65.00 333 ASN A CA 1
ATOM 2749 C C . ASN A 1 333 ? -39.560 -39.064 36.611 1.00 65.00 333 ASN A C 1
ATOM 2751 O O . ASN A 1 333 ? -40.219 -40.014 37.033 1.00 65.00 333 ASN A O 1
ATOM 2755 N N . PRO A 1 334 ? -39.686 -37.835 37.136 1.00 67.88 334 PRO A N 1
ATOM 2756 C CA . PRO A 1 334 ? -40.608 -37.553 38.234 1.00 67.88 334 PRO A CA 1
ATOM 2757 C C . PRO A 1 334 ? -42.092 -37.721 37.850 1.00 67.88 334 PRO A C 1
ATOM 2759 O O . PRO A 1 334 ? -42.937 -37.811 38.734 1.00 67.88 334 PRO A O 1
ATOM 2762 N N . LEU A 1 335 ? -42.420 -37.784 36.553 1.00 66.12 335 LEU A N 1
ATOM 2763 C CA . LEU A 1 335 ? -43.790 -37.939 36.045 1.00 66.12 335 LEU A CA 1
ATOM 2764 C C . LEU A 1 335 ? -44.333 -39.379 36.153 1.00 66.12 335 LEU A C 1
ATOM 2766 O O . LEU A 1 335 ? -45.546 -39.569 36.192 1.00 66.12 335 LEU A O 1
ATOM 2770 N N . LEU A 1 336 ? -43.458 -40.390 36.213 1.00 60.97 336 LEU A N 1
ATOM 2771 C CA . LEU A 1 336 ? -43.818 -41.810 36.303 1.00 60.97 336 LEU A CA 1
ATOM 2772 C C . LEU A 1 336 ? -42.996 -42.476 37.412 1.00 60.97 336 LEU A C 1
ATOM 2774 O O . LEU A 1 336 ? -41.907 -42.999 37.184 1.00 60.97 336 LEU A O 1
ATOM 2778 N N . VAL A 1 337 ? -43.526 -42.463 38.636 1.00 62.97 337 VAL A N 1
ATOM 2779 C CA . VAL A 1 337 ? -42.891 -43.113 39.790 1.00 62.97 337 VAL A CA 1
ATOM 2780 C C . VAL A 1 337 ? -43.346 -44.570 39.864 1.00 62.97 337 VAL A C 1
ATOM 2782 O O . VAL A 1 337 ? -44.411 -44.882 40.399 1.00 62.97 337 VAL A O 1
ATOM 2785 N N . VAL A 1 338 ? -42.528 -45.480 39.333 1.00 57.75 338 VAL A N 1
ATOM 2786 C CA . VAL A 1 338 ? -42.741 -46.923 39.490 1.00 57.75 338 VAL A CA 1
ATOM 2787 C C . VAL A 1 338 ? -42.210 -47.337 40.862 1.00 57.75 338 VAL A C 1
ATOM 2789 O O . VAL A 1 338 ? -41.011 -47.283 41.128 1.00 57.75 338 VAL A O 1
ATOM 2792 N N . LYS A 1 339 ? -43.112 -47.737 41.767 1.00 46.75 339 LYS A N 1
ATOM 2793 C CA . LYS A 1 339 ? -42.760 -48.342 43.060 1.00 46.75 339 LYS A CA 1
ATOM 2794 C C . LYS A 1 339 ? -42.006 -49.646 42.795 1.00 46.75 339 LYS A C 1
ATOM 2796 O O . LYS A 1 339 ? -42.652 -50.662 42.581 1.00 46.75 339 LYS A O 1
ATOM 2801 N N . ASN A 1 340 ? -40.675 -49.580 42.749 1.00 47.97 340 ASN A N 1
ATOM 2802 C CA . ASN A 1 340 ? -39.718 -50.592 43.211 1.00 47.97 340 ASN A CA 1
ATOM 2803 C C . ASN A 1 340 ? -38.278 -50.128 42.910 1.00 47.97 340 ASN A C 1
ATOM 2805 O O . ASN A 1 340 ? -37.797 -50.269 41.794 1.00 47.97 340 ASN A O 1
ATOM 2809 N N . GLY A 1 341 ? -37.585 -49.630 43.943 1.00 49.28 341 GLY A N 1
ATOM 2810 C CA . GLY A 1 341 ? -36.118 -49.554 43.996 1.00 49.28 341 GLY A CA 1
ATOM 2811 C C . GLY A 1 341 ? -35.458 -48.283 43.440 1.00 49.28 341 GLY A C 1
ATOM 2812 O O . GLY A 1 341 ? -35.286 -48.136 42.241 1.00 49.28 341 GLY A O 1
ATOM 2813 N N . LEU A 1 342 ? -34.973 -47.435 44.358 1.00 45.28 342 LEU A N 1
ATOM 2814 C CA . LEU A 1 342 ? -34.057 -46.298 44.147 1.00 45.28 342 LEU A CA 1
ATOM 2815 C C . LEU A 1 342 ? -34.574 -45.097 43.326 1.00 45.28 342 LEU A C 1
ATOM 2817 O O . LEU A 1 342 ? -34.038 -44.742 42.283 1.00 45.28 342 LEU A O 1
ATOM 2821 N N . THR A 1 343 ? -35.479 -44.321 43.919 1.00 45.69 343 THR A N 1
ATOM 2822 C CA . THR A 1 343 ? -35.534 -42.870 43.670 1.00 45.69 343 THR A CA 1
ATOM 2823 C C . THR A 1 343 ? -35.638 -42.138 45.001 1.00 45.69 343 THR A C 1
ATOM 2825 O O . THR A 1 343 ? -36.706 -41.704 45.421 1.00 45.69 343 THR A O 1
ATOM 2828 N N . SER A 1 344 ? -34.502 -42.005 45.690 1.00 42.91 344 SER A N 1
ATOM 2829 C CA . SER A 1 344 ? -34.309 -40.843 46.558 1.00 42.91 344 SER A CA 1
ATOM 2830 C C . SER A 1 344 ? -34.369 -39.640 45.629 1.00 42.91 344 SER A C 1
ATOM 2832 O O . SER A 1 344 ? -33.491 -39.509 44.775 1.00 42.91 344 SER A O 1
ATOM 2834 N N . CYS A 1 345 ? -35.407 -38.811 45.744 1.00 42.06 345 CYS A N 1
ATOM 2835 C CA . CYS A 1 345 ? -35.489 -37.526 45.062 1.00 42.06 345 CYS A CA 1
ATOM 2836 C C . CYS A 1 345 ? -34.255 -36.700 45.438 1.00 42.06 345 CYS A C 1
ATOM 2838 O O . CYS A 1 345 ? -34.250 -35.979 46.433 1.00 42.06 345 CYS A O 1
ATOM 2840 N N . LYS A 1 346 ? -33.179 -36.824 44.659 1.00 43.16 346 LYS A N 1
ATOM 2841 C CA . LYS A 1 346 ? -32.150 -35.801 44.598 1.00 43.16 346 LYS A CA 1
ATOM 2842 C C . LYS A 1 346 ? -32.816 -34.650 43.867 1.00 43.16 346 LYS A C 1
ATOM 2844 O O . LYS A 1 346 ? -32.858 -34.627 42.641 1.00 43.16 346 LYS A O 1
ATOM 2849 N N . MET A 1 347 ? -33.432 -33.762 44.646 1.00 41.06 347 MET A N 1
ATOM 2850 C CA . MET A 1 347 ? -33.745 -32.417 44.184 1.00 41.06 347 MET A CA 1
ATOM 2851 C C . MET A 1 347 ? -32.493 -31.903 43.463 1.00 41.06 347 MET A C 1
ATOM 2853 O O . MET A 1 347 ? -31.397 -32.094 44.003 1.00 41.06 347 MET A O 1
ATOM 2857 N N . PRO A 1 348 ? -32.605 -31.317 42.260 1.00 41.03 348 PRO A N 1
ATOM 2858 C CA . PRO A 1 348 ? -31.466 -30.620 41.699 1.00 41.03 348 PRO A CA 1
ATOM 2859 C C . PRO A 1 348 ? -31.085 -29.572 42.738 1.00 41.03 348 PRO A C 1
ATOM 2861 O O . PRO A 1 348 ? -31.927 -28.754 43.117 1.00 41.03 348 PRO A O 1
ATOM 2864 N N . GLU A 1 349 ? -29.863 -29.649 43.264 1.00 41.66 349 GLU A N 1
ATOM 2865 C CA . GLU A 1 349 ? -29.295 -28.544 44.022 1.00 41.66 349 GLU A CA 1
ATOM 2866 C C . GLU A 1 349 ? -29.543 -27.293 43.185 1.00 41.66 349 GLU A C 1
ATOM 2868 O O . GLU A 1 349 ? -29.119 -27.224 42.027 1.00 41.66 349 GLU A O 1
ATOM 2873 N N . MET A 1 350 ? -30.316 -26.347 43.729 1.00 36.66 350 MET A N 1
ATOM 2874 C CA . MET A 1 350 ? -30.453 -25.046 43.099 1.00 36.66 350 MET A CA 1
ATOM 2875 C C . MET A 1 350 ? -29.042 -24.538 42.858 1.00 36.66 350 MET A C 1
ATOM 2877 O O . MET A 1 350 ? -28.256 -24.398 43.795 1.00 36.66 350 MET A O 1
ATOM 2881 N N . CYS A 1 351 ? -28.732 -24.334 41.581 1.00 39.03 351 CYS A N 1
ATOM 2882 C CA . CYS A 1 351 ? -27.459 -23.828 41.124 1.00 39.03 351 CYS A CA 1
ATOM 2883 C C . CYS A 1 351 ? -27.109 -22.579 41.942 1.00 39.03 351 CYS A C 1
ATOM 2885 O O . CYS A 1 351 ? -27.685 -21.510 41.762 1.00 39.03 351 CYS A O 1
ATOM 2887 N N . THR A 1 352 ? -26.117 -22.700 42.817 1.00 40.03 352 THR A N 1
ATOM 2888 C CA . THR A 1 352 ? -25.468 -21.591 43.525 1.00 40.03 352 THR A CA 1
ATOM 2889 C C . THR A 1 352 ? -24.590 -20.750 42.587 1.00 40.03 352 THR A C 1
ATOM 2891 O O . THR A 1 352 ? -23.687 -20.048 43.037 1.00 40.03 352 THR A O 1
ATOM 2894 N N . CYS A 1 353 ? -24.859 -20.762 41.275 1.00 39.97 353 CYS A N 1
ATOM 2895 C CA . CYS A 1 353 ? -24.031 -20.139 40.241 1.00 39.97 353 CYS A CA 1
ATOM 2896 C C . CYS A 1 353 ? -24.042 -18.598 40.243 1.00 39.97 353 CYS A C 1
ATOM 2898 O O . CYS A 1 353 ? -23.385 -17.998 39.401 1.00 39.97 353 CYS A O 1
ATOM 2900 N N . LEU A 1 354 ? -24.709 -17.952 41.206 1.00 43.44 354 LEU A N 1
ATOM 2901 C CA . LEU A 1 354 ? -24.615 -16.504 41.439 1.00 43.44 354 LEU A CA 1
ATOM 2902 C C . LEU A 1 354 ? -23.810 -16.115 42.689 1.00 43.44 354 LEU A C 1
ATOM 2904 O O . LEU A 1 354 ? -23.709 -14.930 42.998 1.00 43.44 354 LEU A O 1
ATOM 2908 N N . ARG A 1 355 ? -23.165 -17.058 43.390 1.00 43.56 355 ARG A N 1
ATOM 2909 C CA . ARG A 1 355 ? -22.065 -16.697 44.298 1.00 43.56 355 ARG A CA 1
ATOM 2910 C C . ARG A 1 355 ? -20.757 -16.730 43.524 1.00 43.56 355 ARG A C 1
ATOM 2912 O O . ARG A 1 355 ? -20.087 -17.757 43.455 1.00 43.56 355 ARG A O 1
ATOM 2919 N N . GLN A 1 356 ? -20.394 -15.580 42.963 1.00 47.69 356 GLN A N 1
ATOM 2920 C CA . GLN A 1 356 ? -18.998 -15.300 42.648 1.00 47.69 356 GLN A CA 1
ATOM 2921 C C . GLN A 1 356 ? -18.172 -15.598 43.907 1.00 47.69 356 GLN A C 1
ATOM 2923 O O . GLN A 1 356 ? -18.429 -15.046 44.979 1.00 47.69 356 GLN A O 1
ATOM 2928 N N . ALA A 1 357 ? -17.217 -16.521 43.799 1.00 49.53 357 ALA A N 1
ATOM 2929 C CA . ALA A 1 357 ? -16.169 -16.632 44.800 1.00 49.53 357 ALA A CA 1
ATOM 2930 C C . ALA A 1 357 ? -15.452 -15.271 44.874 1.00 49.53 357 ALA A C 1
ATOM 2932 O O . ALA A 1 357 ? -15.245 -14.663 43.818 1.00 49.53 357 ALA A O 1
ATOM 2933 N N . PRO A 1 358 ? -15.078 -14.775 46.069 1.00 56.56 358 PRO A N 1
ATOM 2934 C CA . PRO A 1 358 ? -14.320 -13.535 46.161 1.00 56.56 358 PRO A CA 1
ATOM 2935 C C . PRO A 1 358 ? -13.071 -13.659 45.275 1.00 56.56 358 PRO A C 1
ATOM 2937 O O . PRO A 1 358 ? -12.456 -14.735 45.256 1.00 56.56 358 PRO A O 1
ATOM 2940 N N . PRO A 1 359 ? -12.712 -12.614 44.507 1.00 55.47 359 PRO A N 1
ATOM 2941 C CA . PRO A 1 359 ? -11.566 -12.677 43.617 1.00 55.47 359 PRO A CA 1
ATOM 2942 C C . PRO A 1 359 ? -10.338 -13.073 44.436 1.00 55.47 359 PRO A C 1
ATOM 2944 O O . PRO A 1 359 ? -9.998 -12.425 45.426 1.00 55.47 359 PRO A O 1
ATOM 2947 N N . LYS A 1 360 ? -9.683 -14.173 44.048 1.00 58.25 360 LYS A N 1
ATOM 2948 C CA . LYS A 1 360 ? -8.371 -14.512 44.596 1.00 58.25 360 LYS A CA 1
ATOM 2949 C C . LYS A 1 360 ? -7.431 -13.383 44.204 1.00 58.25 360 LYS A C 1
ATOM 2951 O O . LYS A 1 360 ? -7.159 -13.199 43.022 1.00 58.25 360 LYS A O 1
ATOM 2956 N N . THR A 1 361 ? -6.949 -12.640 45.190 1.00 55.50 361 THR A N 1
ATOM 2957 C CA . THR A 1 361 ? -5.936 -11.607 45.003 1.00 55.50 361 THR A CA 1
ATOM 2958 C C . THR A 1 361 ? -4.680 -12.260 44.427 1.00 55.50 361 THR A C 1
ATOM 2960 O O . THR A 1 361 ? -3.944 -12.947 45.134 1.00 55.50 361 THR A O 1
ATOM 2963 N N . VAL A 1 362 ? -4.454 -12.098 43.124 1.00 55.84 362 VAL A N 1
ATOM 2964 C CA . VAL A 1 362 ? -3.192 -12.470 42.483 1.00 55.84 362 VAL A CA 1
ATOM 2965 C C . VAL A 1 362 ? -2.238 -11.311 42.725 1.00 55.84 362 VAL A C 1
ATOM 2967 O O . VAL A 1 362 ? -2.333 -10.269 42.086 1.00 55.84 362 VAL A O 1
ATOM 2970 N N . ILE A 1 363 ? -1.353 -11.469 43.705 1.00 55.06 363 ILE A N 1
ATOM 2971 C CA . ILE A 1 363 ? -0.264 -10.522 43.932 1.00 55.06 363 ILE A CA 1
ATOM 2972 C C . ILE A 1 363 ? 0.814 -10.849 42.899 1.00 55.06 363 ILE A C 1
ATOM 2974 O O . ILE A 1 363 ? 1.432 -11.913 42.953 1.00 55.06 363 ILE A O 1
ATOM 2978 N N . GLU A 1 364 ? 1.018 -9.954 41.936 1.00 51.38 364 GLU A N 1
ATOM 2979 C CA . GLU A 1 364 ? 2.115 -10.066 40.976 1.00 51.38 364 GLU A CA 1
ATOM 2980 C C . GLU A 1 364 ? 3.463 -10.141 41.710 1.00 51.38 364 GLU A C 1
ATOM 2982 O O . GLU A 1 364 ? 3.708 -9.412 42.674 1.00 51.38 364 GLU A O 1
ATOM 2987 N N . ALA A 1 365 ? 4.376 -10.995 41.235 1.00 53.94 365 ALA A N 1
ATOM 2988 C CA . ALA A 1 365 ? 5.687 -11.216 41.858 1.00 53.94 365 ALA A CA 1
ATOM 2989 C C . ALA A 1 365 ? 6.524 -9.925 42.025 1.00 53.94 365 ALA A C 1
ATOM 2991 O O . ALA A 1 365 ? 7.380 -9.848 42.907 1.00 53.94 365 ALA A O 1
ATOM 2992 N N . ALA A 1 366 ? 6.237 -8.881 41.239 1.00 56.16 366 ALA A N 1
ATOM 2993 C CA . ALA A 1 366 ? 6.851 -7.560 41.365 1.00 56.16 366 ALA A CA 1
ATOM 2994 C C . ALA A 1 366 ? 6.489 -6.832 42.679 1.00 56.16 366 ALA A C 1
ATOM 2996 O O . ALA A 1 366 ? 7.297 -6.058 43.195 1.00 56.16 366 ALA A O 1
ATOM 2997 N N . HIS A 1 367 ? 5.313 -7.101 43.260 1.00 54.44 367 HIS A N 1
ATOM 2998 C CA . HIS A 1 367 ? 4.879 -6.492 44.522 1.00 54.44 367 HIS A CA 1
ATOM 2999 C C . HIS A 1 367 ? 5.529 -7.134 45.756 1.00 54.44 367 HIS A C 1
ATOM 3001 O O . HIS A 1 367 ? 5.800 -6.432 46.730 1.00 54.44 367 HIS A O 1
ATOM 3007 N N . VAL A 1 368 ? 5.868 -8.427 45.700 1.00 55.31 368 VAL A N 1
ATOM 3008 C CA . VAL A 1 368 ? 6.589 -9.130 46.781 1.00 55.31 368 VAL A CA 1
ATOM 3009 C C . VAL A 1 368 ? 8.053 -8.672 46.858 1.00 55.31 368 VAL A C 1
ATOM 3011 O O . VAL A 1 368 ? 8.596 -8.501 47.946 1.00 55.31 368 VAL A O 1
ATOM 3014 N N . ALA A 1 369 ? 8.681 -8.378 45.715 1.00 51.62 369 ALA A N 1
ATOM 3015 C CA . ALA A 1 369 ? 10.067 -7.907 45.668 1.00 51.62 369 ALA A CA 1
ATOM 3016 C C . ALA A 1 369 ? 10.270 -6.520 46.315 1.00 51.62 369 ALA A C 1
ATOM 3018 O O . ALA A 1 369 ? 11.325 -6.268 46.891 1.00 51.62 369 ALA A O 1
ATOM 3019 N N . ARG A 1 370 ? 9.264 -5.632 46.280 1.00 53.06 370 ARG A N 1
ATOM 3020 C CA . ARG A 1 370 ? 9.329 -4.317 46.953 1.00 53.06 370 ARG A CA 1
ATOM 3021 C C . ARG A 1 370 ? 9.223 -4.397 48.476 1.00 53.06 370 ARG A C 1
ATOM 3023 O O . ARG A 1 370 ? 9.733 -3.511 49.146 1.00 53.06 370 ARG A O 1
ATOM 3030 N N . GLN A 1 371 ? 8.588 -5.432 49.025 1.00 53.56 371 GLN A N 1
ATOM 3031 C CA . GLN A 1 371 ? 8.471 -5.611 50.479 1.00 53.56 371 GLN A CA 1
ATOM 3032 C C . GLN A 1 371 ? 9.691 -6.299 51.105 1.00 53.56 371 GLN A C 1
ATOM 3034 O O . GLN A 1 371 ? 9.885 -6.195 52.309 1.00 53.56 371 GLN A O 1
ATOM 3039 N N . LEU A 1 372 ? 10.526 -6.965 50.302 1.00 51.41 372 LEU A N 1
ATOM 3040 C CA . LEU A 1 372 ? 11.766 -7.612 50.753 1.00 51.41 372 LEU A CA 1
ATOM 3041 C C . LEU A 1 372 ? 13.008 -6.704 50.659 1.00 51.41 372 LEU A C 1
ATOM 3043 O O . LEU A 1 372 ? 14.105 -7.146 50.988 1.00 51.41 372 LEU A O 1
ATOM 3047 N N . LEU A 1 373 ? 12.849 -5.461 50.189 1.00 46.28 373 LEU A N 1
ATOM 3048 C CA . LEU A 1 373 ? 13.935 -4.494 49.970 1.00 46.28 373 LEU A CA 1
ATOM 3049 C C . LEU A 1 373 ? 13.830 -3.222 50.834 1.00 46.28 373 LEU A C 1
ATOM 3051 O O . LEU A 1 373 ? 14.522 -2.249 50.542 1.00 46.28 373 LEU A O 1
ATOM 3055 N N . ASN A 1 374 ? 13.020 -3.243 51.898 1.00 42.06 374 ASN A N 1
ATOM 3056 C CA . ASN A 1 374 ? 13.038 -2.229 52.960 1.00 42.06 374 ASN A CA 1
ATOM 3057 C C . ASN A 1 374 ? 13.589 -2.806 54.259 1.00 42.06 374 ASN A C 1
ATOM 3059 O O . ASN A 1 374 ? 13.126 -3.905 54.641 1.00 42.06 374 ASN A O 1
#